Protein AF-A0AAD4MD27-F1 (afdb_monomer)

Sequence (593 aa):
MAASREEKYLHAGWLFLLARIIYQALARDDTEDEDDWTAHGIDVLEQFPLVQRQWDTVAQFRAQITYKATLSLRDSSSSLEDVCSILLTLHLLESRPLIDVLTIFLAQRARSLQAILSRSTKSAPNGSSSLNGGAFPKSKKAITREVREGLEGVLDAIASTVDVARGVFCDRSHEDPSLLSRVLLFIQSDVPVTDTALPPQLQMSTQHLLYTLPSASHFALLPSNIRSYKPYVDLASAMSSLSSTQVTLRLSEWFSKAVTDLRRVAEGWFAELRTLKDVWAVRSWFNDWLRAKKLEDREGQELAEVIGDISHGQALKILRTALSDLQDGFRDELQHALLQLRDGANEAFVESNPAKFLFQPLAPPSLDVGMGSSLISAFRKYESTLQRQVTSRTPLLHKIVCSLENDAEALQEDAEGKLTENLRAAYVPLAEDCCKSVLASISSNIVKLTSGSDADVRSLAFLSRLTEALHASPFRSYLKCQAENFRGDMSELHEQSVNQWRIFVVSAALTNYQKTCQPLRSQGNSNAQPSWSLMQALLSLSSSVHSIEASANPIRLRSRSIAEITLRHFTASLTNAVTPDRGAQKSDVIHKQ

Radius of gyration: 45.07 Å; Cα contacts (8 Å, |Δi|>4): 492; chains: 1; bounding box: 127×57×140 Å

Nearest PDB structures (foldseek):
  6z0c-assembly1_A  TM=2.017E-01  e=1.006E+00  Escherichia coli
  7sqc-assembly1_W1  TM=1.491E-01  e=3.226E-01  Chlamydomonas reinhardtii
  8cmk-assembly1_A  TM=1.007E-01  e=1.826E-01  Homo sapiens
  7lid-assembly1_A  TM=1.592E-01  e=2.461E+00  Machilis hrabei
  8jm9-assembly1_A  TM=1.757E-01  e=4.910E+00  Drosophila melanogaster

Solvent-accessible surface area (backbone atoms only — not comparable to full-atom values): 33808 Å² total; per-residue (Å²): 134,86,72,78,83,73,80,57,45,38,59,55,38,48,52,50,53,51,52,50,49,53,48,45,70,55,68,54,79,58,93,83,52,99,80,35,48,61,83,73,71,44,55,48,62,79,76,37,53,64,56,57,58,51,45,63,62,54,59,56,46,52,62,52,52,51,51,50,41,57,55,55,50,35,53,73,82,61,50,66,65,56,49,41,35,34,48,48,24,46,31,69,67,68,70,44,39,50,67,57,49,52,50,52,42,54,53,29,38,51,54,36,50,52,52,55,60,57,50,63,75,54,73,60,90,82,77,79,88,73,83,84,80,77,88,71,80,75,54,72,70,56,52,54,47,51,46,43,54,49,48,47,59,51,51,52,44,52,50,46,50,54,53,40,50,41,52,34,59,32,57,80,43,97,89,44,61,12,53,46,57,51,44,54,50,54,55,70,49,87,65,86,75,85,68,85,79,68,59,76,92,66,69,70,44,47,51,59,55,45,59,72,40,100,57,30,77,65,57,70,73,50,56,65,70,66,46,65,43,60,84,89,72,62,70,88,38,75,46,63,46,69,58,57,68,58,54,51,52,56,49,50,57,51,47,55,50,51,52,54,55,44,50,65,51,47,50,58,49,48,67,71,50,78,45,52,62,50,44,50,51,50,51,50,51,48,53,53,51,55,70,72,48,90,63,56,72,69,59,48,48,54,51,49,50,52,56,47,50,46,45,51,55,42,43,51,51,43,51,53,48,54,46,47,53,52,50,51,51,52,51,53,49,50,52,50,51,48,48,42,44,54,72,59,42,80,71,34,54,49,62,58,30,33,53,59,49,53,71,51,84,76,81,74,76,77,82,87,67,82,79,72,68,64,56,58,54,44,51,53,52,48,50,54,50,49,54,30,33,77,59,35,44,39,73,68,55,38,51,54,52,45,52,54,35,50,54,27,41,55,52,31,63,55,45,58,96,72,65,48,70,72,54,47,66,61,41,44,60,56,40,41,50,41,54,50,50,54,52,49,54,53,51,54,53,54,70,67,58,70,84,62,42,72,41,41,43,50,41,28,39,46,50,26,46,46,27,51,52,57,56,74,42,61,41,52,67,39,55,62,40,74,61,78,50,57,55,53,53,30,50,50,51,22,51,52,24,48,49,54,32,45,53,37,53,40,50,52,31,48,52,53,27,50,66,65,48,64,83,59,79,81,67,92,77,90,70,98,65,83,53,68,45,57,55,51,28,51,52,53,48,50,58,52,43,41,36,46,56,54,50,56,56,76,78,62,57,73,79,62,49,68,58,57,57,46,49,52,51,38,51,56,52,50,50,54,67,71,54,63,70,84,72,78,81,73,78,88,82,83,88,90,130

Structure (mmCIF, N/CA/C/O backbone):
data_AF-A0AAD4MD27-F1
#
_entry.id   AF-A0AAD4MD27-F1
#
loop_
_atom_site.group_PDB
_atom_site.id
_atom_site.type_symbol
_atom_site.label_atom_id
_atom_site.label_alt_id
_atom_site.label_comp_id
_atom_site.label_asym_id
_atom_site.label_entity_id
_atom_site.label_seq_id
_atom_site.pdbx_PDB_ins_code
_atom_site.Cartn_x
_atom_site.Cartn_y
_atom_site.Cartn_z
_atom_site.occupancy
_atom_site.B_iso_or_equiv
_atom_site.auth_seq_id
_atom_site.auth_comp_id
_atom_site.auth_asym_id
_atom_site.auth_atom_id
_atom_site.pdbx_PDB_model_num
ATOM 1 N N . MET A 1 1 ? 35.626 -21.601 -23.526 1.00 29.38 1 MET A N 1
ATOM 2 C CA . MET A 1 1 ? 35.861 -20.181 -23.859 1.00 29.38 1 MET A CA 1
ATOM 3 C C . MET A 1 1 ? 34.593 -19.616 -24.478 1.00 29.38 1 MET A C 1
ATOM 5 O O . MET A 1 1 ? 34.391 -19.732 -25.677 1.00 29.38 1 MET A O 1
ATOM 9 N N . ALA A 1 2 ? 33.701 -19.098 -23.634 1.00 24.80 2 ALA A N 1
ATOM 10 C CA . ALA A 1 2 ? 32.524 -18.347 -24.048 1.00 24.80 2 ALA A CA 1
ATOM 11 C C . ALA A 1 2 ? 32.972 -16.897 -24.262 1.00 24.80 2 ALA A C 1
ATOM 13 O O . ALA A 1 2 ? 33.000 -16.113 -23.319 1.00 24.80 2 ALA A O 1
ATOM 14 N N . ALA A 1 3 ? 33.439 -16.582 -25.471 1.00 27.98 3 ALA A N 1
ATOM 15 C CA . ALA A 1 3 ? 33.634 -15.195 -25.864 1.00 27.98 3 ALA A CA 1
ATOM 16 C C . ALA A 1 3 ? 32.256 -14.525 -25.874 1.00 27.98 3 ALA A C 1
ATOM 18 O O . ALA A 1 3 ? 31.306 -15.083 -26.433 1.00 27.98 3 ALA A O 1
ATOM 19 N N . SER A 1 4 ? 32.151 -13.377 -25.204 1.00 34.00 4 SER A N 1
ATOM 20 C CA . SER A 1 4 ? 30.985 -12.505 -25.245 1.00 34.00 4 SER A CA 1
ATOM 21 C C . SER A 1 4 ? 30.520 -12.380 -26.691 1.00 34.00 4 SER A C 1
ATOM 23 O O . SER A 1 4 ? 31.268 -11.994 -27.589 1.00 34.00 4 SER A O 1
ATOM 25 N N . ARG A 1 5 ? 29.272 -12.767 -26.943 1.00 41.56 5 ARG A N 1
ATOM 26 C CA . ARG A 1 5 ? 28.608 -12.500 -28.213 1.00 41.56 5 ARG A CA 1
ATOM 27 C C . ARG A 1 5 ? 28.279 -11.006 -28.207 1.00 41.56 5 ARG A C 1
ATOM 29 O O . ARG A 1 5 ? 27.138 -10.636 -27.979 1.00 41.56 5 ARG A O 1
ATOM 36 N N . GLU A 1 6 ? 29.299 -10.158 -28.329 1.00 56.25 6 GLU A N 1
ATOM 37 C CA . GLU A 1 6 ? 29.126 -8.717 -28.498 1.00 56.25 6 GLU A CA 1
ATOM 38 C C . GLU A 1 6 ? 28.283 -8.523 -29.755 1.00 56.25 6 GLU A C 1
ATOM 40 O O . GLU A 1 6 ? 28.714 -8.835 -30.870 1.00 56.25 6 GLU A O 1
ATOM 45 N N . GLU A 1 7 ? 27.038 -8.089 -29.579 1.00 66.19 7 GLU A N 1
ATOM 46 C CA . GLU A 1 7 ? 26.143 -7.807 -30.690 1.00 66.19 7 GLU A CA 1
ATOM 47 C C . GLU A 1 7 ? 26.599 -6.499 -31.354 1.00 66.19 7 GLU A C 1
ATOM 49 O O . GLU A 1 7 ? 26.115 -5.410 -31.062 1.00 66.19 7 GLU A O 1
ATOM 54 N N . LYS A 1 8 ? 27.597 -6.595 -32.240 1.00 85.56 8 LYS A N 1
ATOM 55 C CA . LYS A 1 8 ? 28.209 -5.449 -32.928 1.00 85.56 8 LYS A CA 1
ATOM 56 C C . LYS A 1 8 ? 27.323 -4.933 -34.069 1.00 85.56 8 LYS A C 1
ATOM 58 O O . LYS A 1 8 ? 27.702 -4.994 -35.240 1.00 85.56 8 LYS A O 1
ATOM 63 N N . TYR A 1 9 ? 26.134 -4.428 -33.740 1.00 93.12 9 TYR A N 1
ATOM 64 C CA . TYR A 1 9 ? 25.160 -3.919 -34.715 1.00 93.12 9 TYR A CA 1
ATOM 65 C C . TYR A 1 9 ? 25.728 -2.811 -35.595 1.00 93.12 9 TYR A C 1
ATOM 67 O O . TYR A 1 9 ? 25.582 -2.877 -36.815 1.00 93.12 9 TYR A O 1
ATOM 75 N N . LEU A 1 10 ? 26.453 -1.863 -34.995 1.00 92.94 10 LEU A N 1
ATOM 76 C CA . LEU A 1 10 ? 27.068 -0.762 -35.730 1.00 92.94 10 LEU A CA 1
ATOM 77 C C . LEU A 1 10 ? 28.091 -1.264 -36.747 1.00 92.94 10 LEU A C 1
ATOM 79 O O . LEU A 1 10 ? 28.073 -0.813 -37.888 1.00 92.94 10 LEU A O 1
ATOM 83 N N . HIS A 1 11 ? 28.897 -2.269 -36.389 1.00 93.12 11 HIS A N 1
ATOM 84 C CA . HIS A 1 11 ? 29.854 -2.880 -37.316 1.00 93.12 11 HIS A CA 1
ATOM 85 C C . HIS A 1 11 ? 29.133 -3.531 -38.497 1.00 93.12 11 HIS A C 1
ATOM 87 O O . HIS A 1 11 ? 29.491 -3.297 -39.649 1.00 93.12 11 HIS A O 1
ATOM 93 N N . ALA A 1 12 ? 28.090 -4.320 -38.222 1.00 93.62 12 ALA A N 1
ATOM 94 C CA . ALA A 1 12 ? 27.304 -4.972 -39.263 1.00 93.62 12 ALA A CA 1
ATOM 95 C C . ALA A 1 12 ? 26.622 -3.950 -40.188 1.00 93.62 12 ALA A C 1
ATOM 97 O O . ALA A 1 12 ? 26.665 -4.098 -41.409 1.00 93.62 12 ALA A O 1
ATOM 98 N N . GLY A 1 13 ? 26.034 -2.894 -39.620 1.00 94.62 13 GLY A N 1
ATOM 99 C CA . GLY A 1 13 ? 25.400 -1.828 -40.388 1.00 94.62 13 GLY A CA 1
ATOM 100 C C . GLY A 1 13 ? 26.393 -1.049 -41.245 1.00 94.62 13 GLY A C 1
ATOM 101 O O . GLY A 1 13 ? 26.120 -0.768 -42.408 1.00 94.62 13 GLY A O 1
ATOM 102 N N . TRP A 1 14 ? 27.580 -0.763 -40.721 1.00 94.44 14 TRP A N 1
ATOM 103 C CA . TRP A 1 14 ? 28.612 -0.052 -41.467 1.00 94.44 14 TRP A CA 1
ATOM 104 C C . TRP A 1 14 ? 29.224 -0.900 -42.581 1.00 94.44 14 TRP A C 1
ATOM 106 O O . TRP A 1 14 ? 29.403 -0.395 -43.687 1.00 94.44 14 TRP A O 1
ATOM 116 N N . LEU A 1 15 ? 29.475 -2.193 -42.339 1.00 93.31 15 LEU A N 1
ATOM 117 C CA . LEU A 1 15 ? 29.890 -3.132 -43.390 1.00 93.31 15 LEU A CA 1
ATOM 118 C C . LEU A 1 15 ? 28.850 -3.203 -44.506 1.00 93.31 15 LEU A C 1
ATOM 120 O O . LEU A 1 15 ? 29.214 -3.202 -45.679 1.00 93.31 15 LEU A O 1
ATOM 124 N N . PHE A 1 16 ? 27.564 -3.225 -44.152 1.00 95.50 16 PHE A N 1
ATOM 125 C CA . PHE A 1 16 ? 26.488 -3.186 -45.135 1.00 95.50 16 PHE A CA 1
ATOM 126 C C . PHE A 1 16 ? 26.521 -1.893 -45.965 1.00 95.50 16 PHE A C 1
ATOM 128 O O . PHE A 1 16 ? 26.411 -1.950 -47.188 1.00 95.50 16 PHE A O 1
ATOM 135 N N . LEU A 1 17 ? 26.697 -0.728 -45.331 1.00 94.56 17 LEU A N 1
ATOM 136 C CA . LEU A 1 17 ? 26.781 0.558 -46.036 1.00 94.56 17 LEU A CA 1
ATOM 137 C C . LEU A 1 17 ? 27.999 0.632 -46.961 1.00 94.56 17 LEU A C 1
ATOM 139 O O . LEU A 1 17 ? 27.872 1.111 -48.086 1.00 94.56 17 LEU A O 1
ATOM 143 N N . LEU A 1 18 ? 29.146 0.121 -46.511 1.00 93.00 18 LEU A N 1
ATOM 144 C CA . LEU A 1 18 ? 30.357 0.021 -47.319 1.00 93.00 18 LEU A CA 1
ATOM 145 C C . LEU A 1 18 ? 30.133 -0.896 -48.528 1.00 93.00 18 LEU A C 1
ATOM 147 O O . LEU A 1 18 ? 30.414 -0.502 -49.654 1.00 93.00 18 LEU A O 1
ATOM 151 N N . ALA A 1 19 ? 29.566 -2.087 -48.312 1.00 92.94 19 ALA A N 1
ATOM 152 C CA . ALA A 1 19 ? 29.241 -3.022 -49.387 1.00 92.94 19 ALA A CA 1
ATOM 153 C C . ALA A 1 19 ? 28.255 -2.415 -50.396 1.00 92.94 19 ALA A C 1
ATOM 155 O O . ALA A 1 19 ? 28.429 -2.595 -51.597 1.00 92.94 19 ALA A O 1
ATOM 156 N N . ARG A 1 20 ? 27.259 -1.651 -49.922 1.00 92.94 20 ARG A N 1
ATOM 157 C CA . ARG A 1 20 ? 26.307 -0.935 -50.782 1.00 92.94 20 ARG A CA 1
ATOM 158 C C . ARG A 1 20 ? 27.001 0.063 -51.690 1.00 92.94 20 ARG A C 1
ATOM 160 O O . ARG A 1 20 ? 26.656 0.133 -52.860 1.00 92.94 20 ARG A O 1
ATOM 167 N N . ILE A 1 21 ? 27.950 0.828 -51.165 1.00 90.62 21 ILE A N 1
ATOM 168 C CA . ILE A 1 21 ? 28.648 1.846 -51.953 1.00 90.62 21 ILE A CA 1
ATOM 169 C C . ILE A 1 21 ? 29.647 1.223 -52.910 1.00 90.62 21 ILE A C 1
ATOM 171 O O . ILE A 1 21 ? 29.738 1.683 -54.036 1.00 90.62 21 ILE A O 1
ATOM 175 N N . ILE A 1 22 ? 30.328 0.146 -52.515 1.00 89.31 22 ILE A N 1
ATOM 176 C CA . ILE A 1 22 ? 31.163 -0.625 -53.443 1.00 89.31 22 ILE A CA 1
ATOM 177 C C . ILE A 1 22 ? 30.300 -1.169 -54.582 1.00 89.31 22 ILE A C 1
ATOM 179 O O . ILE A 1 22 ? 30.652 -1.000 -55.741 1.00 89.31 22 ILE A O 1
ATOM 183 N N . TYR A 1 23 ? 29.149 -1.769 -54.269 1.00 90.56 23 TYR A N 1
ATOM 184 C CA . TYR A 1 23 ? 28.217 -2.232 -55.291 1.00 90.56 23 TYR A CA 1
ATOM 185 C C . TYR A 1 23 ? 27.733 -1.081 -56.180 1.00 90.56 23 TYR A C 1
ATOM 187 O O . TYR A 1 23 ? 27.767 -1.214 -57.392 1.00 90.56 23 TYR A O 1
ATOM 195 N N . GLN A 1 24 ? 27.339 0.060 -55.608 1.00 87.06 24 GLN A N 1
ATOM 196 C CA . GLN A 1 24 ? 26.914 1.228 -56.385 1.00 87.06 24 GLN A CA 1
ATOM 197 C C . GLN A 1 24 ? 28.035 1.780 -57.268 1.00 87.06 24 GLN A C 1
ATOM 199 O O . GLN A 1 24 ? 27.763 2.100 -58.411 1.00 87.06 24 GLN A O 1
ATOM 204 N N . ALA A 1 25 ? 29.275 1.843 -56.785 1.00 83.69 25 ALA A N 1
ATOM 205 C CA . ALA A 1 25 ? 30.430 2.283 -57.569 1.00 83.69 25 ALA A CA 1
ATOM 206 C C . ALA A 1 25 ? 30.813 1.293 -58.685 1.00 83.69 25 ALA A C 1
ATOM 208 O O . ALA A 1 25 ? 31.435 1.683 -59.664 1.00 83.69 25 ALA A O 1
ATOM 209 N N . LEU A 1 26 ? 30.465 0.011 -58.529 1.00 83.44 26 LEU A N 1
ATOM 210 C CA . LEU A 1 26 ? 30.645 -1.014 -59.559 1.00 83.44 26 LEU A CA 1
ATOM 211 C C . LEU A 1 26 ? 29.468 -1.079 -60.542 1.00 83.44 26 LEU A C 1
ATOM 213 O O . LEU A 1 26 ? 29.657 -1.510 -61.669 1.00 83.44 26 LEU A O 1
ATOM 217 N N . ALA A 1 27 ? 28.259 -0.719 -60.106 1.00 82.06 27 ALA A N 1
ATOM 218 C CA . ALA A 1 27 ? 27.022 -0.869 -60.871 1.00 82.06 27 ALA A CA 1
ATOM 219 C C . ALA A 1 27 ? 26.535 0.427 -61.541 1.00 82.06 27 ALA A C 1
ATOM 221 O O . ALA A 1 27 ? 25.633 0.358 -62.373 1.00 82.06 27 ALA A O 1
ATOM 222 N N . ARG A 1 28 ? 27.042 1.599 -61.135 1.00 69.25 28 ARG A N 1
ATOM 223 C CA . ARG A 1 28 ? 26.673 2.894 -61.721 1.00 69.25 28 ARG A CA 1
ATOM 224 C C . ARG A 1 28 ? 27.427 3.146 -63.026 1.00 69.25 28 ARG A C 1
ATOM 226 O O . ARG A 1 28 ? 28.641 2.991 -63.070 1.00 69.25 28 ARG A O 1
ATOM 233 N N . ASP A 1 29 ? 26.638 3.569 -64.006 1.00 53.16 29 ASP A N 1
ATOM 234 C CA . ASP A 1 29 ? 26.962 4.171 -65.306 1.00 53.16 29 ASP A CA 1
ATOM 235 C C . ASP A 1 29 ? 26.594 5.667 -65.164 1.00 53.16 29 ASP A C 1
ATOM 237 O O . ASP A 1 29 ? 25.609 6.151 -65.729 1.00 53.16 29 ASP A O 1
ATOM 241 N N . ASP A 1 30 ? 27.199 6.345 -64.174 1.00 48.75 30 ASP A N 1
ATOM 242 C CA . ASP A 1 30 ? 26.851 7.734 -63.845 1.00 48.75 30 ASP A CA 1
ATOM 243 C C . ASP A 1 30 ? 27.477 8.638 -64.923 1.00 48.75 30 ASP A C 1
ATOM 245 O O . ASP A 1 30 ? 28.646 9.006 -64.853 1.00 48.75 30 ASP A O 1
ATOM 249 N N . THR A 1 31 ? 26.652 9.025 -65.900 1.00 48.44 31 THR A N 1
ATOM 250 C CA . THR A 1 31 ? 26.961 9.795 -67.124 1.00 48.44 31 THR A CA 1
ATOM 251 C C . THR A 1 31 ? 27.604 11.185 -66.933 1.00 48.44 31 THR A C 1
ATOM 253 O O . THR A 1 31 ? 27.668 11.959 -67.888 1.00 48.44 31 THR A O 1
ATOM 256 N N . GLU A 1 32 ? 28.022 11.554 -65.721 1.00 51.62 32 GLU A N 1
ATOM 257 C CA . GLU A 1 32 ? 28.591 12.871 -65.391 1.00 51.62 32 GLU A CA 1
ATOM 258 C C . GLU A 1 32 ? 30.050 12.827 -64.894 1.00 51.62 32 GLU A C 1
ATOM 260 O O . GLU A 1 32 ? 30.682 13.883 -64.860 1.00 51.62 32 GLU A O 1
ATOM 265 N N . ASP A 1 33 ? 30.619 11.651 -64.594 1.00 55.41 33 ASP A N 1
ATOM 266 C CA . ASP A 1 33 ? 32.037 11.514 -64.226 1.00 55.41 33 ASP A CA 1
ATOM 267 C C . ASP A 1 33 ? 32.878 11.025 -65.431 1.00 55.41 33 ASP A C 1
ATOM 269 O O . ASP A 1 33 ? 32.523 10.063 -66.107 1.00 55.41 33 ASP A O 1
ATOM 273 N N . GLU A 1 34 ? 34.023 11.672 -65.708 1.00 51.00 34 GLU A N 1
ATOM 274 C CA . GLU A 1 34 ? 34.935 11.361 -66.839 1.00 51.00 34 GLU A CA 1
ATOM 275 C C . GLU A 1 34 ? 35.551 9.937 -66.801 1.00 51.00 34 GLU A C 1
ATOM 277 O O . GLU A 1 34 ? 36.177 9.518 -67.776 1.00 51.00 34 GLU A O 1
ATOM 282 N N . ASP A 1 35 ? 35.338 9.176 -65.720 1.00 56.41 35 ASP A N 1
ATOM 283 C CA . ASP A 1 35 ? 35.891 7.836 -65.463 1.00 56.41 35 ASP A CA 1
ATOM 284 C C . ASP A 1 35 ? 34.812 6.730 -65.473 1.00 56.41 35 ASP A C 1
ATOM 286 O O . ASP A 1 35 ? 34.830 5.808 -64.653 1.00 56.41 35 ASP A O 1
ATOM 290 N N . ASP A 1 36 ? 33.848 6.803 -66.390 1.00 66.69 36 ASP A N 1
ATOM 291 C CA . ASP A 1 36 ? 32.813 5.773 -66.504 1.00 66.69 36 ASP A CA 1
ATOM 292 C C . ASP A 1 36 ? 33.400 4.428 -67.001 1.00 66.69 36 ASP A C 1
ATOM 294 O O . ASP A 1 36 ? 34.237 4.373 -67.915 1.00 66.69 36 ASP A O 1
ATOM 298 N N . TRP A 1 37 ? 32.975 3.301 -66.421 1.00 72.19 37 TRP A N 1
ATOM 299 C CA . TRP A 1 37 ? 33.425 1.964 -66.854 1.00 72.19 37 TRP A CA 1
ATOM 300 C C . TRP A 1 37 ? 33.024 1.690 -68.306 1.00 72.19 37 TRP A C 1
ATOM 302 O O . TRP A 1 37 ? 33.739 1.009 -69.052 1.00 72.19 37 TRP A O 1
ATOM 312 N N . THR A 1 38 ? 31.919 2.294 -68.736 1.00 69.12 38 THR A N 1
ATOM 313 C CA . THR A 1 38 ? 31.423 2.248 -70.109 1.00 69.12 38 THR A CA 1
ATOM 314 C C . THR A 1 38 ? 32.303 3.030 -71.081 1.00 69.12 38 THR A C 1
ATOM 316 O O . THR A 1 38 ? 32.460 2.587 -72.222 1.00 69.12 38 THR A O 1
ATOM 319 N N . ALA A 1 39 ? 33.007 4.080 -70.636 1.00 74.31 39 ALA A N 1
ATOM 320 C CA . ALA A 1 39 ? 34.046 4.750 -71.430 1.00 74.31 39 ALA A CA 1
ATOM 321 C C . ALA A 1 39 ? 35.237 3.820 -71.735 1.00 74.31 39 ALA A C 1
ATOM 323 O O . ALA A 1 39 ? 35.911 3.969 -72.756 1.00 74.31 39 ALA A O 1
ATOM 324 N N . HIS A 1 40 ? 35.447 2.803 -70.895 1.00 76.25 40 HIS A N 1
ATOM 325 C CA . HIS A 1 40 ? 36.424 1.732 -71.097 1.00 76.25 40 HIS A CA 1
ATOM 326 C C . HIS A 1 40 ? 35.824 0.483 -71.778 1.00 76.25 40 HIS A C 1
ATOM 328 O O . HIS A 1 40 ? 36.529 -0.510 -71.967 1.00 76.25 40 HIS A O 1
ATOM 334 N N . GLY A 1 41 ? 34.542 0.517 -72.170 1.00 78.12 41 GLY A N 1
ATOM 335 C CA . GLY A 1 41 ? 33.826 -0.599 -72.799 1.00 78.12 41 GLY A CA 1
ATOM 336 C C . GLY A 1 41 ? 33.517 -1.767 -71.853 1.00 78.12 41 GLY A C 1
ATOM 337 O O . GLY A 1 41 ? 33.326 -2.896 -72.311 1.00 78.12 41 GLY A O 1
ATOM 338 N N . ILE A 1 42 ? 33.511 -1.525 -70.541 1.00 80.25 42 ILE A N 1
ATOM 339 C CA . ILE A 1 42 ? 33.288 -2.543 -69.513 1.00 80.25 42 ILE A CA 1
ATOM 340 C C . ILE A 1 42 ? 31.880 -2.363 -68.945 1.00 80.25 42 ILE A C 1
ATOM 342 O O . ILE A 1 42 ? 31.640 -1.464 -68.147 1.00 80.25 42 ILE A O 1
ATOM 346 N N . ASP A 1 43 ? 30.960 -3.257 -69.311 1.00 80.12 43 ASP A N 1
ATOM 347 C CA . ASP A 1 43 ? 29.714 -3.430 -68.558 1.00 80.12 43 ASP A CA 1
ATOM 348 C C . ASP A 1 43 ? 29.997 -4.379 -67.391 1.00 80.12 43 ASP A C 1
ATOM 350 O O . ASP A 1 43 ? 30.123 -5.595 -67.557 1.00 80.12 43 ASP A O 1
ATOM 354 N N . VAL A 1 44 ? 30.146 -3.818 -66.193 1.00 81.19 44 VAL A N 1
ATOM 355 C CA . VAL A 1 44 ? 30.511 -4.582 -64.997 1.00 81.19 44 VAL A CA 1
ATOM 356 C C . VAL A 1 44 ? 29.428 -5.599 -64.621 1.00 81.19 44 VAL A C 1
ATOM 358 O O . VAL A 1 44 ? 29.754 -6.683 -64.134 1.00 81.19 44 VAL A O 1
ATOM 361 N N . LEU A 1 45 ? 28.148 -5.299 -64.856 1.00 82.38 45 LEU A N 1
ATOM 362 C CA . LEU A 1 45 ? 27.047 -6.193 -64.493 1.00 82.38 45 LEU A CA 1
ATOM 363 C C . LEU A 1 45 ? 26.891 -7.337 -65.502 1.00 82.38 45 LEU A C 1
ATOM 365 O O . LEU A 1 45 ? 26.615 -8.467 -65.089 1.00 82.38 45 LEU A O 1
ATOM 369 N N . GLU A 1 46 ? 27.125 -7.079 -66.792 1.00 81.25 46 GLU A N 1
ATOM 370 C CA . GLU A 1 46 ? 27.149 -8.112 -67.836 1.00 81.25 46 GLU A CA 1
ATOM 371 C C . GLU A 1 46 ? 28.402 -8.997 -67.728 1.00 81.25 46 GLU A C 1
ATOM 373 O O . GLU A 1 46 ? 28.313 -10.227 -67.786 1.00 81.25 46 GLU A O 1
ATOM 378 N N . GLN A 1 47 ? 29.575 -8.391 -67.522 1.00 83.38 47 GLN A N 1
ATOM 379 C CA . GLN A 1 47 ? 30.861 -9.095 -67.521 1.00 83.38 47 GLN A CA 1
ATOM 380 C C . GLN A 1 47 ? 31.173 -9.771 -66.176 1.00 83.38 47 GLN A C 1
ATOM 382 O O . GLN A 1 47 ? 31.878 -10.784 -66.146 1.00 83.38 47 GLN A O 1
ATOM 387 N N . PHE A 1 48 ? 30.619 -9.278 -65.061 1.00 85.12 48 PHE A N 1
ATOM 388 C CA . PHE A 1 48 ? 30.829 -9.831 -63.717 1.00 85.12 48 PHE A CA 1
ATOM 389 C C . PHE A 1 48 ? 29.503 -10.100 -62.975 1.00 85.12 48 PHE A C 1
ATOM 391 O O . PHE A 1 48 ? 29.263 -9.546 -61.897 1.00 85.12 48 PHE A O 1
ATOM 398 N N . PRO A 1 49 ? 28.673 -11.060 -63.439 1.00 86.88 49 PRO A N 1
ATOM 399 C CA . PRO A 1 49 ? 27.375 -11.385 -62.822 1.00 86.88 49 PRO A CA 1
ATOM 400 C C . PRO A 1 49 ? 27.485 -11.863 -61.363 1.00 86.88 49 PRO A C 1
ATOM 402 O O . PRO A 1 49 ? 26.509 -11.873 -60.606 1.00 86.88 49 PRO A O 1
ATOM 405 N N . LEU A 1 50 ? 28.688 -12.262 -60.938 1.00 89.62 50 LEU A N 1
ATOM 406 C CA . LEU A 1 50 ? 28.980 -12.597 -59.550 1.00 89.62 50 LEU A CA 1
ATOM 407 C C . LEU A 1 50 ? 28.747 -11.408 -58.604 1.00 89.62 50 LEU A C 1
ATOM 409 O O . LEU A 1 50 ? 28.288 -11.636 -57.486 1.00 89.62 50 LEU A O 1
ATOM 413 N N . VAL A 1 51 ? 29.016 -10.171 -59.040 1.00 87.94 51 VAL A N 1
ATOM 414 C CA . VAL A 1 51 ? 28.824 -8.950 -58.238 1.00 87.94 51 VAL A CA 1
ATOM 415 C C . VAL A 1 51 ? 27.347 -8.774 -57.895 1.00 87.94 51 VAL A C 1
ATOM 417 O O . VAL A 1 51 ? 27.011 -8.623 -56.720 1.00 87.94 51 VAL A O 1
ATOM 420 N N . GLN A 1 52 ? 26.461 -8.912 -58.887 1.00 89.25 52 GLN A N 1
ATOM 421 C CA . GLN A 1 52 ? 25.011 -8.872 -58.681 1.00 89.25 52 GLN A CA 1
ATOM 422 C C . GLN A 1 52 ? 24.555 -9.962 -57.707 1.00 89.25 52 GLN A C 1
ATOM 424 O O . GLN A 1 52 ? 23.880 -9.684 -56.719 1.00 89.25 52 GLN A O 1
ATOM 429 N N . ARG A 1 53 ? 24.981 -11.212 -57.930 1.00 92.81 53 ARG A N 1
ATOM 430 C CA . ARG A 1 53 ? 24.586 -12.344 -57.079 1.00 92.81 53 ARG A CA 1
ATOM 431 C C . ARG A 1 53 ? 25.061 -12.185 -55.629 1.00 92.81 53 ARG A C 1
ATOM 433 O O . ARG A 1 53 ? 24.356 -12.572 -54.691 1.00 92.81 53 ARG A O 1
ATOM 440 N N . GLN A 1 54 ? 26.265 -11.649 -55.430 1.00 92.56 54 GLN A N 1
ATOM 441 C CA . GLN A 1 54 ? 26.796 -11.345 -54.101 1.00 92.56 54 GLN A CA 1
ATOM 442 C C . GLN A 1 54 ? 26.014 -10.208 -53.447 1.00 92.56 54 GLN A C 1
ATOM 444 O O . GLN A 1 54 ? 25.644 -10.328 -52.278 1.00 92.56 54 GLN A O 1
ATOM 449 N N . TRP A 1 55 ? 25.697 -9.152 -54.196 1.00 94.31 55 TRP A N 1
ATOM 450 C CA . TRP A 1 55 ? 24.871 -8.060 -53.704 1.00 94.31 55 TRP A CA 1
ATOM 451 C C . TRP A 1 55 ? 23.472 -8.525 -53.306 1.00 94.31 55 TRP A C 1
ATOM 453 O O . TRP A 1 55 ? 23.051 -8.214 -52.199 1.00 94.31 55 TRP A O 1
ATOM 463 N N . ASP A 1 56 ? 22.790 -9.347 -54.104 1.00 94.00 56 ASP A N 1
ATOM 464 C CA . ASP A 1 56 ? 21.461 -9.879 -53.763 1.00 94.00 56 ASP A CA 1
ATOM 465 C C . ASP A 1 56 ? 21.476 -10.673 -52.447 1.00 94.00 56 ASP A C 1
ATOM 467 O O . ASP A 1 56 ? 20.522 -10.638 -51.665 1.00 94.00 56 ASP A O 1
ATOM 471 N N . THR A 1 57 ? 22.588 -11.360 -52.169 1.00 94.19 57 THR A N 1
ATOM 472 C CA . THR A 1 57 ? 22.802 -12.067 -50.899 1.00 94.19 57 THR A CA 1
ATOM 473 C C . THR A 1 57 ? 23.016 -11.080 -49.747 1.00 94.19 57 THR A C 1
ATOM 475 O O . THR A 1 57 ? 22.444 -11.245 -48.670 1.00 94.19 57 THR A O 1
ATOM 478 N N . VAL A 1 58 ? 23.817 -10.032 -49.964 1.00 94.00 58 VAL A N 1
ATOM 479 C CA . VAL A 1 58 ? 24.143 -9.021 -48.945 1.00 94.00 58 VAL A CA 1
ATOM 480 C C . VAL A 1 58 ? 22.962 -8.090 -48.652 1.00 94.00 58 VAL A C 1
ATOM 482 O O . VAL A 1 58 ? 22.723 -7.747 -47.494 1.00 94.00 58 VAL A O 1
ATOM 485 N N . ALA A 1 59 ? 22.184 -7.719 -49.668 1.00 93.44 59 ALA A N 1
ATOM 486 C CA . ALA A 1 59 ? 21.043 -6.811 -49.598 1.00 93.44 59 ALA A CA 1
ATOM 487 C C . ALA A 1 59 ? 20.008 -7.265 -48.555 1.00 93.44 59 ALA A C 1
ATOM 489 O O . ALA A 1 59 ? 19.448 -6.446 -47.821 1.00 93.44 59 ALA A O 1
ATOM 490 N N . GLN A 1 60 ? 19.814 -8.581 -48.419 1.00 94.00 60 GLN A N 1
ATOM 491 C CA . GLN A 1 60 ? 18.901 -9.180 -47.441 1.00 94.00 60 GLN A CA 1
ATOM 492 C C . GLN A 1 60 ? 19.314 -8.912 -45.985 1.00 94.00 60 GLN A C 1
ATOM 494 O O . GLN A 1 60 ? 18.454 -8.876 -45.098 1.00 94.00 60 GLN A O 1
ATOM 499 N N . PHE A 1 61 ? 20.606 -8.688 -45.709 1.00 94.88 61 PHE A N 1
ATOM 500 C CA . PHE A 1 61 ? 21.078 -8.431 -44.348 1.00 94.88 61 PHE A CA 1
ATOM 501 C C . PHE A 1 61 ? 20.585 -7.103 -43.790 1.00 94.88 61 PHE A C 1
ATOM 503 O O . PHE A 1 61 ? 20.446 -7.011 -42.574 1.00 94.88 61 PHE A O 1
ATOM 510 N N . ARG A 1 62 ? 20.236 -6.113 -44.624 1.00 95.38 62 ARG A N 1
ATOM 511 C CA . ARG A 1 62 ? 19.669 -4.843 -44.142 1.00 95.38 62 ARG A CA 1
ATOM 512 C C . ARG A 1 62 ? 18.466 -5.079 -43.237 1.00 95.38 62 ARG A C 1
ATOM 514 O O . ARG A 1 62 ? 18.470 -4.664 -42.083 1.00 95.38 62 ARG A O 1
ATOM 521 N N . ALA A 1 63 ? 17.468 -5.805 -43.741 1.00 95.12 63 ALA A N 1
ATOM 522 C CA . ALA A 1 63 ? 16.247 -6.091 -42.998 1.00 95.12 63 ALA A CA 1
ATOM 523 C C . ALA A 1 63 ? 16.537 -6.890 -41.717 1.00 95.12 63 ALA A C 1
ATOM 525 O O . ALA A 1 63 ? 15.939 -6.629 -40.673 1.00 95.12 63 ALA A O 1
ATOM 526 N N . GLN A 1 64 ? 17.489 -7.828 -41.769 1.00 95.31 64 GLN A N 1
ATOM 527 C CA . GLN A 1 64 ? 17.880 -8.628 -40.607 1.00 95.31 64 GLN A CA 1
ATOM 528 C C . GLN A 1 64 ? 18.591 -7.798 -39.533 1.00 95.31 64 GLN A C 1
ATOM 530 O O . GLN A 1 64 ? 18.284 -7.958 -38.350 1.00 95.31 64 GLN A O 1
ATOM 535 N N . ILE A 1 65 ? 19.520 -6.921 -39.926 1.00 95.31 65 ILE A N 1
ATOM 536 C CA . ILE A 1 65 ? 20.244 -6.029 -39.014 1.00 95.31 65 ILE A CA 1
ATOM 537 C C . ILE A 1 65 ? 19.249 -5.065 -38.372 1.00 95.31 65 ILE A C 1
ATOM 539 O O . ILE A 1 65 ? 19.180 -5.021 -37.148 1.00 95.31 65 ILE A O 1
ATOM 543 N N . THR A 1 66 ? 18.416 -4.383 -39.167 1.00 96.19 66 THR A N 1
ATOM 544 C CA . THR A 1 66 ? 17.385 -3.459 -38.670 1.00 96.19 66 THR A CA 1
ATOM 545 C C . THR A 1 66 ? 16.430 -4.155 -37.699 1.00 96.19 66 THR A C 1
ATOM 547 O O . THR A 1 66 ? 16.157 -3.628 -36.617 1.00 96.19 66 THR A O 1
ATOM 550 N N . TYR A 1 67 ? 15.946 -5.358 -38.033 1.00 96.12 67 TYR A N 1
ATOM 551 C CA . TYR A 1 67 ? 15.042 -6.123 -37.171 1.00 96.12 67 TYR A CA 1
ATOM 552 C C . TYR A 1 67 ? 15.693 -6.510 -35.837 1.00 96.12 67 TYR A C 1
ATOM 554 O O . TYR A 1 67 ? 15.110 -6.262 -34.780 1.00 96.12 67 TYR A O 1
ATOM 562 N N . LYS A 1 68 ? 16.901 -7.087 -35.869 1.00 95.88 68 LYS A N 1
ATOM 563 C CA . LYS A 1 68 ? 17.610 -7.513 -34.653 1.00 95.88 68 LYS A CA 1
ATOM 564 C C . LYS A 1 68 ? 18.007 -6.323 -33.782 1.00 95.88 68 LYS A C 1
ATOM 566 O O . LYS A 1 68 ? 17.696 -6.337 -32.599 1.00 95.88 68 LYS A O 1
ATOM 571 N N . ALA A 1 69 ? 18.561 -5.266 -34.378 1.00 95.94 69 ALA A N 1
ATOM 572 C CA . ALA A 1 69 ? 18.885 -4.013 -33.696 1.00 95.94 69 ALA A CA 1
ATOM 573 C C . ALA A 1 69 ? 17.650 -3.434 -32.984 1.00 95.94 69 ALA A C 1
ATOM 575 O O . ALA A 1 69 ? 17.679 -3.146 -31.790 1.00 95.94 69 ALA A O 1
ATOM 576 N N . THR A 1 70 ? 16.516 -3.362 -33.687 1.00 97.12 70 THR A N 1
ATOM 577 C CA . THR A 1 70 ? 15.246 -2.893 -33.116 1.00 97.12 70 THR A CA 1
ATOM 578 C C . THR A 1 70 ? 14.757 -3.781 -31.964 1.00 97.12 70 THR A C 1
ATOM 580 O O . THR A 1 70 ? 14.165 -3.279 -31.008 1.00 97.12 70 THR A O 1
ATOM 583 N N . LEU A 1 71 ? 14.965 -5.098 -32.038 1.00 96.19 71 LEU A N 1
ATOM 584 C CA . LEU A 1 71 ? 14.570 -6.030 -30.983 1.00 96.19 71 LEU A CA 1
ATOM 585 C C . LEU A 1 71 ? 15.465 -5.905 -29.739 1.00 96.19 71 LEU A C 1
ATOM 587 O O . LEU A 1 71 ? 14.932 -5.936 -28.628 1.00 96.19 71 LEU A O 1
ATOM 591 N N . SER A 1 72 ? 16.775 -5.708 -29.913 1.00 96.56 72 SER A N 1
ATOM 592 C CA . SER A 1 72 ? 17.732 -5.550 -28.809 1.00 96.56 72 SER A CA 1
ATOM 593 C C . SER A 1 72 ? 17.473 -4.303 -27.963 1.00 96.56 72 SER A C 1
ATOM 595 O O . SER A 1 72 ? 17.724 -4.329 -26.764 1.00 96.56 72 SER A O 1
ATOM 597 N N . LEU A 1 73 ? 16.823 -3.263 -28.507 1.00 97.19 73 LEU A N 1
ATOM 598 C CA . LEU A 1 73 ? 16.377 -2.095 -27.721 1.00 97.19 73 LEU A CA 1
ATOM 599 C C . LEU A 1 73 ? 15.374 -2.430 -26.597 1.00 97.19 73 LEU A C 1
ATOM 601 O O . LEU A 1 73 ? 15.052 -1.566 -25.781 1.00 97.19 73 LEU A O 1
ATOM 605 N N . ARG A 1 74 ? 14.846 -3.660 -26.537 1.00 96.81 74 ARG A N 1
ATOM 606 C CA . ARG A 1 74 ? 13.995 -4.116 -25.427 1.00 96.81 74 ARG A CA 1
ATOM 607 C C . ARG A 1 74 ? 14.783 -4.459 -24.162 1.00 96.81 74 ARG A C 1
ATOM 609 O O . ARG A 1 74 ? 14.181 -4.459 -23.089 1.00 96.81 74 ARG A O 1
ATOM 616 N N . ASP A 1 75 ? 16.075 -4.756 -24.261 1.00 94.62 75 ASP A N 1
ATOM 617 C CA . ASP A 1 75 ? 16.893 -5.192 -23.128 1.00 94.62 75 ASP A CA 1
ATOM 618 C C . ASP A 1 75 ? 17.292 -4.017 -22.222 1.00 94.62 75 ASP A C 1
ATOM 620 O O . ASP A 1 75 ? 18.019 -3.109 -22.623 1.00 94.62 75 ASP A O 1
ATOM 624 N N . SER A 1 76 ? 16.753 -3.962 -21.000 1.00 93.69 76 SER A N 1
ATOM 625 C CA . SER A 1 76 ? 17.018 -2.899 -20.007 1.00 93.69 76 SER A CA 1
ATOM 626 C C . SER A 1 76 ? 18.391 -2.987 -19.356 1.00 93.69 76 SER A C 1
ATOM 628 O O . SER A 1 76 ? 18.779 -2.054 -18.663 1.00 93.69 76 SER A O 1
ATOM 630 N N . SER A 1 77 ? 19.124 -4.077 -19.581 1.00 93.31 77 SER A N 1
ATOM 631 C CA . SER A 1 77 ? 20.477 -4.256 -19.055 1.00 93.31 77 SER A CA 1
ATOM 632 C C . SER A 1 77 ? 21.581 -3.772 -19.999 1.00 93.31 77 SER A C 1
ATOM 634 O O . SER A 1 77 ? 22.745 -3.760 -19.606 1.00 93.31 77 SER A O 1
ATOM 636 N N . SER A 1 78 ? 21.231 -3.343 -21.217 1.00 93.75 78 SER A N 1
ATOM 637 C CA . SER A 1 78 ? 22.203 -2.851 -22.194 1.00 93.75 78 SER A CA 1
ATOM 638 C C . SER A 1 78 ? 22.894 -1.569 -21.718 1.00 93.75 78 SER A C 1
ATOM 640 O O . SER A 1 78 ? 22.251 -0.675 -21.160 1.00 93.75 78 SER A O 1
ATOM 642 N N . SER A 1 79 ? 24.200 -1.473 -21.977 1.00 94.69 79 SER A N 1
ATOM 643 C CA . SER A 1 79 ? 24.990 -0.282 -21.661 1.00 94.69 79 SER A CA 1
ATOM 644 C C . SER A 1 79 ? 24.554 0.931 -22.493 1.00 94.69 79 SER A C 1
ATOM 646 O O . SER A 1 79 ? 23.893 0.800 -23.530 1.00 94.69 79 SER A O 1
ATOM 648 N N . LEU A 1 80 ? 24.932 2.131 -22.045 1.00 95.44 80 LEU A N 1
ATOM 649 C CA . LEU A 1 80 ? 24.661 3.373 -22.771 1.00 95.44 80 LEU A CA 1
ATOM 650 C C . LEU A 1 80 ? 25.289 3.335 -24.176 1.00 95.44 80 LEU A C 1
ATOM 652 O O . LEU A 1 80 ? 24.669 3.751 -25.157 1.00 95.44 80 LEU A O 1
ATOM 656 N N . GLU A 1 81 ? 26.503 2.800 -24.267 1.00 95.00 81 GLU A N 1
ATOM 657 C CA . GLU A 1 81 ? 27.288 2.665 -25.488 1.00 95.00 81 GLU A CA 1
ATOM 658 C C . GLU A 1 81 ? 26.645 1.685 -26.470 1.00 95.00 81 GLU A C 1
ATOM 660 O O . GLU A 1 81 ? 26.512 2.002 -27.654 1.00 95.00 81 GLU A O 1
ATOM 665 N N . ASP A 1 82 ? 26.187 0.529 -25.985 1.00 95.12 82 ASP A N 1
ATOM 666 C CA . ASP A 1 82 ? 25.518 -0.472 -26.821 1.00 95.12 82 ASP A CA 1
ATOM 667 C C . ASP A 1 82 ? 24.210 0.078 -27.388 1.00 95.12 82 ASP A C 1
ATOM 669 O O . ASP A 1 82 ? 23.929 -0.069 -28.579 1.00 95.12 82 ASP A O 1
ATOM 673 N N . VAL A 1 83 ? 23.421 0.771 -26.561 1.00 96.94 83 VAL A N 1
ATOM 674 C CA . VAL A 1 83 ? 22.177 1.396 -27.018 1.00 96.94 83 VAL A CA 1
ATOM 675 C C . VAL A 1 83 ? 22.470 2.486 -28.049 1.00 96.94 83 VAL A C 1
ATOM 677 O O . VAL A 1 83 ? 21.823 2.505 -29.094 1.00 96.94 83 VAL A O 1
ATOM 680 N N . CYS A 1 84 ? 23.469 3.343 -27.823 1.00 96.81 84 CYS A N 1
ATOM 681 C CA . CYS A 1 84 ? 23.886 4.350 -28.803 1.00 96.81 84 CYS A CA 1
ATOM 682 C C . CYS A 1 84 ? 24.300 3.708 -30.139 1.00 96.81 84 CYS A C 1
ATOM 684 O O . CYS A 1 84 ? 23.817 4.109 -31.197 1.00 96.81 84 CYS A O 1
ATOM 686 N N . SER A 1 85 ? 25.115 2.651 -30.090 1.00 95.62 85 SER A N 1
ATOM 687 C CA . SER A 1 85 ? 25.549 1.861 -31.249 1.00 95.62 85 SER A CA 1
ATOM 688 C C . SER A 1 85 ? 24.362 1.288 -32.035 1.00 95.62 85 SER A C 1
ATOM 690 O O . SER A 1 85 ? 24.291 1.423 -33.262 1.00 95.62 85 SER A O 1
ATOM 692 N N . ILE A 1 86 ? 23.375 0.711 -31.342 1.00 96.50 86 ILE A N 1
ATOM 693 C CA . ILE A 1 86 ? 22.142 0.190 -31.947 1.00 96.50 86 ILE A CA 1
ATOM 694 C C . ILE A 1 86 ? 21.337 1.313 -32.614 1.00 96.50 86 ILE A C 1
ATOM 696 O O . ILE A 1 86 ? 20.909 1.172 -33.760 1.00 96.50 86 ILE A O 1
ATOM 700 N N . LEU A 1 87 ? 21.130 2.435 -31.925 1.00 96.88 87 LEU A N 1
ATOM 701 C CA . LEU A 1 87 ? 20.339 3.560 -32.433 1.00 96.88 87 LEU A CA 1
ATOM 702 C C . LEU A 1 87 ? 21.002 4.214 -33.646 1.00 96.88 87 LEU A C 1
ATOM 704 O O . LEU A 1 87 ? 20.331 4.491 -34.641 1.00 96.88 87 LEU A O 1
ATOM 708 N N . LEU A 1 88 ? 22.323 4.372 -33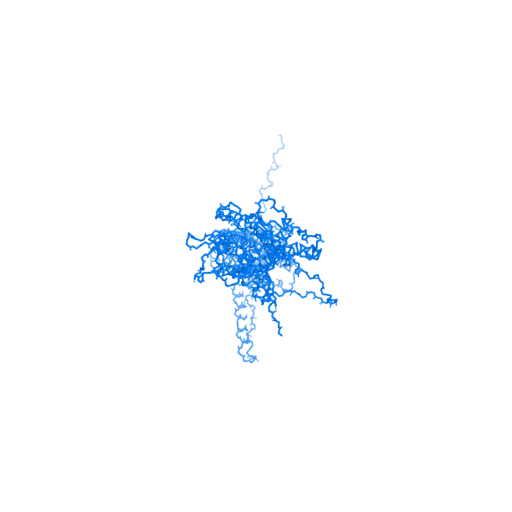.607 1.00 95.56 88 LEU A N 1
ATOM 709 C CA . LEU A 1 88 ? 23.113 4.862 -34.727 1.00 95.56 88 LEU A CA 1
ATOM 710 C C . LEU A 1 88 ? 23.033 3.917 -35.929 1.00 95.56 88 LEU A C 1
ATOM 712 O O . LEU A 1 88 ? 22.881 4.369 -37.060 1.00 95.56 88 LEU A O 1
ATOM 716 N N . THR A 1 89 ? 23.054 2.603 -35.693 1.00 95.62 89 THR A N 1
ATOM 717 C CA . THR A 1 89 ? 22.845 1.602 -36.750 1.00 95.62 89 THR A CA 1
ATOM 718 C C . THR A 1 89 ? 21.511 1.821 -37.460 1.00 95.62 89 THR A C 1
ATOM 720 O O . THR A 1 89 ? 21.463 1.822 -38.688 1.00 95.62 89 THR A O 1
ATOM 723 N N . LEU A 1 90 ? 20.431 2.041 -36.701 1.00 96.06 90 LEU A N 1
ATOM 724 C CA . LEU A 1 90 ? 19.101 2.302 -37.259 1.00 96.06 90 LEU A CA 1
ATOM 725 C C . LEU A 1 90 ? 19.047 3.630 -38.023 1.00 96.06 90 LEU A C 1
ATOM 727 O O . LEU A 1 90 ? 18.449 3.684 -39.097 1.00 96.06 90 LEU A O 1
ATOM 731 N N . HIS A 1 91 ? 19.681 4.678 -37.495 1.00 95.31 91 HIS A N 1
ATOM 732 C CA . HIS A 1 91 ? 19.769 5.982 -38.149 1.00 95.31 91 HIS A CA 1
ATOM 733 C C . HIS A 1 91 ? 20.498 5.890 -39.498 1.00 95.31 91 HIS A C 1
ATOM 735 O O . HIS A 1 91 ? 19.947 6.302 -40.518 1.00 95.31 91 HIS A O 1
ATOM 741 N N . LEU A 1 92 ? 21.689 5.282 -39.522 1.00 94.50 92 LEU A N 1
ATOM 742 C CA . LEU A 1 92 ? 22.538 5.207 -40.713 1.00 94.50 92 LEU A CA 1
ATOM 743 C C . LEU A 1 92 ? 21.998 4.238 -41.774 1.00 94.50 92 LEU A C 1
ATOM 745 O O . LEU A 1 92 ? 22.052 4.542 -42.965 1.00 94.50 92 LEU A O 1
ATOM 749 N N . LEU A 1 93 ? 21.479 3.070 -41.373 1.00 94.19 93 LEU A N 1
ATOM 750 C CA . LEU A 1 93 ? 20.963 2.085 -42.329 1.00 94.19 93 LEU A CA 1
ATOM 751 C C . LEU A 1 93 ? 19.662 2.542 -42.977 1.00 94.19 93 LEU A C 1
ATOM 753 O O . LEU A 1 93 ? 19.522 2.432 -44.194 1.00 94.19 93 LEU A O 1
ATOM 757 N N . GLU A 1 94 ? 18.712 3.030 -42.177 1.00 92.44 94 GLU A N 1
ATOM 758 C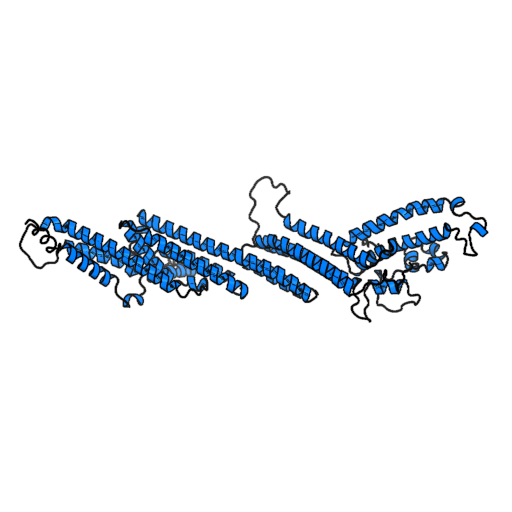 CA . GLU A 1 94 ? 17.378 3.397 -42.656 1.00 92.44 94 GLU A CA 1
ATOM 759 C C . GLU A 1 94 ? 17.259 4.863 -43.086 1.00 92.44 94 GLU A C 1
ATOM 761 O O . GLU A 1 94 ? 16.209 5.247 -43.593 1.00 92.44 94 GLU A O 1
ATOM 766 N N . SER A 1 95 ? 18.310 5.672 -42.906 1.00 89.56 95 SER A N 1
ATOM 767 C CA . SER A 1 95 ? 18.298 7.118 -43.180 1.00 89.56 95 SER A CA 1
ATOM 768 C C . SER A 1 95 ? 17.139 7.835 -42.468 1.00 89.56 95 SER A C 1
ATOM 770 O O . SER A 1 95 ? 16.511 8.741 -43.013 1.00 89.56 95 SER A O 1
ATOM 772 N N . ARG A 1 96 ? 16.816 7.390 -41.245 1.00 90.88 96 ARG A N 1
ATOM 773 C CA . ARG A 1 96 ? 15.689 7.908 -40.453 1.00 90.88 96 ARG A CA 1
ATOM 774 C C . ARG A 1 96 ? 16.091 9.159 -39.676 1.00 90.88 96 ARG A C 1
ATOM 776 O O . ARG A 1 96 ? 17.174 9.153 -39.096 1.00 90.88 96 ARG A O 1
ATOM 783 N N . PRO A 1 97 ? 15.215 10.169 -39.548 1.00 94.25 97 PRO A N 1
ATOM 784 C CA . PRO A 1 97 ? 15.409 11.259 -38.597 1.00 94.25 97 PRO A CA 1
ATOM 785 C C . PRO A 1 97 ? 15.676 10.745 -37.176 1.00 94.25 97 PRO A C 1
ATOM 787 O O . PRO A 1 97 ? 15.069 9.762 -36.737 1.00 94.25 97 PRO A O 1
ATOM 790 N N . LEU A 1 98 ? 16.538 11.427 -36.420 1.00 94.88 98 LEU A N 1
ATOM 791 C CA . LEU A 1 98 ? 16.861 11.023 -35.046 1.00 94.88 98 LEU A CA 1
ATOM 792 C C . LEU A 1 98 ? 15.634 10.976 -34.120 1.00 94.88 98 LEU A C 1
ATOM 794 O O . LEU A 1 98 ? 15.557 10.118 -33.240 1.00 94.88 98 LEU A O 1
ATOM 798 N N . ILE A 1 99 ? 14.640 11.838 -34.347 1.00 95.62 99 ILE A N 1
ATOM 799 C CA . ILE A 1 99 ? 13.372 11.821 -33.603 1.00 95.62 99 ILE A CA 1
ATOM 800 C C . ILE A 1 99 ? 12.588 10.512 -33.790 1.00 95.62 99 ILE A C 1
ATOM 802 O O . ILE A 1 99 ? 11.992 9.996 -32.838 1.00 95.62 99 ILE A O 1
ATOM 806 N N . ASP A 1 100 ? 12.630 9.921 -34.985 1.00 96.44 100 ASP A N 1
ATOM 807 C CA . ASP A 1 100 ? 11.983 8.636 -35.256 1.00 96.44 100 ASP A CA 1
ATOM 808 C C . ASP A 1 100 ? 12.739 7.502 -34.565 1.00 96.44 100 ASP A C 1
ATOM 810 O O . ASP A 1 100 ? 12.128 6.576 -34.032 1.00 96.44 100 ASP A O 1
ATOM 814 N N . VAL A 1 101 ? 14.071 7.593 -34.522 1.00 96.88 101 VAL A N 1
ATOM 815 C CA . VAL A 1 101 ? 14.937 6.634 -33.822 1.00 96.88 101 VAL A CA 1
ATOM 816 C C . VAL A 1 101 ? 14.667 6.667 -32.310 1.00 96.88 101 VAL A C 1
ATOM 818 O O . VAL A 1 101 ? 14.476 5.608 -31.707 1.00 96.88 101 VAL A O 1
ATOM 821 N N . LEU A 1 102 ? 14.535 7.857 -31.709 1.00 97.50 102 LEU A N 1
ATOM 822 C CA . LEU A 1 102 ? 14.092 8.026 -30.317 1.00 97.50 102 LEU A CA 1
ATOM 823 C C . LEU A 1 102 ? 12.695 7.425 -30.092 1.00 97.50 102 LEU A C 1
ATOM 825 O O . LEU A 1 102 ? 12.465 6.709 -29.117 1.00 97.50 102 LEU A O 1
ATOM 829 N N . THR A 1 103 ? 11.759 7.662 -31.010 1.00 97.94 103 THR A N 1
ATOM 830 C CA . THR A 1 103 ? 10.395 7.118 -30.911 1.00 97.94 103 THR A CA 1
ATOM 831 C C . THR A 1 103 ? 10.395 5.586 -30.959 1.00 97.94 103 THR A C 1
ATOM 833 O O . THR A 1 103 ? 9.698 4.939 -30.174 1.00 97.94 103 THR A O 1
ATOM 836 N N . ILE A 1 104 ? 11.209 4.983 -31.834 1.00 97.62 104 ILE A N 1
ATOM 837 C CA . ILE A 1 104 ? 11.393 3.527 -31.908 1.00 97.62 104 ILE A CA 1
ATOM 838 C C . ILE A 1 104 ? 11.965 2.997 -30.592 1.00 97.62 104 ILE A C 1
ATOM 840 O O . ILE A 1 104 ? 11.437 2.015 -30.066 1.00 97.62 104 ILE A O 1
ATOM 844 N N . PHE A 1 105 ? 12.989 3.649 -30.038 1.00 98.31 105 PHE A N 1
ATOM 845 C CA . PHE A 1 105 ? 13.570 3.286 -28.746 1.00 98.31 105 PHE A CA 1
ATOM 846 C C . PHE A 1 105 ? 12.516 3.244 -27.640 1.00 98.31 105 PHE A C 1
ATOM 848 O O . PHE A 1 105 ? 12.283 2.190 -27.043 1.00 98.31 105 PHE A O 1
ATOM 855 N N . LEU A 1 106 ? 11.810 4.356 -27.426 1.00 98.50 106 LEU A N 1
ATOM 856 C CA . LEU A 1 106 ? 10.783 4.474 -26.391 1.00 98.50 106 LEU A CA 1
ATOM 857 C C . LEU A 1 106 ? 9.647 3.459 -26.594 1.00 98.50 106 LEU A C 1
ATOM 859 O O . LEU A 1 106 ? 9.165 2.856 -25.631 1.00 98.50 106 LEU A O 1
ATOM 863 N N . ALA A 1 107 ? 9.254 3.186 -27.841 1.00 98.50 107 ALA A N 1
ATOM 864 C CA . ALA A 1 107 ? 8.246 2.175 -28.149 1.00 98.50 107 ALA A CA 1
ATOM 865 C C . ALA A 1 107 ? 8.704 0.747 -27.796 1.00 98.50 107 ALA A C 1
ATOM 867 O O . ALA A 1 107 ? 7.908 -0.048 -27.288 1.00 98.50 107 ALA A O 1
ATOM 868 N N . GLN A 1 108 ? 9.970 0.391 -28.038 1.00 98.19 108 GLN A N 1
ATOM 869 C CA . GLN A 1 108 ? 10.500 -0.923 -27.649 1.00 98.19 108 GLN A CA 1
ATOM 870 C C . GLN A 1 108 ? 10.655 -1.042 -26.133 1.00 98.19 108 GLN A C 1
ATOM 872 O O . GLN A 1 108 ? 10.280 -2.073 -25.567 1.00 98.19 108 GLN A O 1
ATOM 877 N N . ARG A 1 109 ? 11.100 0.027 -25.466 1.00 98.06 109 ARG A N 1
ATOM 878 C CA . ARG A 1 109 ? 11.155 0.114 -24.002 1.00 98.06 109 ARG A CA 1
ATOM 879 C C . ARG A 1 109 ? 9.778 -0.040 -23.367 1.00 98.06 109 ARG A C 1
ATOM 881 O O . ARG A 1 109 ? 9.625 -0.847 -22.456 1.00 98.06 109 ARG A O 1
ATOM 888 N N . ALA A 1 110 ? 8.753 0.606 -23.923 1.00 98.50 110 ALA A N 1
ATOM 889 C CA . ALA A 1 110 ? 7.369 0.439 -23.479 1.00 98.50 110 ALA A CA 1
ATOM 890 C C . ALA A 1 110 ? 6.888 -1.017 -23.608 1.00 98.50 110 ALA A C 1
ATOM 892 O O . ALA A 1 110 ? 6.259 -1.545 -22.697 1.00 98.50 110 ALA A O 1
ATOM 893 N N . ARG A 1 111 ? 7.202 -1.706 -24.715 1.00 98.12 111 ARG A N 1
ATOM 894 C CA . ARG A 1 111 ? 6.837 -3.126 -24.893 1.00 98.12 111 ARG A CA 1
ATOM 895 C C . ARG A 1 111 ? 7.538 -4.038 -23.887 1.00 98.12 111 ARG A C 1
ATOM 897 O O . ARG A 1 111 ? 6.914 -4.973 -23.391 1.00 98.12 111 ARG A O 1
ATOM 904 N N . SER A 1 112 ? 8.810 -3.773 -23.596 1.00 97.50 112 SER A N 1
ATOM 905 C CA . SER A 1 112 ? 9.568 -4.514 -22.582 1.00 97.50 112 SER A CA 1
ATOM 906 C C . SER A 1 112 ? 8.976 -4.302 -21.187 1.00 97.50 112 SER A C 1
ATOM 908 O O . SER A 1 112 ? 8.655 -5.266 -20.494 1.00 97.50 112 SER A O 1
ATOM 910 N N . LEU A 1 113 ? 8.688 -3.046 -20.835 1.00 97.88 113 LEU A N 1
ATOM 911 C CA . LEU A 1 113 ? 8.027 -2.675 -19.586 1.00 97.88 113 LEU A CA 1
ATOM 912 C C . LEU A 1 113 ? 6.671 -3.379 -19.417 1.00 97.88 113 LEU A C 1
ATOM 914 O O . LEU A 1 113 ? 6.400 -3.964 -18.372 1.00 97.88 113 LEU A O 1
ATOM 918 N N . GLN A 1 114 ? 5.843 -3.402 -20.464 1.00 97.62 114 GLN A N 1
ATOM 919 C CA . GLN A 1 114 ? 4.557 -4.106 -20.453 1.00 97.62 114 GLN A CA 1
ATOM 920 C C . GLN A 1 114 ? 4.710 -5.617 -20.236 1.00 97.62 114 GLN A C 1
ATOM 922 O O . GLN A 1 114 ? 3.884 -6.234 -19.558 1.00 97.62 114 GLN A O 1
ATOM 927 N N . ALA A 1 115 ? 5.778 -6.228 -20.757 1.00 96.38 115 ALA A N 1
ATOM 928 C CA . ALA A 1 115 ? 6.079 -7.632 -20.497 1.00 96.38 115 ALA A CA 1
ATOM 929 C C . ALA A 1 115 ? 6.473 -7.876 -19.029 1.00 96.38 115 ALA A C 1
ATOM 931 O O . ALA A 1 115 ? 6.039 -8.877 -18.457 1.00 96.38 115 ALA A O 1
ATOM 932 N N . ILE A 1 116 ? 7.234 -6.966 -18.407 1.00 96.12 116 ILE A N 1
ATOM 933 C CA . ILE A 1 116 ? 7.591 -7.029 -16.977 1.00 96.12 116 ILE A CA 1
ATOM 934 C C . ILE A 1 116 ? 6.328 -6.890 -16.112 1.00 96.12 116 ILE A C 1
ATOM 936 O O . ILE A 1 116 ? 6.046 -7.762 -15.287 1.00 96.12 116 ILE A O 1
ATOM 940 N N . LEU A 1 117 ? 5.509 -5.867 -16.376 1.00 96.25 117 LEU A N 1
ATOM 941 C CA . LEU A 1 117 ? 4.238 -5.617 -15.685 1.00 96.25 117 LEU A CA 1
ATOM 942 C C . LEU A 1 117 ? 3.279 -6.818 -15.775 1.00 96.25 117 LEU A C 1
ATOM 944 O O . LEU A 1 117 ? 2.655 -7.202 -14.788 1.00 96.25 117 LEU A O 1
ATOM 948 N N . SER A 1 118 ? 3.204 -7.459 -16.945 1.00 94.75 118 SER A N 1
ATOM 949 C CA . SER A 1 118 ? 2.325 -8.614 -17.183 1.00 94.75 118 SER A CA 1
ATOM 950 C C . SER A 1 118 ? 2.813 -9.923 -16.555 1.00 94.75 118 SER A C 1
ATOM 952 O O . SER A 1 118 ? 2.015 -10.840 -16.369 1.00 94.75 118 SER A O 1
ATOM 954 N N . ARG A 1 119 ? 4.116 -10.066 -16.280 1.00 90.44 119 ARG A N 1
ATOM 955 C CA . ARG A 1 119 ? 4.666 -11.266 -15.621 1.00 90.44 119 ARG A CA 1
ATOM 956 C C . ARG A 1 119 ? 4.353 -11.270 -14.137 1.00 90.44 119 ARG A C 1
ATOM 958 O O . ARG A 1 119 ? 3.962 -12.302 -13.603 1.00 90.44 119 ARG A O 1
ATOM 965 N N . SER A 1 120 ? 4.477 -10.110 -13.507 1.00 79.94 120 SER A N 1
ATOM 966 C CA . SER A 1 120 ? 4.265 -9.965 -12.071 1.00 79.94 120 SER A CA 1
ATOM 967 C C . SER A 1 120 ? 2.821 -10.285 -11.653 1.00 79.94 120 SER A C 1
ATOM 969 O O . SER A 1 120 ? 2.590 -10.907 -10.625 1.00 79.94 120 SER A O 1
ATOM 971 N N . THR A 1 121 ? 1.827 -9.980 -12.494 1.00 75.75 121 THR A N 1
ATOM 972 C CA . THR A 1 121 ? 0.413 -10.304 -12.210 1.00 75.75 121 THR A CA 1
ATOM 973 C C . THR A 1 121 ? 0.070 -11.793 -12.329 1.00 75.75 121 THR A C 1
ATOM 975 O O . THR A 1 121 ? -0.962 -12.230 -11.825 1.00 75.75 121 THR A O 1
ATOM 978 N N . LYS A 1 122 ? 0.912 -12.596 -12.994 1.00 68.25 122 LYS A N 1
ATOM 979 C CA . LYS A 1 122 ? 0.641 -14.010 -13.314 1.00 68.25 122 LYS A CA 1
ATOM 980 C C . LYS A 1 122 ? 1.363 -15.011 -12.412 1.00 68.25 122 LYS A C 1
ATOM 982 O O . LYS A 1 122 ? 1.315 -16.201 -12.694 1.00 68.25 122 LYS A O 1
ATOM 987 N N . SER A 1 123 ? 1.968 -14.566 -11.313 1.00 57.22 123 SER A N 1
ATOM 988 C CA . SER A 1 123 ? 2.510 -15.451 -10.266 1.00 57.22 123 SER A CA 1
ATOM 989 C C . SER A 1 123 ? 1.420 -16.244 -9.505 1.00 57.22 123 SER A C 1
ATOM 991 O O . SER A 1 123 ? 1.703 -17.080 -8.642 1.00 57.22 123 SER A O 1
ATOM 993 N N . ALA A 1 124 ? 0.144 -16.055 -9.859 1.00 52.88 124 ALA A N 1
ATOM 994 C CA . ALA A 1 124 ? -0.900 -17.021 -9.542 1.00 52.88 124 ALA A CA 1
ATOM 995 C C . ALA A 1 124 ? -0.567 -18.387 -10.195 1.00 52.88 124 ALA A C 1
ATOM 997 O O . ALA A 1 124 ? -0.201 -18.432 -11.370 1.00 52.88 124 ALA A O 1
ATOM 998 N N . PRO A 1 125 ? -0.667 -19.504 -9.452 1.00 54.31 125 PRO A N 1
ATOM 999 C CA . PRO A 1 125 ? 0.053 -20.756 -9.694 1.00 54.31 125 PRO A CA 1
ATOM 1000 C C . PRO A 1 125 ? -0.531 -21.562 -10.861 1.00 54.31 125 PRO A C 1
ATOM 1002 O O . PRO A 1 125 ? -1.098 -22.635 -10.681 1.00 54.31 125 PRO A O 1
ATOM 1005 N N . ASN A 1 126 ? -0.382 -21.070 -12.083 1.00 52.56 126 ASN A N 1
ATOM 1006 C CA . ASN A 1 126 ? -0.731 -21.824 -13.274 1.00 52.56 126 ASN A CA 1
ATOM 1007 C C . ASN A 1 126 ? 0.515 -22.541 -13.796 1.00 52.56 126 ASN A C 1
ATOM 1009 O O . ASN A 1 126 ? 1.222 -22.024 -14.658 1.00 52.56 126 ASN A O 1
ATOM 1013 N N . GLY A 1 127 ? 0.751 -23.761 -13.299 1.00 52.81 127 GLY A N 1
ATOM 1014 C CA . GLY A 1 127 ? 1.305 -24.792 -14.181 1.00 52.81 127 GLY A CA 1
ATOM 1015 C C . GLY A 1 127 ? 2.504 -25.623 -13.730 1.00 52.81 127 GLY A C 1
ATOM 1016 O O . GLY A 1 127 ? 3.113 -26.232 -14.603 1.00 52.81 127 GLY A O 1
ATOM 1017 N N . SER A 1 128 ? 2.836 -25.742 -12.440 1.00 48.91 128 SER A N 1
ATOM 1018 C CA . SER A 1 128 ? 3.566 -26.940 -11.991 1.00 48.91 128 SER A CA 1
ATOM 1019 C C . SER A 1 128 ? 2.638 -27.825 -11.167 1.00 48.91 128 SER A C 1
ATOM 1021 O O . SER A 1 128 ? 2.215 -27.525 -10.055 1.00 48.91 128 SER A O 1
ATOM 1023 N N . SER A 1 129 ? 2.254 -28.913 -11.814 1.00 47.31 129 SER A N 1
ATOM 1024 C CA . SER A 1 129 ? 1.431 -30.016 -11.352 1.00 47.31 129 SER A CA 1
ATOM 1025 C C . SER A 1 129 ? 1.997 -30.678 -10.092 1.00 47.31 129 SER A C 1
ATOM 1027 O O . SER A 1 129 ? 2.587 -31.752 -10.160 1.00 47.31 129 SER A O 1
ATOM 1029 N N . SER A 1 130 ? 1.776 -30.066 -8.930 1.00 46.75 130 SER A N 1
ATOM 1030 C CA . SER A 1 130 ? 1.656 -30.807 -7.676 1.00 46.75 130 SER A CA 1
ATOM 1031 C C . SER A 1 130 ? 0.194 -31.214 -7.529 1.00 46.75 130 SER A C 1
ATOM 1033 O O . SER A 1 130 ? -0.623 -30.535 -6.906 1.00 46.75 130 SER A O 1
ATOM 1035 N N . LEU A 1 131 ? -0.159 -32.296 -8.221 1.00 58.88 131 LEU A N 1
ATOM 1036 C CA . LEU A 1 131 ? -1.386 -33.024 -7.944 1.00 58.88 131 LEU A CA 1
ATOM 1037 C C . LEU A 1 131 ? -1.259 -33.575 -6.519 1.00 58.88 131 LEU A C 1
ATOM 1039 O O . LEU A 1 131 ? -0.349 -34.347 -6.238 1.00 58.88 131 LEU A O 1
ATOM 1043 N N . ASN A 1 132 ? -2.203 -33.179 -5.669 1.00 58.81 132 ASN A N 1
ATOM 1044 C CA . ASN A 1 132 ? -2.433 -33.628 -4.294 1.00 58.81 132 ASN A CA 1
ATOM 1045 C C . ASN A 1 132 ? -1.644 -32.913 -3.185 1.00 58.81 132 ASN A C 1
ATOM 1047 O O . ASN A 1 132 ? -0.574 -33.343 -2.768 1.00 58.81 132 ASN A O 1
ATOM 1051 N N . GLY A 1 133 ? -2.309 -31.920 -2.585 1.00 59.53 133 GLY A N 1
ATOM 1052 C CA . GLY A 1 133 ? -2.256 -31.726 -1.134 1.00 59.53 133 GLY A CA 1
ATOM 1053 C C . GLY A 1 133 ? -1.880 -30.321 -0.678 1.00 59.53 133 GLY A C 1
ATOM 1054 O O . GLY A 1 133 ? -0.717 -30.058 -0.414 1.00 59.53 133 GLY A O 1
ATOM 1055 N N . GLY A 1 134 ? -2.890 -29.458 -0.514 1.00 57.50 134 GLY A N 1
ATOM 1056 C CA . GLY A 1 134 ? -2.825 -28.242 0.304 1.00 57.50 134 GLY A CA 1
ATOM 1057 C C . GLY A 1 134 ? -1.959 -27.112 -0.255 1.00 57.50 134 GLY A C 1
ATOM 1058 O O . GLY A 1 134 ? -0.742 -27.107 -0.100 1.00 57.50 134 GLY A O 1
ATOM 1059 N N . ALA A 1 135 ? -2.592 -26.082 -0.823 1.00 67.00 135 ALA A N 1
ATOM 1060 C CA . ALA A 1 135 ? -1.922 -24.803 -1.026 1.00 67.00 135 ALA A CA 1
ATOM 1061 C C . ALA A 1 135 ? -1.574 -24.219 0.353 1.00 67.00 135 ALA A C 1
ATOM 1063 O O . ALA A 1 135 ? -2.423 -23.624 1.016 1.00 67.00 135 ALA A O 1
ATOM 1064 N N . PHE A 1 136 ? -0.342 -24.440 0.819 1.00 76.19 136 PHE A N 1
ATOM 1065 C CA . PHE A 1 136 ? 0.128 -23.803 2.040 1.00 76.19 136 PHE A CA 1
ATOM 1066 C C . PHE A 1 136 ? 0.077 -22.282 1.847 1.00 76.19 136 PHE A C 1
ATOM 1068 O O . PHE A 1 136 ? 0.511 -21.788 0.800 1.00 76.19 136 PHE A O 1
ATOM 1075 N N . PRO A 1 137 ? -0.452 -21.524 2.823 1.00 82.25 137 PRO A N 1
ATOM 1076 C CA . PRO A 1 137 ? -0.479 -20.074 2.733 1.00 82.25 137 PRO A CA 1
ATOM 1077 C C . PRO A 1 137 ? 0.954 -19.563 2.542 1.00 82.25 137 PRO A C 1
ATOM 1079 O O . PRO A 1 137 ? 1.833 -19.860 3.357 1.00 82.25 137 PRO A O 1
ATOM 1082 N N . LYS A 1 138 ? 1.199 -18.817 1.450 1.00 83.94 138 LYS A N 1
ATOM 1083 C CA . LYS A 1 138 ? 2.486 -18.144 1.213 1.00 83.94 138 LYS A CA 1
ATOM 1084 C C . LYS A 1 138 ? 2.861 -17.383 2.490 1.00 83.94 138 LYS A C 1
ATOM 1086 O O . LYS A 1 138 ? 2.028 -16.690 3.077 1.00 83.94 138 LYS A O 1
ATOM 1091 N N . SER A 1 139 ? 4.108 -17.518 2.940 1.00 91.12 139 SER A N 1
ATOM 1092 C CA . SER A 1 139 ? 4.552 -16.793 4.133 1.00 91.12 139 SER A CA 1
ATOM 1093 C C . SER A 1 139 ? 4.458 -15.283 3.885 1.00 91.12 139 SER A C 1
ATOM 1095 O O . SER A 1 139 ? 4.788 -14.815 2.797 1.00 91.12 139 SER A O 1
ATOM 1097 N N . LYS A 1 140 ? 4.037 -14.503 4.894 1.00 90.12 140 LYS A N 1
ATOM 1098 C CA . LYS A 1 140 ? 3.889 -13.035 4.778 1.00 90.12 140 LYS A CA 1
ATOM 1099 C C . LYS A 1 140 ? 5.146 -12.371 4.191 1.00 90.12 140 LYS A C 1
ATOM 1101 O O . LYS A 1 140 ? 5.061 -11.550 3.290 1.00 90.12 140 LYS A O 1
ATOM 1106 N N . LYS A 1 141 ? 6.328 -12.830 4.626 1.00 94.19 141 LYS A N 1
ATOM 1107 C CA . LYS A 1 141 ? 7.634 -12.358 4.135 1.00 94.19 141 LYS A CA 1
ATOM 1108 C C . LYS A 1 141 ? 7.855 -12.612 2.640 1.00 94.19 141 LYS A C 1
ATOM 1110 O O . LYS A 1 141 ? 8.527 -11.813 1.996 1.00 94.19 141 LYS A O 1
ATOM 1115 N N . ALA A 1 142 ? 7.333 -13.715 2.098 1.00 93.81 142 ALA A N 1
ATOM 1116 C CA . ALA A 1 142 ? 7.458 -14.023 0.678 1.00 93.81 142 ALA A CA 1
ATOM 1117 C C . ALA A 1 142 ? 6.636 -13.052 -0.178 1.00 93.81 142 ALA A C 1
ATOM 1119 O O . ALA A 1 142 ? 7.152 -12.588 -1.186 1.00 93.81 142 ALA A O 1
ATOM 1120 N N . ILE A 1 143 ? 5.425 -12.693 0.267 1.00 94.38 143 ILE A N 1
ATOM 1121 C CA . ILE A 1 143 ? 4.555 -11.729 -0.428 1.00 94.38 143 ILE A CA 1
ATOM 1122 C C . ILE A 1 143 ? 5.221 -10.350 -0.463 1.00 94.38 143 ILE A C 1
ATOM 1124 O O . ILE A 1 143 ? 5.393 -9.775 -1.531 1.00 94.38 143 ILE A O 1
ATOM 1128 N N . THR A 1 144 ? 5.694 -9.843 0.680 1.00 96.06 144 THR A N 1
ATOM 1129 C CA . THR A 1 144 ? 6.368 -8.532 0.742 1.00 96.06 144 THR A CA 1
ATOM 1130 C C . THR A 1 144 ? 7.613 -8.482 -0.152 1.00 96.06 144 THR A C 1
ATOM 1132 O O . THR A 1 144 ? 7.885 -7.462 -0.785 1.00 96.06 144 THR A O 1
ATOM 1135 N N . ARG A 1 145 ? 8.366 -9.588 -0.239 1.00 95.94 145 ARG A N 1
ATOM 1136 C CA . ARG A 1 145 ? 9.517 -9.702 -1.145 1.00 95.94 145 ARG A CA 1
ATOM 1137 C C . ARG A 1 145 ? 9.092 -9.728 -2.615 1.00 95.94 145 ARG A C 1
ATOM 1139 O O . ARG A 1 145 ? 9.704 -9.033 -3.409 1.00 95.94 145 ARG A O 1
ATOM 1146 N N . GLU A 1 146 ? 8.052 -10.481 -2.956 1.00 95.25 146 GLU A N 1
ATOM 1147 C CA . GLU A 1 146 ? 7.510 -10.577 -4.316 1.00 95.25 146 GLU A CA 1
ATOM 1148 C C . GLU A 1 146 ? 7.027 -9.208 -4.827 1.00 95.25 146 GLU A C 1
ATOM 1150 O O . GLU A 1 146 ? 7.404 -8.789 -5.921 1.00 95.25 146 GLU A O 1
ATOM 1155 N N . VAL A 1 147 ? 6.293 -8.457 -3.996 1.00 96.75 147 VAL A N 1
ATOM 1156 C CA . VAL A 1 147 ? 5.869 -7.080 -4.308 1.00 96.75 147 VAL A CA 1
ATOM 1157 C C . VAL A 1 147 ? 7.075 -6.166 -4.528 1.00 96.75 147 VAL A C 1
ATOM 1159 O O . VAL A 1 147 ? 7.088 -5.379 -5.475 1.00 96.75 147 VAL A O 1
ATOM 1162 N N . ARG A 1 148 ? 8.108 -6.281 -3.685 1.00 97.19 148 ARG A N 1
ATOM 1163 C CA . ARG A 1 148 ? 9.345 -5.503 -3.824 1.00 97.19 148 ARG A CA 1
ATOM 1164 C C . ARG A 1 148 ? 10.087 -5.831 -5.119 1.00 97.19 148 ARG A C 1
ATOM 1166 O O . ARG A 1 148 ? 10.433 -4.908 -5.840 1.00 97.19 148 ARG A O 1
ATOM 1173 N N . GLU A 1 149 ? 10.318 -7.106 -5.416 1.00 96.38 149 GLU A N 1
ATOM 1174 C CA . GLU A 1 149 ? 11.025 -7.550 -6.628 1.00 96.38 149 GLU A CA 1
ATOM 1175 C C . GLU A 1 149 ? 10.272 -7.125 -7.900 1.00 96.38 149 GLU A C 1
ATOM 1177 O O . GLU A 1 149 ? 10.882 -6.649 -8.859 1.00 96.38 149 GLU A O 1
ATOM 1182 N N . GLY A 1 150 ? 8.938 -7.231 -7.895 1.00 96.38 150 GLY A N 1
ATOM 1183 C CA . GLY A 1 150 ? 8.095 -6.756 -8.994 1.00 96.38 150 GLY A CA 1
ATOM 1184 C C . GLY A 1 150 ? 8.195 -5.244 -9.201 1.00 96.38 150 GLY A C 1
ATOM 1185 O O . GLY A 1 150 ? 8.318 -4.780 -10.338 1.00 96.38 150 GLY A O 1
ATOM 1186 N N . LEU A 1 151 ? 8.189 -4.479 -8.107 1.00 97.75 151 LEU A N 1
ATOM 1187 C CA . LEU A 1 151 ? 8.325 -3.028 -8.139 1.00 97.75 151 LEU A CA 1
ATOM 1188 C C . LEU A 1 151 ? 9.736 -2.600 -8.576 1.00 97.75 151 LEU A C 1
ATOM 1190 O O . LEU A 1 151 ? 9.859 -1.726 -9.427 1.00 97.75 151 LEU A O 1
ATOM 1194 N N . GLU A 1 152 ? 10.783 -3.255 -8.076 1.00 97.38 152 GLU A N 1
ATOM 1195 C CA . GLU A 1 152 ? 12.187 -3.017 -8.436 1.00 97.38 152 GLU A CA 1
ATOM 1196 C C . GLU A 1 152 ? 12.428 -3.209 -9.932 1.00 97.38 152 GLU A C 1
ATOM 1198 O O . GLU A 1 152 ? 12.925 -2.298 -10.588 1.00 97.38 152 GLU A O 1
ATOM 1203 N N . GLY A 1 153 ? 11.983 -4.333 -10.504 1.00 96.56 153 GLY A N 1
ATOM 1204 C CA . GLY A 1 153 ? 12.168 -4.607 -11.930 1.00 96.56 153 GLY A CA 1
ATOM 1205 C C . GLY A 1 153 ? 11.489 -3.582 -12.845 1.00 96.56 153 GLY A C 1
ATOM 1206 O O . GLY A 1 153 ? 12.035 -3.226 -13.889 1.00 96.56 153 GLY A O 1
ATOM 1207 N N . VAL A 1 154 ? 10.312 -3.077 -12.461 1.00 97.94 154 VAL A N 1
ATOM 1208 C CA . VAL A 1 154 ? 9.617 -2.025 -13.218 1.00 97.94 154 VAL A CA 1
ATOM 1209 C C . VAL A 1 154 ? 10.305 -0.676 -13.058 1.00 97.94 154 VAL A C 1
ATOM 1211 O O . VAL A 1 154 ? 10.557 0.006 -14.052 1.00 97.94 154 VAL A O 1
ATOM 1214 N N . LEU A 1 155 ? 10.607 -0.289 -11.824 1.00 97.88 155 LEU A N 1
ATOM 1215 C CA . LEU A 1 155 ? 11.219 0.997 -11.523 1.00 97.88 155 LEU A CA 1
ATOM 1216 C C . LEU A 1 155 ? 12.616 1.118 -12.144 1.00 97.88 155 LEU A C 1
ATOM 1218 O O . LEU A 1 155 ? 12.931 2.154 -12.726 1.00 97.88 155 LEU A O 1
ATOM 1222 N N . ASP A 1 156 ? 13.419 0.053 -12.111 1.00 97.56 156 ASP A N 1
ATOM 1223 C CA . ASP A 1 156 ? 14.722 0.011 -12.777 1.00 97.56 156 ASP A CA 1
ATOM 1224 C C . ASP A 1 156 ? 14.590 0.115 -14.300 1.00 97.56 156 ASP A C 1
ATOM 1226 O O . ASP A 1 156 ? 15.375 0.823 -14.927 1.00 97.56 156 ASP A O 1
ATOM 1230 N N . ALA A 1 157 ? 13.582 -0.523 -14.907 1.00 97.62 157 ALA A N 1
ATOM 1231 C CA . ALA A 1 157 ? 13.328 -0.394 -16.341 1.00 97.62 157 ALA A CA 1
ATOM 1232 C C . ALA A 1 157 ? 12.920 1.038 -16.733 1.00 97.62 157 ALA A C 1
ATOM 1234 O O . ALA A 1 157 ? 13.355 1.532 -17.778 1.00 97.62 157 ALA A O 1
ATOM 1235 N N . ILE A 1 158 ? 12.116 1.715 -15.903 1.00 98.06 158 ILE A N 1
ATOM 1236 C CA . ILE A 1 158 ? 11.731 3.121 -16.102 1.00 98.06 158 ILE A CA 1
ATOM 1237 C C . ILE A 1 158 ? 12.959 4.026 -15.973 1.00 98.06 158 ILE A C 1
ATOM 1239 O O . ILE A 1 158 ? 13.275 4.745 -16.921 1.00 98.06 158 ILE A O 1
ATOM 1243 N N . ALA A 1 159 ? 13.679 3.946 -14.851 1.00 97.94 159 ALA A N 1
ATOM 1244 C CA . ALA A 1 159 ? 14.846 4.786 -14.584 1.00 97.94 159 ALA A CA 1
ATOM 1245 C C . ALA A 1 159 ? 15.951 4.585 -15.631 1.00 97.94 159 ALA A C 1
ATOM 1247 O O . ALA A 1 159 ? 16.429 5.554 -16.209 1.00 97.94 159 ALA A O 1
ATOM 1248 N N . SER A 1 160 ? 16.283 3.333 -15.962 1.00 97.56 160 SER A N 1
ATOM 1249 C CA . SER A 1 160 ? 17.268 3.011 -17.003 1.00 97.56 160 SER A CA 1
ATOM 1250 C C . SER A 1 160 ? 16.875 3.585 -18.367 1.00 97.56 160 SER A C 1
ATOM 1252 O O . SER A 1 160 ? 17.713 4.149 -19.065 1.00 97.56 160 SER A O 1
ATOM 1254 N N . THR A 1 161 ? 15.597 3.494 -18.752 1.00 98.19 161 THR A N 1
ATOM 1255 C CA . THR A 1 161 ? 15.134 4.041 -20.038 1.00 98.19 161 THR A CA 1
ATOM 1256 C C . THR A 1 161 ? 15.323 5.551 -20.104 1.00 98.19 161 THR A C 1
ATOM 1258 O O . THR A 1 161 ? 15.792 6.064 -21.121 1.00 98.19 161 THR A O 1
ATOM 1261 N N . VAL A 1 162 ? 14.967 6.248 -19.027 1.00 97.75 162 VAL A N 1
ATOM 1262 C CA . VAL A 1 162 ? 15.089 7.701 -18.911 1.00 97.75 162 VAL A CA 1
ATOM 1263 C C . VAL A 1 162 ? 16.557 8.131 -18.920 1.00 97.75 162 VAL A C 1
ATOM 1265 O O . VAL A 1 162 ? 16.937 8.989 -19.719 1.00 97.75 162 VAL A O 1
ATOM 1268 N N . ASP A 1 163 ? 17.396 7.481 -18.115 1.00 96.75 163 ASP A N 1
ATOM 1269 C CA . ASP A 1 163 ? 18.831 7.762 -18.030 1.00 96.75 163 ASP A CA 1
ATOM 1270 C C . ASP A 1 163 ? 19.532 7.543 -19.376 1.00 96.75 163 ASP A C 1
ATOM 1272 O O . ASP A 1 163 ? 20.313 8.387 -19.824 1.00 96.75 163 ASP A O 1
ATOM 1276 N N . VAL A 1 164 ? 19.221 6.439 -20.063 1.00 97.44 164 VAL A N 1
ATOM 1277 C CA . VAL A 1 164 ? 19.782 6.122 -21.382 1.00 97.44 164 VAL A CA 1
ATOM 1278 C C . VAL A 1 164 ? 19.279 7.095 -22.446 1.00 97.44 164 VAL A C 1
ATOM 1280 O O . VAL A 1 164 ? 20.079 7.570 -23.248 1.00 97.44 164 VAL A O 1
ATOM 1283 N N . ALA A 1 165 ? 17.988 7.445 -22.452 1.00 97.50 165 ALA A N 1
ATOM 1284 C CA . ALA A 1 165 ? 17.455 8.430 -23.394 1.00 97.50 165 ALA A CA 1
ATOM 1285 C C . ALA A 1 165 ? 18.168 9.781 -23.247 1.00 97.50 165 ALA A C 1
ATOM 1287 O O . ALA A 1 165 ? 18.617 10.347 -24.244 1.00 97.50 165 ALA A O 1
ATOM 1288 N N . ARG A 1 166 ? 18.339 10.264 -22.010 1.00 96.25 166 ARG A N 1
ATOM 1289 C CA . ARG A 1 166 ? 19.076 11.504 -21.733 1.00 96.25 166 ARG A CA 1
ATOM 1290 C C . ARG A 1 166 ? 20.542 11.394 -22.131 1.00 96.25 166 ARG A C 1
ATOM 1292 O O . ARG A 1 166 ? 21.050 12.287 -22.794 1.00 96.25 166 ARG A O 1
ATOM 1299 N N . GLY A 1 167 ? 21.221 10.309 -21.764 1.00 95.88 167 GLY A N 1
ATOM 1300 C CA . GLY A 1 167 ? 22.639 10.130 -22.082 1.00 95.88 167 GLY A CA 1
ATOM 1301 C C . GLY A 1 167 ? 22.924 10.042 -23.585 1.00 95.88 167 GLY A C 1
ATOM 1302 O O . GLY A 1 167 ? 23.953 10.537 -24.044 1.00 95.88 167 GLY A O 1
ATOM 1303 N N . VAL A 1 168 ? 22.017 9.437 -24.359 1.00 96.88 168 VAL A N 1
ATOM 1304 C CA . VAL A 1 168 ? 22.188 9.285 -25.811 1.00 96.88 168 VAL A CA 1
ATOM 1305 C C . VAL A 1 168 ? 21.764 10.533 -26.582 1.00 96.88 168 VAL A C 1
ATOM 1307 O O . VAL A 1 168 ? 22.461 10.889 -27.527 1.00 96.88 168 VAL A O 1
ATOM 1310 N N . PHE A 1 169 ? 20.653 11.180 -26.209 1.00 96.81 169 PHE A N 1
ATOM 1311 C CA . PHE A 1 169 ? 20.008 12.210 -27.036 1.00 96.81 169 PHE A CA 1
ATOM 1312 C C . PHE A 1 169 ? 20.025 13.631 -26.457 1.00 96.81 169 PHE A C 1
ATOM 1314 O O . PHE A 1 169 ? 19.807 14.570 -27.218 1.00 96.81 169 PHE A O 1
ATOM 1321 N N . CYS A 1 170 ? 20.235 13.821 -25.151 1.00 94.94 170 CYS A N 1
ATOM 1322 C CA . CYS A 1 170 ? 20.229 15.158 -24.553 1.00 94.94 170 CYS A CA 1
ATOM 1323 C C . CYS A 1 170 ? 21.644 15.723 -24.443 1.00 94.94 170 CYS A C 1
ATOM 1325 O O . CYS A 1 170 ? 22.526 15.111 -23.842 1.00 94.94 170 CYS A O 1
ATOM 1327 N N . ASP A 1 171 ? 21.825 16.939 -24.951 1.00 91.69 171 ASP A N 1
ATOM 1328 C CA . ASP A 1 171 ? 23.011 17.741 -24.671 1.00 91.69 171 ASP A CA 1
ATOM 1329 C C . ASP A 1 171 ? 22.925 18.268 -23.231 1.00 91.69 171 ASP A C 1
ATOM 1331 O O . ASP A 1 171 ? 21.907 18.843 -22.831 1.00 91.69 171 ASP A O 1
ATOM 1335 N N . ARG A 1 172 ? 23.976 18.058 -22.431 1.00 86.62 172 ARG A N 1
ATOM 1336 C CA . ARG A 1 172 ? 24.018 18.526 -21.032 1.00 86.62 172 ARG A CA 1
ATOM 1337 C C . ARG A 1 172 ? 24.476 19.973 -20.935 1.00 86.62 172 ARG A C 1
ATOM 1339 O O . ARG A 1 172 ? 24.021 20.716 -20.069 1.00 86.62 172 ARG A O 1
ATOM 1346 N N . SER A 1 173 ? 25.374 20.368 -21.827 1.00 85.56 173 SER A N 1
ATOM 1347 C CA . SER A 1 173 ? 25.857 21.733 -21.993 1.00 85.56 173 SER A CA 1
ATOM 1348 C C . SER A 1 173 ? 26.389 21.904 -23.417 1.00 85.56 173 SER A C 1
ATOM 1350 O O . SER A 1 173 ? 26.541 20.929 -24.150 1.00 85.56 173 SER A O 1
ATOM 1352 N N . HIS A 1 174 ? 26.723 23.136 -23.808 1.00 79.94 174 HIS A N 1
ATOM 1353 C CA . HIS A 1 174 ? 27.441 23.373 -25.066 1.00 79.94 174 HIS A CA 1
ATOM 1354 C C . HIS A 1 174 ? 28.802 22.656 -25.128 1.00 79.94 174 HIS A C 1
ATOM 1356 O O . HIS A 1 174 ? 29.309 22.413 -26.219 1.00 79.94 174 HIS A O 1
ATOM 1362 N N . GLU A 1 175 ? 29.381 22.319 -23.974 1.00 83.31 175 GLU A N 1
ATOM 1363 C CA . GLU A 1 175 ? 30.683 21.656 -23.852 1.00 83.31 175 GLU A CA 1
ATOM 1364 C C . GLU A 1 175 ? 30.565 20.127 -23.714 1.00 83.31 175 GLU A C 1
ATOM 1366 O O . GLU A 1 175 ? 31.538 19.418 -23.956 1.00 83.31 175 GLU A O 1
ATOM 1371 N N . ASP A 1 176 ? 29.380 19.607 -23.373 1.00 86.06 176 ASP A N 1
ATOM 1372 C CA . ASP A 1 176 ? 29.093 18.171 -23.251 1.00 86.06 176 ASP A CA 1
ATOM 1373 C C . ASP A 1 176 ? 27.878 17.793 -24.122 1.00 86.06 176 ASP A C 1
ATOM 1375 O O . ASP A 1 176 ? 26.748 17.669 -23.620 1.00 86.06 176 ASP A O 1
ATOM 1379 N N . PRO A 1 177 ? 28.089 17.669 -25.449 1.00 90.19 177 PRO A N 1
ATOM 1380 C CA . PRO A 1 177 ? 27.046 17.235 -26.363 1.00 90.19 177 PRO A CA 1
ATOM 1381 C C . PRO A 1 177 ? 26.648 15.782 -26.094 1.00 90.19 177 PRO A C 1
ATOM 1383 O O . PRO A 1 177 ? 27.414 14.988 -25.544 1.00 90.19 177 PRO A O 1
ATOM 1386 N N . SER A 1 178 ? 25.444 15.417 -26.525 1.00 93.88 178 SER A N 1
ATOM 1387 C CA . SER A 1 178 ? 24.907 14.069 -26.373 1.00 93.88 178 SER A CA 1
ATOM 1388 C C . SER A 1 178 ? 25.849 13.020 -26.970 1.00 93.88 178 SER A C 1
ATOM 1390 O O . SER A 1 178 ? 26.599 13.289 -27.919 1.00 93.88 178 SER A O 1
ATOM 1392 N N . LEU A 1 179 ? 25.813 11.794 -26.435 1.00 94.81 179 LEU A N 1
ATOM 1393 C CA . LEU A 1 179 ? 26.689 10.727 -26.921 1.00 94.81 179 LEU A CA 1
ATOM 1394 C C . LEU A 1 179 ? 26.490 10.483 -28.423 1.00 94.81 179 LEU A C 1
ATOM 1396 O O . LEU A 1 179 ? 27.467 10.280 -29.141 1.00 94.81 179 LEU A O 1
ATOM 1400 N N . LEU A 1 180 ? 25.250 10.556 -28.914 1.00 94.88 180 LEU A N 1
ATOM 1401 C CA . LEU A 1 180 ? 24.956 10.380 -30.331 1.00 94.88 180 LEU A CA 1
ATOM 1402 C C . LEU A 1 180 ? 25.518 11.526 -31.180 1.00 94.88 180 LEU A C 1
ATOM 1404 O O . LEU A 1 180 ? 26.189 11.257 -32.175 1.00 94.88 180 LEU A O 1
ATOM 1408 N N . SER A 1 181 ? 25.324 12.784 -30.761 1.00 92.94 181 SER A N 1
ATOM 1409 C CA . SER A 1 181 ? 25.895 13.960 -31.437 1.00 92.94 181 SER A CA 1
ATOM 1410 C C . SER A 1 181 ? 27.418 13.856 -31.543 1.00 92.94 181 SER A C 1
ATOM 1412 O O . SER A 1 181 ? 27.991 14.107 -32.601 1.00 92.94 181 SER A O 1
ATOM 1414 N N . ARG A 1 182 ? 28.084 13.416 -30.470 1.00 92.56 182 ARG A N 1
ATOM 1415 C CA . ARG A 1 182 ? 29.543 13.233 -30.426 1.00 92.56 182 ARG A CA 1
ATOM 1416 C C . ARG A 1 182 ? 30.029 12.170 -31.400 1.00 92.56 182 ARG A C 1
ATOM 1418 O O . ARG A 1 182 ? 31.030 12.385 -32.077 1.00 92.56 182 ARG A O 1
ATOM 1425 N N . VAL A 1 183 ? 29.325 11.042 -31.494 1.00 93.19 183 VAL A N 1
ATOM 1426 C CA . VAL A 1 183 ? 29.676 9.980 -32.447 1.00 93.19 183 VAL A CA 1
ATOM 1427 C C . VAL A 1 183 ? 29.433 10.436 -33.885 1.00 93.19 183 VAL A C 1
ATOM 1429 O O . VAL A 1 183 ? 30.283 10.202 -34.737 1.00 93.19 183 VAL A O 1
ATOM 1432 N N . LEU A 1 184 ? 28.329 11.132 -34.170 1.00 93.00 184 LEU A N 1
ATOM 1433 C CA . LEU A 1 184 ? 28.056 11.669 -35.509 1.00 93.00 184 LEU A CA 1
ATOM 1434 C C . LEU A 1 184 ? 29.109 12.701 -35.941 1.00 93.00 184 LEU A C 1
ATOM 1436 O O . LEU A 1 184 ? 29.601 12.629 -37.067 1.00 93.00 184 LEU A O 1
ATOM 1440 N N . LEU A 1 185 ? 29.511 13.599 -35.035 1.00 91.62 185 LEU A N 1
ATOM 1441 C CA . LEU A 1 185 ? 30.612 14.541 -35.260 1.00 91.62 185 LEU A CA 1
ATOM 1442 C C . LEU A 1 185 ? 31.928 13.812 -35.538 1.00 91.62 185 LEU A C 1
ATOM 1444 O O . LEU A 1 185 ? 32.619 14.148 -36.495 1.00 91.62 185 LEU A O 1
ATOM 1448 N N . PHE A 1 186 ? 32.251 12.785 -34.749 1.00 91.44 186 PHE A N 1
ATOM 1449 C CA . PHE A 1 186 ? 33.446 11.969 -34.960 1.00 91.44 186 PHE A CA 1
ATOM 1450 C C . PHE A 1 186 ? 33.445 11.287 -36.332 1.00 91.44 186 PHE A C 1
ATOM 1452 O O . PHE A 1 186 ? 34.447 11.350 -37.043 1.00 91.44 186 PHE A O 1
ATOM 1459 N N . ILE A 1 187 ? 32.315 10.700 -36.742 1.00 91.12 187 ILE A N 1
ATOM 1460 C CA . ILE A 1 187 ? 32.172 10.039 -38.047 1.00 91.12 187 ILE A CA 1
ATOM 1461 C C . ILE A 1 187 ? 32.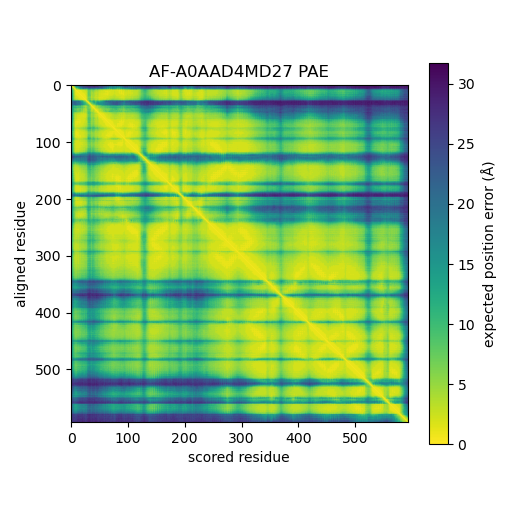444 11.014 -39.197 1.00 91.12 187 ILE A C 1
ATOM 1463 O O . ILE A 1 187 ? 33.093 10.617 -40.163 1.00 91.12 187 ILE A O 1
ATOM 1467 N N . GLN A 1 188 ? 31.991 12.269 -39.097 1.00 90.50 188 GLN A N 1
ATOM 1468 C CA . GLN A 1 188 ? 32.211 13.286 -40.136 1.00 90.50 188 GLN A CA 1
ATOM 1469 C C . GLN A 1 188 ? 33.555 14.020 -40.017 1.00 90.50 188 GLN A C 1
ATOM 1471 O O . GLN A 1 188 ? 34.003 14.623 -40.986 1.00 90.50 188 GLN A O 1
ATOM 1476 N N . SER A 1 189 ? 34.226 13.987 -38.864 1.00 87.81 189 SER A N 1
ATOM 1477 C CA . SER A 1 189 ? 35.472 14.731 -38.659 1.00 87.81 189 SER A CA 1
ATOM 1478 C C . SER A 1 189 ? 36.640 14.145 -39.463 1.00 87.81 189 SER A C 1
ATOM 1480 O O . SER A 1 189 ? 36.907 12.944 -39.412 1.00 87.81 189 SER A O 1
ATOM 1482 N N . ASP A 1 190 ? 37.351 14.986 -40.217 1.00 75.38 190 ASP A N 1
ATOM 1483 C CA . ASP A 1 190 ? 38.579 14.605 -40.941 1.00 75.38 190 ASP A CA 1
ATOM 1484 C C . ASP A 1 190 ? 39.852 14.807 -40.115 1.00 75.38 190 ASP A C 1
ATOM 1486 O O . ASP A 1 190 ? 40.923 14.310 -40.465 1.00 75.38 190 ASP A O 1
ATOM 1490 N N . VAL A 1 191 ? 39.731 15.509 -38.990 1.00 73.56 191 VAL A N 1
ATOM 1491 C CA . VAL A 1 191 ? 40.831 15.716 -38.055 1.00 73.56 191 VAL A CA 1
ATOM 1492 C C . VAL A 1 191 ? 40.991 14.446 -37.217 1.00 73.56 191 VAL A C 1
ATOM 1494 O O . VAL A 1 191 ? 39.999 13.976 -36.659 1.00 73.56 191 VAL A O 1
ATOM 1497 N N . PRO A 1 192 ? 42.206 13.879 -37.085 1.00 63.47 192 PRO A N 1
ATOM 1498 C CA . PRO A 1 192 ? 42.459 12.812 -36.128 1.00 63.47 192 PRO A CA 1
ATOM 1499 C C . PRO A 1 192 ? 42.236 13.378 -34.723 1.00 63.47 192 PRO A C 1
ATOM 1501 O O . PRO A 1 192 ? 43.103 14.049 -34.167 1.00 63.47 192 PRO A O 1
ATOM 1504 N N . VAL A 1 193 ? 41.036 13.171 -34.183 1.00 58.75 193 VAL A N 1
ATOM 1505 C CA . VAL A 1 193 ? 40.661 13.642 -32.852 1.00 58.75 193 VAL A CA 1
ATOM 1506 C C . VAL A 1 193 ? 41.547 12.908 -31.847 1.00 58.75 193 VAL A C 1
ATOM 1508 O O . VAL A 1 193 ? 41.377 11.717 -31.605 1.00 58.75 193 VAL A O 1
ATOM 1511 N N . THR A 1 194 ? 42.531 13.613 -31.290 1.00 56.75 194 THR A N 1
ATOM 1512 C CA . THR A 1 194 ? 43.415 13.115 -30.223 1.00 56.75 194 THR A CA 1
ATOM 1513 C C . THR A 1 194 ? 42.701 12.993 -28.875 1.00 56.75 194 THR A C 1
ATOM 1515 O O . THR A 1 194 ? 43.284 12.479 -27.923 1.00 56.75 194 THR A O 1
ATOM 1518 N N . ASP A 1 195 ? 41.450 13.452 -28.783 1.00 53.69 195 ASP A N 1
ATOM 1519 C CA . ASP A 1 195 ? 40.701 13.484 -27.536 1.00 53.69 195 ASP A CA 1
ATOM 1520 C C . ASP A 1 195 ? 40.056 12.141 -27.194 1.00 53.69 195 ASP A C 1
ATOM 1522 O O . ASP A 1 195 ? 39.205 11.597 -27.899 1.00 53.69 195 ASP A O 1
ATOM 1526 N N . THR A 1 196 ? 40.419 11.671 -26.005 1.00 58.84 196 THR A N 1
ATOM 1527 C CA . THR A 1 196 ? 39.957 10.493 -25.257 1.00 58.84 196 THR A CA 1
ATOM 1528 C C . THR A 1 196 ? 38.465 10.500 -24.905 1.00 58.84 196 THR A C 1
ATOM 1530 O O . THR A 1 196 ? 38.022 9.739 -24.046 1.00 58.84 196 THR A O 1
ATOM 1533 N N . ALA A 1 197 ? 37.667 11.362 -25.530 1.00 75.44 197 ALA A N 1
ATOM 1534 C CA . ALA A 1 197 ? 36.326 11.660 -25.070 1.00 75.44 197 ALA A CA 1
ATOM 1535 C C . ALA A 1 197 ? 35.345 10.506 -25.368 1.00 75.44 197 ALA A C 1
ATOM 1537 O O . ALA A 1 197 ? 34.485 10.207 -24.538 1.00 75.44 197 ALA A O 1
ATOM 1538 N N . LEU A 1 198 ? 35.420 9.872 -26.546 1.00 87.12 198 LEU A N 1
ATOM 1539 C CA . LEU A 1 198 ? 34.453 8.844 -26.959 1.00 87.12 198 LEU A CA 1
ATOM 1540 C C . LEU A 1 198 ? 34.811 7.443 -26.432 1.00 87.12 198 LEU A C 1
ATOM 1542 O O . LEU A 1 198 ? 35.981 7.067 -26.485 1.00 87.12 198 LEU A O 1
ATOM 1546 N N . PRO A 1 199 ? 33.829 6.624 -26.011 1.00 90.19 199 PRO A N 1
ATOM 1547 C CA . PRO A 1 199 ? 34.061 5.219 -25.676 1.00 90.19 199 PRO A CA 1
ATOM 1548 C C . PRO A 1 199 ? 34.627 4.425 -26.868 1.00 90.19 199 PRO A C 1
ATOM 1550 O O . PRO A 1 199 ? 34.158 4.613 -27.996 1.00 90.19 199 PRO A O 1
ATOM 1553 N N . PRO A 1 200 ? 35.588 3.505 -26.659 1.00 87.31 200 PRO A N 1
ATOM 1554 C CA . PRO A 1 200 ? 36.282 2.805 -27.746 1.00 87.31 200 PRO A CA 1
ATOM 1555 C C . PRO A 1 200 ? 35.344 1.964 -28.621 1.00 87.31 200 PRO A C 1
ATOM 1557 O O . PRO A 1 200 ? 35.590 1.805 -29.812 1.00 87.31 200 PRO A O 1
ATOM 1560 N N . GLN A 1 201 ? 34.232 1.474 -28.067 1.00 85.62 201 GLN A N 1
ATOM 1561 C CA . GLN A 1 201 ? 33.216 0.713 -28.799 1.00 85.62 201 GLN A CA 1
ATOM 1562 C C . GLN A 1 201 ? 32.505 1.548 -29.876 1.00 85.62 201 GLN A C 1
ATOM 1564 O O . GLN A 1 201 ? 31.974 0.990 -30.836 1.00 85.62 201 GLN A O 1
ATOM 1569 N N . LEU A 1 202 ? 32.491 2.875 -29.715 1.00 90.06 202 LEU A N 1
ATOM 1570 C CA . LEU A 1 202 ? 31.848 3.827 -30.621 1.00 90.06 202 LEU A CA 1
ATOM 1571 C C . LEU A 1 202 ? 32.847 4.539 -31.546 1.00 90.06 202 LEU A C 1
ATOM 1573 O O . LEU A 1 202 ? 32.429 5.184 -32.505 1.00 90.06 202 LEU A O 1
ATOM 1577 N N . GLN A 1 203 ? 34.155 4.395 -31.304 1.00 89.62 203 GLN A N 1
ATOM 1578 C CA . GLN A 1 203 ? 35.230 4.928 -32.151 1.00 89.62 203 GLN A CA 1
ATOM 1579 C C . GLN A 1 203 ? 35.434 4.062 -33.402 1.00 89.62 203 GLN A C 1
ATOM 1581 O O . GLN A 1 203 ? 36.499 3.490 -33.637 1.00 89.62 203 GLN A O 1
ATOM 1586 N N . MET A 1 204 ? 34.389 3.920 -34.212 1.00 86.19 204 MET A N 1
ATOM 1587 C CA . MET A 1 204 ? 34.442 3.061 -35.385 1.00 86.19 204 MET A CA 1
ATOM 1588 C C . MET A 1 204 ? 34.829 3.850 -36.636 1.00 86.19 204 MET A C 1
ATOM 1590 O O . MET A 1 204 ? 34.208 4.855 -36.971 1.00 86.19 204 MET A O 1
ATOM 1594 N N . SER A 1 205 ? 35.841 3.361 -37.350 1.00 89.75 205 SER A N 1
ATOM 1595 C CA . SER A 1 205 ? 36.238 3.857 -38.669 1.00 89.75 205 SER A CA 1
ATOM 1596 C C . SER A 1 205 ? 36.242 2.716 -39.681 1.00 89.75 205 SER A C 1
ATOM 1598 O O . SER A 1 205 ? 36.419 1.553 -39.312 1.00 89.75 205 SER A O 1
ATOM 1600 N N . THR A 1 206 ? 36.091 3.030 -40.970 1.00 90.94 206 THR A N 1
ATOM 1601 C CA . THR A 1 206 ? 36.173 2.013 -42.033 1.00 90.94 206 THR A CA 1
ATOM 1602 C C . THR A 1 206 ? 37.514 1.289 -42.016 1.00 90.94 206 THR A C 1
ATOM 1604 O O . THR A 1 206 ? 37.552 0.073 -42.166 1.00 90.94 206 THR A O 1
ATOM 1607 N N . GLN A 1 207 ? 38.610 2.001 -41.745 1.00 88.44 207 GLN A N 1
ATOM 1608 C CA . GLN A 1 207 ? 39.926 1.381 -41.600 1.00 88.44 207 GLN A CA 1
ATOM 1609 C C . GLN A 1 207 ? 39.934 0.368 -40.455 1.00 88.44 207 GLN A C 1
ATOM 1611 O O . GLN A 1 207 ? 40.299 -0.785 -40.670 1.00 88.44 207 GLN A O 1
ATOM 1616 N N . HIS A 1 208 ? 39.480 0.768 -39.262 1.00 87.81 208 HIS A N 1
ATOM 1617 C CA . HIS A 1 208 ? 39.399 -0.131 -38.112 1.00 87.81 208 HIS A CA 1
ATOM 1618 C C . HIS A 1 208 ? 38.540 -1.360 -38.430 1.00 87.81 208 HIS A C 1
ATOM 1620 O O . HIS A 1 208 ? 38.970 -2.492 -38.224 1.00 87.81 208 HIS A O 1
ATOM 1626 N N . LEU A 1 209 ? 37.370 -1.145 -39.031 1.00 89.88 209 LEU A N 1
ATOM 1627 C CA . LEU A 1 209 ? 36.446 -2.198 -39.430 1.00 89.88 209 LEU A CA 1
ATOM 1628 C C . LEU A 1 209 ? 37.100 -3.203 -40.392 1.00 89.88 209 LEU A C 1
ATOM 1630 O O . LEU A 1 209 ? 37.042 -4.405 -40.144 1.00 89.88 209 LEU A O 1
ATOM 1634 N N . LEU A 1 210 ? 37.785 -2.730 -41.436 1.00 89.00 210 LEU A N 1
ATOM 1635 C CA . LEU A 1 210 ? 38.493 -3.581 -42.399 1.00 89.00 210 LEU A CA 1
ATOM 1636 C C . LEU A 1 210 ? 39.654 -4.357 -41.758 1.00 89.00 210 LEU A C 1
ATOM 1638 O O . LEU A 1 210 ? 39.867 -5.521 -42.102 1.00 89.00 210 LEU A O 1
ATOM 1642 N N . TYR A 1 211 ? 40.366 -3.760 -40.795 1.00 88.38 211 TYR A N 1
ATOM 1643 C CA . TYR A 1 211 ? 41.434 -4.437 -40.050 1.00 88.38 211 TYR A CA 1
ATOM 1644 C C . TYR A 1 211 ? 40.921 -5.532 -39.109 1.00 88.38 211 TYR A C 1
ATOM 1646 O O . TYR A 1 211 ? 41.652 -6.478 -38.827 1.00 88.38 211 TYR A O 1
ATOM 1654 N N . THR A 1 212 ? 39.675 -5.437 -38.638 1.00 86.19 212 THR A N 1
ATOM 1655 C CA . THR A 1 212 ? 39.071 -6.472 -37.779 1.00 86.19 212 THR A CA 1
ATOM 1656 C C . THR A 1 212 ? 38.566 -7.698 -38.547 1.00 86.19 212 THR A C 1
ATOM 1658 O O . THR A 1 212 ? 38.210 -8.702 -37.928 1.00 86.19 212 THR A O 1
ATOM 1661 N N . LEU A 1 213 ? 38.528 -7.649 -39.883 1.00 86.56 213 LEU A N 1
ATOM 1662 C CA . LEU A 1 213 ? 38.065 -8.762 -40.708 1.00 86.56 213 LEU A CA 1
ATOM 1663 C C . LEU A 1 213 ? 39.167 -9.820 -40.919 1.00 86.56 213 LEU A C 1
ATOM 1665 O O . LEU A 1 213 ? 40.348 -9.480 -40.987 1.00 86.56 213 LEU A O 1
ATOM 1669 N N . PRO A 1 214 ? 38.807 -11.102 -41.137 1.00 85.25 214 PRO A N 1
ATOM 1670 C CA . PRO A 1 214 ? 39.773 -12.193 -41.334 1.00 85.25 214 PRO A CA 1
ATOM 1671 C C . PRO A 1 214 ? 40.748 -12.001 -42.510 1.00 85.25 214 PRO A C 1
ATOM 1673 O O . PRO A 1 214 ? 41.786 -12.653 -42.559 1.00 85.25 214 PRO A O 1
ATOM 1676 N N . SER A 1 215 ? 40.421 -11.120 -43.461 1.00 82.69 215 SER A N 1
ATOM 1677 C CA . SER A 1 215 ? 41.205 -10.847 -44.675 1.00 82.69 215 SER A CA 1
ATOM 1678 C C . SER A 1 215 ? 41.784 -9.426 -44.708 1.00 82.69 215 SER A C 1
ATOM 1680 O O . SER A 1 215 ? 41.907 -8.834 -45.779 1.00 82.69 215 SER A O 1
ATOM 1682 N N . ALA A 1 216 ? 42.148 -8.874 -43.546 1.00 81.38 216 ALA A N 1
ATOM 1683 C CA . ALA A 1 216 ? 42.685 -7.516 -43.390 1.00 81.38 216 ALA A CA 1
ATOM 1684 C C . ALA A 1 216 ? 43.799 -7.147 -44.394 1.00 81.38 216 ALA A C 1
ATOM 1686 O O . ALA A 1 216 ? 43.819 -6.030 -44.908 1.00 81.38 216 ALA A O 1
ATOM 1687 N N . SER A 1 217 ? 44.691 -8.087 -44.730 1.00 82.81 217 SER A N 1
ATOM 1688 C CA . SER A 1 217 ? 45.778 -7.869 -45.698 1.00 82.81 217 SER A CA 1
ATOM 1689 C C . SER A 1 217 ? 45.280 -7.577 -47.117 1.00 82.81 217 SER A C 1
ATOM 1691 O O . SER A 1 217 ? 45.878 -6.764 -47.815 1.00 82.81 217 SER A O 1
ATOM 1693 N N . HIS A 1 218 ? 44.174 -8.190 -47.545 1.00 81.12 218 HIS A N 1
ATOM 1694 C CA . HIS A 1 218 ? 43.593 -7.953 -48.869 1.00 81.12 218 HIS A CA 1
ATOM 1695 C C . HIS A 1 218 ? 42.869 -6.606 -48.926 1.00 81.12 218 HIS A C 1
ATOM 1697 O O . HIS A 1 218 ? 42.894 -5.929 -49.950 1.00 81.12 218 HIS A O 1
ATOM 1703 N N . PHE A 1 219 ? 42.285 -6.169 -47.809 1.00 82.19 219 PHE A N 1
ATOM 1704 C CA . PHE A 1 219 ? 41.617 -4.871 -47.727 1.00 82.19 219 PHE A CA 1
ATOM 1705 C C . PHE A 1 219 ? 42.592 -3.687 -47.733 1.00 82.19 219 PHE A C 1
ATOM 1707 O O . PHE A 1 219 ? 42.195 -2.571 -48.066 1.00 82.19 219 PHE A O 1
ATOM 1714 N N . ALA A 1 220 ? 43.879 -3.917 -47.451 1.00 79.44 220 ALA A N 1
ATOM 1715 C CA . ALA A 1 220 ? 44.919 -2.902 -47.608 1.00 79.44 220 ALA A CA 1
ATOM 1716 C C . ALA A 1 220 ? 45.132 -2.482 -49.076 1.00 79.44 220 ALA A C 1
ATOM 1718 O O . ALA A 1 220 ? 45.582 -1.361 -49.315 1.00 79.44 220 ALA A O 1
ATOM 1719 N N . LEU A 1 221 ? 44.780 -3.351 -50.035 1.00 84.19 221 LEU A N 1
ATOM 1720 C CA . LEU A 1 221 ? 44.872 -3.094 -51.476 1.00 84.19 221 LEU A CA 1
ATOM 1721 C C . LEU A 1 221 ? 43.684 -2.287 -52.020 1.00 84.19 221 LEU A C 1
ATOM 1723 O O . LEU A 1 221 ? 43.706 -1.889 -53.182 1.00 84.19 221 LEU A O 1
ATOM 1727 N N . LEU A 1 222 ? 42.649 -2.046 -51.207 1.00 83.62 222 LEU A N 1
ATOM 1728 C CA . LEU A 1 222 ? 41.505 -1.255 -51.641 1.00 83.62 222 LEU A CA 1
ATOM 1729 C C . LEU A 1 222 ? 41.921 0.202 -51.926 1.00 83.62 222 LEU A C 1
ATOM 1731 O O . LEU A 1 222 ? 42.756 0.766 -51.208 1.00 83.62 222 LEU A O 1
ATOM 1735 N N . PRO A 1 223 ? 41.302 0.848 -52.927 1.00 85.00 223 PRO A N 1
ATOM 1736 C CA . PRO A 1 223 ? 41.416 2.282 -53.165 1.00 85.00 223 PRO A CA 1
ATOM 1737 C C . PRO A 1 223 ? 41.261 3.134 -51.892 1.00 85.00 223 PRO A C 1
ATOM 1739 O O . PRO A 1 223 ? 40.548 2.771 -50.950 1.00 85.00 223 PRO A O 1
ATOM 1742 N N . SER A 1 224 ? 41.972 4.266 -51.830 1.00 84.19 224 SER A N 1
ATOM 1743 C CA . SER A 1 224 ? 41.982 5.147 -50.650 1.00 84.19 224 SER A CA 1
ATOM 1744 C C . SER A 1 224 ? 40.586 5.653 -50.295 1.00 84.19 224 SER A C 1
ATOM 1746 O O . SER A 1 224 ? 40.235 5.607 -49.122 1.00 84.19 224 SER A O 1
ATOM 1748 N N . ASN A 1 225 ? 39.777 6.024 -51.289 1.00 84.00 225 ASN A N 1
ATOM 1749 C CA . ASN A 1 225 ? 38.379 6.443 -51.134 1.00 84.00 225 ASN A CA 1
ATOM 1750 C C . ASN A 1 225 ? 37.501 5.384 -50.439 1.00 84.00 225 ASN A C 1
ATOM 1752 O O . ASN A 1 225 ? 36.671 5.734 -49.603 1.00 84.00 225 ASN A O 1
ATOM 1756 N N . ILE A 1 226 ? 37.707 4.091 -50.716 1.00 86.12 226 ILE A N 1
ATOM 1757 C CA . ILE A 1 226 ? 36.987 2.998 -50.042 1.00 86.12 226 ILE A CA 1
ATOM 1758 C C . ILE A 1 226 ? 37.514 2.814 -48.614 1.00 86.12 226 ILE A C 1
ATOM 1760 O O . ILE A 1 226 ? 36.732 2.661 -47.677 1.00 86.12 226 ILE A O 1
ATOM 1764 N N . ARG A 1 227 ? 38.837 2.870 -48.410 1.00 87.50 227 ARG A N 1
ATOM 1765 C CA . ARG A 1 227 ? 39.450 2.733 -47.073 1.00 87.50 227 ARG A CA 1
ATOM 1766 C C . ARG A 1 227 ? 39.107 3.895 -46.139 1.00 87.50 227 ARG A C 1
ATOM 1768 O O . ARG A 1 227 ? 39.021 3.688 -44.931 1.00 87.50 227 ARG A O 1
ATOM 1775 N N . SER A 1 228 ? 38.912 5.096 -46.678 1.00 88.31 228 SER A N 1
ATOM 1776 C CA . SER A 1 228 ? 38.510 6.298 -45.944 1.00 88.31 228 SER A CA 1
ATOM 1777 C C . SER A 1 228 ? 37.008 6.570 -46.002 1.00 88.31 228 SER A C 1
ATOM 1779 O O . SER A 1 228 ? 36.588 7.649 -45.589 1.00 88.31 228 SER A O 1
ATOM 1781 N N . TYR A 1 229 ? 36.199 5.630 -46.507 1.00 91.19 229 TYR A N 1
ATOM 1782 C CA . TYR A 1 229 ? 34.755 5.811 -46.597 1.00 91.19 229 TYR A CA 1
ATOM 1783 C C . TYR A 1 229 ? 34.160 6.154 -45.227 1.00 91.19 229 TYR A C 1
ATOM 1785 O O . TYR A 1 229 ? 34.499 5.539 -44.212 1.00 91.19 229 TYR A O 1
ATOM 1793 N N . LYS A 1 230 ? 33.236 7.109 -45.208 1.00 91.44 230 LYS A N 1
ATOM 1794 C CA . LYS A 1 230 ? 32.447 7.496 -44.042 1.00 91.44 230 LYS A CA 1
ATOM 1795 C C . LYS A 1 230 ? 30.991 7.608 -44.492 1.00 91.44 230 LYS A C 1
ATOM 1797 O O . LYS A 1 230 ? 30.739 8.263 -45.504 1.00 91.44 230 LYS A O 1
ATOM 1802 N N . PRO A 1 231 ? 30.028 6.982 -43.792 1.00 91.19 231 PRO A N 1
ATOM 1803 C CA . PRO A 1 231 ? 28.616 7.228 -44.041 1.00 91.19 231 PRO A CA 1
ATOM 1804 C C . PRO A 1 231 ? 28.334 8.722 -43.972 1.00 91.19 231 PRO A C 1
ATOM 1806 O O . PRO A 1 231 ? 28.622 9.348 -42.957 1.00 91.19 231 PRO A O 1
ATOM 1809 N N . TYR A 1 232 ? 27.803 9.290 -45.051 1.00 88.31 232 TYR A N 1
ATOM 1810 C CA . TYR A 1 232 ? 27.471 10.707 -45.085 1.00 88.31 232 TYR A CA 1
ATOM 1811 C C . TYR A 1 232 ? 26.302 10.993 -44.140 1.00 88.31 232 TYR A C 1
ATOM 1813 O O . TYR A 1 232 ? 25.261 10.336 -44.208 1.00 88.31 232 TYR A O 1
ATOM 1821 N N . VAL A 1 233 ? 26.488 11.979 -43.267 1.00 88.00 233 VAL A N 1
ATOM 1822 C CA . VAL A 1 233 ? 25.462 12.496 -42.364 1.00 88.00 233 VAL A CA 1
ATOM 1823 C C . VAL A 1 233 ? 25.525 14.010 -42.445 1.00 88.00 233 VAL A C 1
ATOM 1825 O O . VAL A 1 233 ? 26.526 14.611 -42.063 1.00 88.00 233 VAL A O 1
ATOM 1828 N N . ASP A 1 234 ? 24.451 14.627 -42.929 1.00 87.00 234 ASP A N 1
ATOM 1829 C CA . ASP A 1 234 ? 24.333 16.079 -42.907 1.00 87.00 234 ASP A CA 1
ATOM 1830 C C . ASP A 1 234 ? 24.068 16.540 -41.469 1.00 87.00 234 ASP A C 1
ATOM 1832 O O . ASP A 1 234 ? 22.946 16.439 -40.967 1.00 87.00 234 ASP A O 1
ATOM 1836 N N . LEU A 1 235 ? 25.117 17.015 -40.796 1.00 86.75 235 LEU A N 1
ATOM 1837 C CA . LEU A 1 235 ? 25.056 17.506 -39.418 1.00 86.75 235 LEU A CA 1
ATOM 1838 C C . LEU A 1 235 ? 24.270 18.818 -39.285 1.00 86.75 235 LEU A C 1
ATOM 1840 O O . LEU A 1 235 ? 23.793 19.123 -38.194 1.00 86.75 235 LEU A O 1
ATOM 1844 N N . ALA A 1 236 ? 24.127 19.587 -40.368 1.00 84.62 236 ALA A N 1
ATOM 1845 C CA . ALA A 1 236 ? 23.345 20.821 -40.376 1.00 84.62 236 ALA A CA 1
ATOM 1846 C C . ALA A 1 236 ? 21.844 20.552 -40.581 1.00 84.62 236 ALA A C 1
ATOM 1848 O O . ALA A 1 236 ? 21.011 21.418 -40.304 1.00 84.62 236 ALA A O 1
ATOM 1849 N N . SER A 1 237 ? 21.484 19.350 -41.039 1.00 86.75 237 SER A N 1
ATOM 1850 C CA . SER A 1 237 ? 20.096 18.960 -41.257 1.00 86.75 237 SER A CA 1
ATOM 1851 C C . SER A 1 237 ? 19.332 18.755 -39.948 1.00 86.75 237 SER A C 1
ATOM 1853 O O . SER A 1 237 ? 19.821 18.171 -38.974 1.00 86.75 237 SER A O 1
ATOM 1855 N N . ALA A 1 238 ? 18.049 19.122 -39.972 1.00 77.94 238 ALA A N 1
ATOM 1856 C CA . ALA A 1 238 ? 17.079 18.775 -38.933 1.00 77.94 238 ALA A CA 1
ATOM 1857 C C . ALA A 1 238 ? 16.882 17.251 -38.772 1.00 77.94 238 ALA A C 1
ATOM 1859 O O . ALA A 1 238 ? 16.287 16.803 -37.798 1.00 77.94 238 ALA A O 1
ATOM 1860 N N . MET A 1 239 ? 17.365 16.435 -39.718 1.00 80.69 239 MET A N 1
ATOM 1861 C CA . MET A 1 239 ? 17.321 14.972 -39.612 1.00 80.69 239 MET A CA 1
ATOM 1862 C C . MET A 1 239 ? 18.366 14.408 -38.642 1.00 80.69 239 MET A C 1
ATOM 1864 O O . MET A 1 239 ? 18.137 13.340 -38.069 1.00 80.69 239 MET A O 1
ATOM 1868 N N . SER A 1 240 ? 19.478 15.123 -38.455 1.00 82.94 240 SER A N 1
ATOM 1869 C CA . SER A 1 240 ? 20.646 14.692 -37.670 1.00 82.94 240 SER A CA 1
ATOM 1870 C C . SER A 1 240 ? 20.807 15.478 -36.369 1.00 82.94 240 SER A C 1
ATOM 1872 O O . SER A 1 240 ? 21.737 15.229 -35.608 1.00 82.94 240 SER A O 1
ATOM 1874 N N . SER A 1 241 ? 19.903 16.421 -36.108 1.00 86.50 241 SER A N 1
ATOM 1875 C CA . SER A 1 241 ? 19.851 17.208 -34.881 1.00 86.50 241 SER A CA 1
ATOM 1876 C C . SER A 1 241 ? 18.516 16.987 -34.175 1.00 86.50 241 SER A C 1
ATOM 1878 O O . SER A 1 241 ? 17.465 16.849 -34.798 1.00 86.50 241 SER A O 1
ATOM 1880 N N . LEU A 1 242 ? 18.561 16.913 -32.849 1.00 90.00 242 LEU A N 1
ATOM 1881 C CA . LEU A 1 242 ? 17.389 16.811 -31.987 1.00 90.00 242 LEU A CA 1
ATOM 1882 C C . LEU A 1 242 ? 17.418 17.988 -31.029 1.00 90.00 242 LEU A C 1
ATOM 1884 O O . LEU A 1 242 ? 18.419 18.204 -30.349 1.00 90.00 242 LEU A O 1
ATOM 1888 N N . SER A 1 243 ? 16.324 18.744 -30.942 1.00 91.75 243 SER A N 1
ATOM 1889 C CA . SER A 1 243 ? 16.251 19.775 -29.914 1.00 91.75 243 SER A CA 1
ATOM 1890 C C . SER A 1 243 ? 16.042 19.118 -28.548 1.00 91.75 243 SER A C 1
ATOM 1892 O O . SER A 1 243 ? 15.192 18.238 -28.387 1.00 91.75 243 SER A O 1
ATOM 1894 N N . SER A 1 244 ? 16.766 19.588 -27.530 1.00 91.81 244 SER A N 1
ATOM 1895 C CA . SER A 1 244 ? 16.599 19.121 -26.142 1.00 91.81 244 SER A CA 1
ATOM 1896 C C . SER A 1 244 ? 15.133 19.206 -25.671 1.00 91.81 244 SER A C 1
ATOM 1898 O O . SER A 1 244 ? 14.628 18.326 -24.974 1.00 91.81 244 SER A O 1
ATOM 1900 N N . THR A 1 245 ? 14.385 20.206 -26.152 1.00 94.50 245 THR A N 1
ATOM 1901 C CA . THR A 1 245 ? 12.944 20.354 -25.893 1.00 94.50 245 THR A CA 1
ATOM 1902 C C . THR A 1 245 ? 12.099 19.207 -26.451 1.00 94.50 245 THR A C 1
ATOM 1904 O O . THR A 1 245 ? 11.176 18.754 -25.774 1.00 94.50 245 THR A O 1
ATOM 1907 N N . GLN A 1 246 ? 12.403 18.706 -27.652 1.00 95.06 246 GLN A N 1
ATOM 1908 C CA . GLN A 1 246 ? 11.685 17.580 -28.256 1.00 95.06 246 GLN A CA 1
ATOM 1909 C C . GLN A 1 246 ? 11.970 16.277 -27.511 1.00 95.06 246 GLN A C 1
ATOM 1911 O O . GLN A 1 246 ? 11.042 15.501 -27.275 1.00 95.06 246 GLN A O 1
ATOM 1916 N N . VAL A 1 247 ? 13.227 16.053 -27.113 1.00 95.69 247 VAL A N 1
ATOM 1917 C CA . VAL A 1 247 ? 13.611 14.866 -26.337 1.00 95.69 247 VAL A CA 1
ATOM 1918 C C . VAL A 1 247 ? 12.890 14.866 -24.992 1.00 95.69 247 VAL A C 1
ATOM 1920 O O . VAL A 1 247 ? 12.211 13.894 -24.673 1.00 95.69 247 VAL A O 1
ATOM 1923 N N . THR A 1 248 ? 12.944 15.976 -24.252 1.00 96.12 248 THR A N 1
ATOM 1924 C CA . THR A 1 248 ? 12.259 16.127 -22.959 1.00 96.12 248 THR A CA 1
ATOM 1925 C C . THR A 1 248 ? 10.745 15.949 -23.085 1.00 96.12 248 THR A C 1
ATOM 1927 O O . THR A 1 248 ? 10.133 15.262 -22.265 1.00 96.12 248 THR A O 1
ATOM 1930 N N . LEU A 1 249 ? 10.118 16.499 -24.132 1.00 97.25 249 LEU A N 1
ATOM 1931 C CA . LEU A 1 249 ? 8.685 16.315 -24.374 1.00 97.25 249 LEU A CA 1
ATOM 1932 C C . LEU A 1 249 ? 8.340 14.835 -24.590 1.00 97.25 249 LEU A C 1
ATOM 1934 O O . LEU A 1 249 ? 7.508 14.290 -23.872 1.00 97.25 249 LEU A O 1
ATOM 1938 N N . ARG A 1 250 ? 9.017 14.151 -25.521 1.00 97.88 250 ARG A N 1
ATOM 1939 C CA . ARG A 1 250 ? 8.763 12.726 -25.797 1.00 97.88 250 ARG A CA 1
ATOM 1940 C C . ARG A 1 250 ? 9.068 11.827 -24.608 1.00 97.88 250 ARG A C 1
ATOM 1942 O O . ARG A 1 250 ? 8.346 10.857 -24.374 1.00 97.88 250 ARG A O 1
ATOM 1949 N N . LEU A 1 251 ? 10.121 12.142 -23.861 1.00 97.88 251 LEU A N 1
ATOM 1950 C CA . LEU A 1 251 ? 10.515 11.370 -22.694 1.00 97.88 251 LEU A CA 1
ATOM 1951 C C . LEU A 1 251 ? 9.515 11.535 -21.550 1.00 97.88 251 LEU A C 1
ATOM 1953 O O . LEU A 1 251 ? 9.125 10.538 -20.954 1.00 97.88 251 LEU A O 1
ATOM 1957 N N . SER A 1 252 ? 9.035 12.756 -21.303 1.00 97.94 252 SER A N 1
ATOM 1958 C CA . SER A 1 252 ? 8.005 13.016 -20.289 1.00 97.94 252 SER A CA 1
ATOM 1959 C C . SER A 1 252 ? 6.652 12.388 -20.644 1.00 97.94 252 SER A C 1
ATOM 1961 O O . SER A 1 252 ? 6.017 11.793 -19.774 1.00 97.94 252 SER A O 1
ATOM 1963 N N . GLU A 1 253 ? 6.238 12.421 -21.918 1.00 98.31 253 GLU A N 1
ATOM 1964 C CA . GLU A 1 253 ? 5.054 11.696 -22.410 1.00 98.31 253 GLU A CA 1
ATOM 1965 C C . GLU A 1 253 ? 5.175 10.187 -22.147 1.00 98.31 253 GLU A C 1
ATOM 1967 O O . GLU A 1 253 ? 4.240 9.546 -21.656 1.00 98.31 253 GLU A O 1
ATOM 1972 N N . TRP A 1 254 ? 6.338 9.607 -22.459 1.00 98.50 254 TRP A N 1
ATOM 1973 C CA . TRP A 1 254 ? 6.605 8.190 -22.226 1.00 98.50 254 TRP A CA 1
ATOM 1974 C C . TRP A 1 254 ? 6.635 7.844 -20.734 1.00 98.50 254 TRP A C 1
ATOM 1976 O O . TRP A 1 254 ? 6.008 6.865 -20.325 1.00 98.50 254 TRP A O 1
ATOM 1986 N N . PHE A 1 255 ? 7.326 8.650 -19.927 1.00 98.56 255 PHE A N 1
ATOM 1987 C CA . PHE A 1 255 ? 7.467 8.461 -18.487 1.00 98.56 255 PHE A CA 1
ATOM 1988 C C . PHE A 1 255 ? 6.109 8.514 -17.790 1.00 98.56 255 PHE A C 1
ATOM 1990 O O . PHE A 1 255 ? 5.750 7.566 -17.098 1.00 98.56 255 PHE A O 1
ATOM 1997 N N . SER A 1 256 ? 5.300 9.543 -18.053 1.00 98.56 256 SER A N 1
ATOM 1998 C CA . SER A 1 256 ? 3.970 9.677 -17.448 1.00 98.56 256 SER A CA 1
ATOM 1999 C C . SER A 1 256 ? 3.060 8.488 -17.789 1.00 98.56 256 SER A C 1
ATOM 2001 O O . SER A 1 256 ? 2.353 7.947 -16.930 1.00 98.56 256 SER A O 1
ATOM 2003 N N . LYS A 1 257 ? 3.139 7.982 -19.029 1.00 98.50 257 LYS A N 1
ATOM 2004 C CA . LYS A 1 257 ? 2.442 6.751 -19.421 1.00 98.50 257 LYS A CA 1
ATOM 2005 C C . LYS A 1 257 ? 2.956 5.528 -18.652 1.00 98.50 257 LYS A C 1
ATOM 2007 O O . LYS A 1 257 ? 2.147 4.750 -18.151 1.00 98.50 257 LYS A O 1
ATOM 2012 N N . ALA A 1 258 ? 4.273 5.367 -18.531 1.00 98.50 258 ALA A N 1
ATOM 2013 C CA . ALA A 1 258 ? 4.891 4.270 -17.787 1.00 98.50 258 ALA A CA 1
ATOM 2014 C C . ALA A 1 258 ? 4.517 4.292 -16.295 1.00 98.50 258 ALA A C 1
ATOM 2016 O O . ALA A 1 258 ? 4.210 3.246 -15.723 1.00 98.50 258 ALA A O 1
ATOM 2017 N N . VAL A 1 259 ? 4.471 5.476 -15.681 1.00 98.50 259 VAL A N 1
ATOM 2018 C CA . VAL A 1 259 ? 4.032 5.682 -14.295 1.00 98.50 259 VAL A CA 1
ATOM 2019 C C . VAL A 1 259 ? 2.547 5.360 -14.126 1.00 98.50 259 VAL A C 1
ATOM 2021 O O . VAL A 1 259 ? 2.165 4.707 -13.157 1.00 98.50 259 VAL A O 1
ATOM 2024 N N . THR A 1 260 ? 1.703 5.742 -15.086 1.00 98.38 260 THR A N 1
ATOM 2025 C CA . THR A 1 260 ? 0.273 5.385 -15.089 1.00 98.38 260 THR A CA 1
ATOM 2026 C C . THR A 1 260 ? 0.074 3.868 -15.182 1.00 98.38 260 THR A C 1
ATOM 2028 O O . THR A 1 260 ? -0.728 3.287 -14.447 1.00 98.38 260 THR A O 1
ATOM 2031 N N . ASP A 1 261 ? 0.833 3.206 -16.056 1.00 98.00 261 ASP A N 1
ATOM 2032 C CA . ASP A 1 261 ? 0.826 1.750 -16.191 1.00 98.00 261 ASP A CA 1
ATOM 2033 C C . ASP A 1 261 ? 1.310 1.053 -14.908 1.00 98.00 261 ASP A C 1
ATOM 2035 O O . ASP A 1 261 ? 0.695 0.071 -14.481 1.00 98.00 261 ASP A O 1
ATOM 2039 N N . LEU A 1 262 ? 2.356 1.587 -14.266 1.00 98.06 262 LEU A N 1
ATOM 2040 C CA . LEU A 1 262 ? 2.834 1.140 -12.958 1.00 98.06 262 LEU A CA 1
ATOM 2041 C C . LEU A 1 262 ? 1.755 1.305 -11.884 1.00 98.06 262 LEU A C 1
ATOM 2043 O O . LEU A 1 262 ? 1.489 0.336 -11.178 1.00 98.06 262 LEU A O 1
ATOM 2047 N N . ARG A 1 263 ? 1.102 2.475 -11.779 1.00 98.25 263 ARG A N 1
ATOM 2048 C CA . ARG A 1 263 ? 0.057 2.755 -10.774 1.00 98.25 263 ARG A CA 1
ATOM 2049 C C . ARG A 1 263 ? -0.994 1.646 -10.761 1.00 98.25 263 ARG A C 1
ATOM 2051 O O . ARG A 1 263 ? -1.224 1.022 -9.729 1.00 98.25 263 ARG A O 1
ATOM 2058 N N . ARG A 1 264 ? -1.552 1.337 -11.935 1.00 97.31 264 ARG A N 1
ATOM 2059 C CA . ARG A 1 264 ? -2.592 0.310 -12.108 1.00 97.31 264 ARG A CA 1
ATOM 2060 C C . ARG A 1 264 ? -2.162 -1.071 -11.609 1.00 97.31 264 ARG A C 1
ATOM 2062 O O . ARG A 1 264 ? -2.965 -1.792 -11.027 1.00 97.31 264 ARG A O 1
ATOM 2069 N N . VAL A 1 265 ? -0.925 -1.478 -11.884 1.00 97.00 265 VAL A N 1
ATOM 2070 C CA . VAL A 1 265 ? -0.445 -2.819 -11.520 1.00 97.00 265 VAL A CA 1
ATOM 2071 C C . VAL A 1 265 ? 0.002 -2.866 -10.055 1.00 97.00 265 VAL A C 1
ATOM 2073 O O . VAL A 1 265 ? -0.307 -3.827 -9.349 1.00 97.00 265 VAL A O 1
ATOM 2076 N N . ALA A 1 266 ? 0.654 -1.808 -9.575 1.00 97.44 266 ALA A N 1
ATOM 2077 C CA . ALA A 1 266 ? 1.092 -1.679 -8.192 1.00 97.44 266 ALA A CA 1
ATOM 2078 C C . ALA A 1 266 ? -0.087 -1.650 -7.209 1.00 97.44 266 ALA A C 1
ATOM 2080 O O . ALA A 1 266 ? 0.026 -2.232 -6.136 1.00 97.44 266 ALA A O 1
ATOM 2081 N N . GLU A 1 267 ? -1.238 -1.072 -7.568 1.00 97.62 267 GLU A N 1
ATOM 2082 C CA . GLU A 1 267 ? -2.464 -1.181 -6.761 1.00 97.62 267 GLU A CA 1
ATOM 2083 C C . GLU A 1 267 ? -2.858 -2.642 -6.488 1.00 97.62 267 GLU A C 1
ATOM 2085 O O . GLU A 1 267 ? -3.235 -2.979 -5.365 1.00 97.62 267 GLU A O 1
ATOM 2090 N N . GLY A 1 268 ? -2.719 -3.520 -7.488 1.00 96.44 268 GLY A N 1
ATOM 2091 C CA . GLY A 1 268 ? -2.955 -4.957 -7.342 1.00 96.44 268 GLY A CA 1
ATOM 2092 C C . GLY A 1 268 ? -1.934 -5.628 -6.424 1.00 96.44 268 GLY A C 1
ATOM 2093 O O . GLY A 1 268 ? -2.318 -6.382 -5.535 1.00 96.44 268 GLY A O 1
ATOM 2094 N N . TRP A 1 269 ? -0.647 -5.307 -6.576 1.00 96.69 269 TRP A N 1
ATOM 2095 C CA . TRP A 1 269 ? 0.412 -5.847 -5.714 1.00 96.69 269 TRP A CA 1
ATOM 2096 C C . TRP A 1 269 ? 0.262 -5.408 -4.255 1.00 96.69 269 TRP A C 1
ATOM 2098 O O . TRP A 1 269 ? 0.377 -6.220 -3.340 1.00 96.69 269 TRP A O 1
ATOM 2108 N N . PHE A 1 270 ? -0.030 -4.127 -4.017 1.00 97.69 270 PHE A N 1
ATOM 2109 C CA . PHE A 1 270 ? -0.229 -3.604 -2.667 1.00 97.69 270 PHE A CA 1
ATOM 2110 C C . PHE A 1 270 ? -1.484 -4.180 -2.011 1.00 97.69 270 PHE A C 1
ATOM 2112 O O . PHE A 1 270 ? -1.480 -4.365 -0.797 1.00 97.69 270 PHE A O 1
ATOM 2119 N N . ALA A 1 271 ? -2.523 -4.529 -2.779 1.00 97.06 271 ALA A N 1
ATOM 2120 C CA . ALA A 1 271 ? -3.714 -5.185 -2.241 1.00 97.06 271 ALA A CA 1
ATOM 2121 C C . ALA A 1 271 ? -3.407 -6.532 -1.555 1.00 97.06 271 ALA A C 1
ATOM 2123 O O . ALA A 1 271 ? -4.151 -6.943 -0.663 1.00 97.06 271 ALA A O 1
ATOM 2124 N N . GLU A 1 272 ? -2.307 -7.201 -1.918 1.00 95.94 272 GLU A N 1
ATOM 2125 C CA . GLU A 1 272 ? -1.863 -8.445 -1.276 1.00 95.94 272 GLU A CA 1
ATOM 2126 C C . GLU A 1 272 ? -1.201 -8.219 0.095 1.00 95.94 272 GLU A C 1
ATOM 2128 O O . GLU A 1 272 ? -1.112 -9.147 0.907 1.00 95.94 272 GLU A O 1
ATOM 2133 N N . LEU A 1 273 ? -0.766 -6.989 0.388 1.00 96.69 273 LEU A N 1
ATOM 2134 C CA . LEU A 1 273 ? -0.172 -6.620 1.669 1.00 96.69 273 LEU A CA 1
ATOM 2135 C C . LEU A 1 273 ? -1.283 -6.458 2.711 1.00 96.69 273 LEU A C 1
ATOM 2137 O O . LEU A 1 273 ? -2.113 -5.556 2.622 1.00 96.69 273 LEU A O 1
ATOM 2141 N N . ARG A 1 274 ? -1.299 -7.342 3.714 1.00 95.69 274 ARG A N 1
ATOM 2142 C CA . ARG A 1 274 ? -2.372 -7.403 4.726 1.00 95.69 274 ARG A CA 1
ATOM 2143 C C . ARG A 1 274 ? -2.067 -6.658 6.019 1.00 95.69 274 ARG A C 1
ATOM 2145 O O . ARG A 1 274 ? -2.965 -6.491 6.833 1.00 95.69 274 ARG A O 1
ATOM 2152 N N . THR A 1 275 ? -0.815 -6.264 6.240 1.00 94.44 275 THR A N 1
ATOM 2153 C CA . THR A 1 275 ? -0.398 -5.579 7.470 1.00 94.44 275 THR A CA 1
ATOM 2154 C C . THR A 1 275 ? 0.172 -4.206 7.149 1.00 94.44 275 THR A C 1
ATOM 2156 O O . THR A 1 275 ? 0.811 -4.018 6.109 1.00 94.44 275 THR A O 1
ATOM 2159 N N . LEU A 1 276 ? -0.027 -3.240 8.050 1.00 95.00 276 LEU A N 1
ATOM 2160 C CA . LEU A 1 276 ? 0.552 -1.903 7.900 1.00 95.00 276 LEU A CA 1
ATOM 2161 C C . LEU A 1 276 ? 2.078 -1.971 7.845 1.00 95.00 276 LEU A C 1
ATOM 2163 O O . LEU A 1 276 ? 2.707 -1.302 7.026 1.00 95.00 276 LEU A O 1
ATOM 2167 N N . LYS A 1 277 ? 2.676 -2.841 8.661 1.00 94.06 277 LYS A N 1
ATOM 2168 C CA . LYS A 1 277 ? 4.119 -3.077 8.680 1.00 94.06 277 LYS A CA 1
ATOM 2169 C C . LYS A 1 277 ? 4.676 -3.447 7.304 1.00 94.06 277 LYS A C 1
ATOM 2171 O O . LYS A 1 277 ? 5.719 -2.912 6.927 1.00 94.06 277 LYS A O 1
ATOM 2176 N N . ASP A 1 278 ? 3.994 -4.320 6.563 1.00 95.44 278 ASP A N 1
ATOM 2177 C CA . ASP A 1 278 ? 4.415 -4.727 5.218 1.00 95.44 278 ASP A CA 1
ATOM 2178 C C . ASP A 1 278 ? 4.323 -3.560 4.224 1.00 95.44 278 ASP A C 1
ATOM 2180 O O . ASP A 1 278 ? 5.290 -3.287 3.510 1.00 95.44 278 ASP A O 1
ATOM 2184 N N . VAL A 1 279 ? 3.214 -2.810 4.235 1.00 97.00 279 VAL A N 1
ATOM 2185 C CA . VAL A 1 279 ? 3.025 -1.614 3.389 1.00 97.00 279 VAL A CA 1
ATOM 2186 C C . VAL A 1 279 ? 4.140 -0.594 3.630 1.00 97.00 279 VAL A C 1
ATOM 2188 O O . VAL A 1 279 ? 4.769 -0.103 2.690 1.00 97.00 279 VAL A O 1
ATOM 2191 N N . TRP A 1 280 ? 4.450 -0.310 4.895 1.00 95.38 280 TRP A N 1
ATOM 2192 C CA . TRP A 1 280 ? 5.503 0.638 5.252 1.00 95.38 280 TRP A CA 1
ATOM 2193 C C . TRP A 1 280 ? 6.910 0.131 4.952 1.00 95.38 280 TRP A C 1
ATOM 2195 O O . TRP A 1 280 ? 7.794 0.943 4.681 1.00 95.38 280 TRP A O 1
ATOM 2205 N N . ALA A 1 281 ? 7.144 -1.181 5.009 1.00 95.62 281 ALA A N 1
ATOM 2206 C CA . ALA A 1 281 ? 8.422 -1.767 4.622 1.00 95.62 281 ALA A CA 1
ATOM 2207 C C . ALA A 1 281 ? 8.683 -1.567 3.123 1.00 95.62 281 ALA A C 1
ATOM 2209 O O . ALA A 1 281 ? 9.767 -1.110 2.757 1.00 95.62 281 ALA A O 1
ATOM 2210 N N . VAL A 1 282 ? 7.681 -1.824 2.273 1.00 97.56 282 VAL A N 1
ATOM 2211 C CA . VAL A 1 282 ? 7.778 -1.584 0.823 1.00 97.56 282 VAL A CA 1
ATOM 2212 C C . VAL A 1 282 ? 7.957 -0.095 0.533 1.00 97.56 282 VAL A C 1
ATOM 2214 O O . VAL A 1 282 ? 8.861 0.269 -0.214 1.00 97.56 282 VAL A O 1
ATOM 2217 N N . ARG A 1 283 ? 7.174 0.786 1.172 1.00 97.06 283 ARG A N 1
ATOM 2218 C CA . ARG A 1 283 ? 7.309 2.242 0.990 1.00 97.06 283 ARG A CA 1
ATOM 2219 C C . ARG A 1 283 ? 8.676 2.772 1.431 1.00 97.06 283 ARG A C 1
ATOM 2221 O O . ARG A 1 283 ? 9.251 3.610 0.745 1.00 97.06 283 ARG A O 1
ATOM 2228 N N . SER A 1 284 ? 9.202 2.303 2.564 1.00 96.38 284 SER A N 1
ATOM 2229 C CA . SER A 1 284 ? 10.534 2.701 3.040 1.00 96.38 284 SER A CA 1
ATOM 2230 C C . SER A 1 284 ? 11.614 2.279 2.053 1.00 96.38 284 SER A C 1
ATOM 2232 O O . SER A 1 284 ? 12.440 3.102 1.679 1.00 96.38 284 SER A O 1
ATOM 2234 N N . TRP A 1 285 ? 11.563 1.028 1.587 1.00 97.94 285 TRP A N 1
ATOM 2235 C CA . TRP A 1 285 ? 12.485 0.544 0.565 1.00 97.94 285 TRP A CA 1
ATOM 2236 C C . TRP A 1 285 ? 12.381 1.362 -0.726 1.00 97.94 285 TRP A C 1
ATOM 2238 O O . TRP A 1 285 ? 13.405 1.732 -1.288 1.00 97.94 285 TRP A O 1
ATOM 2248 N N . PHE A 1 286 ? 11.166 1.688 -1.172 1.00 98.12 286 PHE A N 1
ATOM 2249 C CA . PHE A 1 286 ? 10.963 2.522 -2.353 1.00 98.12 286 PHE A CA 1
ATOM 2250 C C . PHE A 1 286 ? 11.613 3.901 -2.185 1.00 98.12 286 PHE A C 1
ATOM 2252 O O . PHE A 1 286 ? 12.300 4.363 -3.088 1.00 98.12 286 PHE A O 1
ATOM 2259 N N . ASN A 1 287 ? 11.468 4.538 -1.020 1.00 97.19 287 ASN A N 1
ATOM 2260 C CA . ASN A 1 287 ? 12.126 5.817 -0.742 1.00 97.19 287 ASN A CA 1
ATOM 2261 C C . ASN A 1 287 ? 13.660 5.690 -0.727 1.00 97.19 287 ASN A C 1
ATOM 2263 O O . ASN A 1 287 ? 14.360 6.618 -1.127 1.00 97.19 287 ASN A O 1
ATOM 2267 N N . ASP A 1 288 ? 14.199 4.565 -0.255 1.00 97.75 288 ASP A N 1
ATOM 2268 C CA . ASP A 1 288 ? 15.638 4.284 -0.301 1.00 97.75 288 ASP A CA 1
ATOM 2269 C C . ASP A 1 288 ? 16.116 4.100 -1.746 1.00 97.75 288 ASP A C 1
ATOM 2271 O O . ASP A 1 288 ? 17.120 4.692 -2.143 1.00 97.75 288 ASP A O 1
ATOM 2275 N N . TRP A 1 289 ? 15.363 3.339 -2.547 1.00 98.06 289 TRP A N 1
ATOM 2276 C CA . TRP A 1 289 ? 15.607 3.155 -3.978 1.00 98.06 289 TRP A CA 1
ATOM 2277 C C . TRP A 1 289 ? 15.564 4.496 -4.716 1.00 98.06 289 TRP A C 1
ATOM 2279 O O . TRP A 1 289 ? 16.488 4.815 -5.459 1.00 98.06 289 TRP A O 1
ATOM 2289 N N . LEU A 1 290 ? 14.553 5.324 -4.443 1.00 97.88 290 LEU A N 1
ATOM 2290 C CA . LEU A 1 290 ? 14.372 6.620 -5.088 1.00 97.88 290 LEU A CA 1
ATOM 2291 C C . LEU A 1 290 ? 15.538 7.570 -4.796 1.00 97.88 290 LEU A C 1
ATOM 2293 O O . LEU A 1 290 ? 16.006 8.252 -5.698 1.00 97.88 290 LEU A O 1
ATOM 2297 N N . ARG A 1 291 ? 16.058 7.565 -3.561 1.00 97.38 291 ARG A N 1
ATOM 2298 C CA . ARG A 1 291 ? 17.251 8.341 -3.176 1.00 97.38 291 ARG A CA 1
ATOM 2299 C C . ARG A 1 291 ? 18.540 7.834 -3.821 1.00 97.38 291 ARG A C 1
ATOM 2301 O O . ARG A 1 291 ? 19.477 8.608 -3.987 1.00 97.38 291 ARG A O 1
ATOM 2308 N N . ALA A 1 292 ? 18.616 6.541 -4.134 1.00 97.31 292 ALA A N 1
ATOM 2309 C CA . ALA A 1 292 ? 19.786 5.940 -4.767 1.00 97.31 292 ALA A CA 1
ATOM 2310 C C . ALA A 1 292 ? 19.838 6.183 -6.286 1.00 97.31 292 ALA A C 1
ATOM 2312 O O . ALA A 1 292 ? 20.918 6.127 -6.878 1.00 97.31 292 ALA A O 1
ATOM 2313 N N . LYS A 1 293 ? 18.692 6.432 -6.928 1.00 95.75 293 LYS A N 1
ATOM 2314 C CA . LYS A 1 293 ? 18.595 6.676 -8.372 1.00 95.75 293 LYS A CA 1
ATOM 2315 C C . LYS A 1 293 ? 18.699 8.164 -8.702 1.00 95.75 293 LYS A C 1
ATOM 2317 O O . LYS A 1 293 ? 18.307 9.020 -7.920 1.00 95.75 293 LYS A O 1
ATOM 2322 N N . LYS A 1 294 ? 19.229 8.467 -9.889 1.00 92.75 294 LYS A N 1
ATOM 2323 C CA . LYS A 1 294 ? 19.470 9.835 -10.374 1.00 92.75 294 LYS A CA 1
ATOM 2324 C C . LYS A 1 294 ? 18.341 10.320 -11.290 1.00 92.75 294 LYS A C 1
ATOM 2326 O O . LYS A 1 294 ? 18.594 10.722 -12.419 1.00 92.75 294 LYS A O 1
ATOM 2331 N N . LEU A 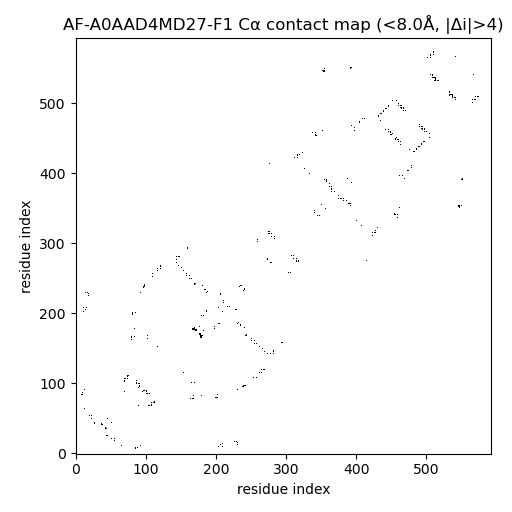1 295 ? 17.104 10.248 -10.809 1.00 96.31 295 LEU A N 1
ATOM 2332 C CA . LEU A 1 295 ? 15.959 10.813 -11.529 1.00 96.31 295 LEU A CA 1
ATOM 2333 C C . LEU A 1 295 ? 15.927 12.337 -11.375 1.00 96.31 295 LEU A C 1
ATOM 2335 O O . LEU A 1 295 ? 16.457 12.872 -10.401 1.00 96.31 295 LEU A O 1
ATOM 2339 N N . GLU A 1 296 ? 15.298 13.036 -12.320 1.00 96.19 296 GLU A N 1
ATOM 2340 C CA . GLU A 1 296 ? 15.014 14.462 -12.136 1.00 96.19 296 GLU A CA 1
ATOM 2341 C C . GLU A 1 296 ? 13.996 14.657 -11.003 1.00 96.19 296 GLU A C 1
ATOM 2343 O O . GLU A 1 296 ? 13.118 13.817 -10.794 1.00 96.19 296 GLU A O 1
ATOM 2348 N N . ASP A 1 297 ? 14.067 15.790 -10.297 1.00 96.94 297 ASP A N 1
ATOM 2349 C CA . ASP A 1 297 ? 13.221 16.061 -9.124 1.00 96.94 297 ASP A CA 1
ATOM 2350 C C . ASP A 1 297 ? 11.724 15.891 -9.421 1.00 96.94 297 ASP A C 1
ATOM 2352 O O . ASP A 1 297 ? 10.987 15.314 -8.623 1.00 96.94 297 ASP A O 1
ATOM 2356 N N . ARG A 1 298 ? 11.276 16.331 -10.606 1.00 97.38 298 ARG A N 1
ATOM 2357 C CA . ARG A 1 298 ? 9.882 16.192 -11.050 1.00 97.38 298 ARG A CA 1
ATOM 2358 C C . ARG A 1 298 ? 9.465 14.728 -11.206 1.00 97.38 298 ARG A C 1
ATOM 2360 O O . ARG A 1 298 ? 8.376 14.356 -10.782 1.00 97.38 298 ARG A O 1
ATOM 2367 N N . GLU A 1 299 ? 10.317 13.908 -11.811 1.00 97.75 299 GLU A N 1
ATOM 2368 C CA . GLU A 1 299 ? 10.058 12.480 -12.032 1.00 97.75 299 GLU A CA 1
ATOM 2369 C C . GLU A 1 299 ? 10.055 11.717 -10.710 1.00 97.75 299 GLU A C 1
ATOM 2371 O O . GLU A 1 299 ? 9.190 10.873 -10.464 1.00 97.75 299 GLU A O 1
ATOM 2376 N N . GLY A 1 300 ? 11.009 12.048 -9.836 1.00 98.00 300 GLY A N 1
ATOM 2377 C CA . GLY A 1 300 ? 11.076 11.479 -8.502 1.00 98.00 300 GLY A CA 1
ATOM 2378 C C . GLY A 1 300 ? 9.856 11.847 -7.662 1.00 98.00 300 GLY A C 1
ATOM 2379 O O . GLY A 1 300 ? 9.303 10.980 -6.985 1.00 98.00 300 GLY A O 1
ATOM 2380 N N . GLN A 1 301 ? 9.385 13.093 -7.758 1.00 98.00 301 GLN A N 1
ATOM 2381 C CA . GLN A 1 301 ? 8.160 13.544 -7.103 1.00 98.00 301 GLN A CA 1
ATOM 2382 C C . GLN A 1 301 ? 6.920 12.812 -7.635 1.00 98.00 301 GLN A C 1
ATOM 2384 O O . GLN A 1 301 ? 6.127 12.337 -6.826 1.00 98.00 301 GLN A O 1
ATOM 2389 N N . GLU A 1 302 ? 6.772 12.660 -8.955 1.00 98.06 302 GLU A N 1
ATOM 2390 C CA . GLU A 1 302 ? 5.630 11.959 -9.567 1.00 98.06 302 GLU A CA 1
ATOM 2391 C C . GLU A 1 302 ? 5.572 10.482 -9.131 1.00 98.06 302 GLU A C 1
ATOM 2393 O O . GLU A 1 302 ? 4.519 9.985 -8.726 1.00 98.06 302 GLU A O 1
ATOM 2398 N N . LEU A 1 303 ? 6.712 9.780 -9.123 1.00 98.38 303 LEU A N 1
ATOM 2399 C CA . LEU A 1 303 ? 6.791 8.406 -8.611 1.00 98.38 303 LEU A CA 1
ATOM 2400 C C . LEU A 1 303 ? 6.498 8.329 -7.107 1.00 98.38 303 LEU A C 1
ATOM 2402 O O . LEU A 1 303 ? 5.796 7.417 -6.662 1.00 98.38 303 LEU A O 1
ATOM 2406 N N . ALA A 1 304 ? 7.026 9.269 -6.318 1.00 97.88 304 ALA A N 1
ATOM 2407 C CA . ALA A 1 304 ? 6.797 9.314 -4.878 1.00 97.88 304 ALA A CA 1
ATOM 2408 C C . ALA A 1 304 ? 5.333 9.586 -4.523 1.00 97.88 304 ALA A C 1
ATOM 2410 O O . ALA A 1 304 ? 4.818 8.977 -3.583 1.00 97.88 304 ALA A O 1
ATOM 2411 N N . GLU A 1 305 ? 4.662 10.452 -5.279 1.00 97.56 305 GLU A N 1
ATOM 2412 C CA . GLU A 1 305 ? 3.231 10.719 -5.154 1.00 97.56 305 GLU A CA 1
ATOM 2413 C C . GLU A 1 305 ? 2.423 9.456 -5.464 1.00 97.56 305 GLU A C 1
ATOM 2415 O O . GLU A 1 305 ? 1.645 9.009 -4.627 1.00 97.56 305 GLU A O 1
ATOM 2420 N N . VAL A 1 306 ? 2.691 8.793 -6.593 1.00 98.19 306 VAL A N 1
ATOM 2421 C CA . VAL A 1 306 ? 1.980 7.568 -7.000 1.00 98.19 306 VAL A CA 1
ATOM 2422 C C . VAL A 1 306 ? 2.133 6.445 -5.972 1.00 98.19 306 VAL A C 1
ATOM 2424 O O . VAL A 1 306 ? 1.139 5.864 -5.536 1.00 98.19 306 VAL A O 1
ATOM 2427 N N . ILE A 1 307 ? 3.359 6.126 -5.550 1.00 98.06 307 ILE A N 1
ATOM 2428 C CA . ILE A 1 307 ? 3.583 5.069 -4.551 1.00 98.06 307 ILE A CA 1
ATOM 2429 C C . ILE A 1 307 ? 3.070 5.500 -3.171 1.00 98.06 307 ILE A C 1
ATOM 2431 O O . ILE A 1 307 ? 2.574 4.666 -2.406 1.00 98.06 307 ILE A O 1
ATOM 2435 N N . GLY A 1 308 ? 3.144 6.794 -2.854 1.00 96.88 308 GLY A N 1
ATOM 2436 C CA . GLY A 1 308 ? 2.571 7.390 -1.653 1.00 96.88 308 GLY A CA 1
ATOM 2437 C C . GLY A 1 308 ? 1.058 7.195 -1.572 1.00 96.88 308 GLY A C 1
ATOM 2438 O O . GLY A 1 308 ? 0.581 6.691 -0.551 1.00 96.88 308 GLY A O 1
ATOM 2439 N N . ASP A 1 309 ? 0.337 7.516 -2.647 1.00 97.19 309 ASP A N 1
ATOM 2440 C CA . ASP A 1 309 ? -1.111 7.342 -2.795 1.00 97.19 309 ASP A CA 1
ATOM 2441 C C 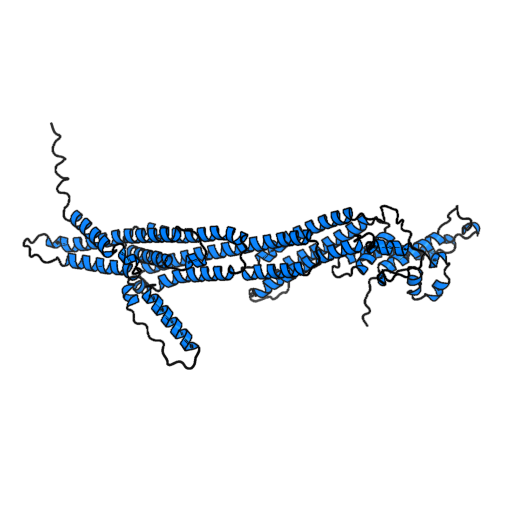. ASP A 1 309 ? -1.516 5.879 -2.631 1.00 97.19 309 ASP A C 1
ATOM 2443 O O . ASP A 1 309 ? -2.411 5.564 -1.847 1.00 97.19 309 ASP A O 1
ATOM 2447 N N . ILE A 1 310 ? -0.834 4.967 -3.333 1.00 97.94 310 ILE A N 1
ATOM 2448 C CA . ILE A 1 310 ? -1.133 3.528 -3.292 1.00 97.94 310 ILE A CA 1
ATOM 2449 C C . ILE A 1 310 ? -0.905 2.978 -1.883 1.00 97.94 310 ILE A C 1
ATOM 2451 O O . ILE A 1 310 ? -1.767 2.290 -1.331 1.00 97.94 310 ILE A O 1
ATOM 2455 N N . SER A 1 311 ? 0.232 3.322 -1.269 1.00 97.12 311 SER A N 1
ATOM 2456 C CA . SER A 1 311 ? 0.554 2.911 0.101 1.00 97.12 311 SER A CA 1
ATOM 2457 C C . SER A 1 311 ? -0.480 3.440 1.095 1.00 97.12 311 SER A C 1
ATOM 2459 O O . SER A 1 311 ? -0.923 2.712 1.980 1.00 97.12 311 SER A O 1
ATOM 2461 N N . HIS A 1 312 ? -0.883 4.704 0.949 1.00 96.25 312 HIS A N 1
ATOM 2462 C CA . HIS A 1 312 ? -1.885 5.339 1.800 1.00 96.25 312 HIS A CA 1
ATOM 2463 C C . HIS A 1 312 ? -3.268 4.697 1.628 1.00 96.25 312 HIS A C 1
ATOM 2465 O O . HIS A 1 312 ? -3.904 4.332 2.618 1.00 96.25 312 HIS A O 1
ATOM 2471 N N . GLY A 1 313 ? -3.708 4.491 0.386 1.00 97.38 313 GLY A N 1
ATOM 2472 C CA . GLY A 1 313 ? -4.976 3.843 0.069 1.00 97.38 313 GLY A CA 1
ATOM 2473 C C . GLY A 1 313 ? -5.048 2.415 0.608 1.00 97.38 313 GLY A C 1
ATOM 2474 O O . GLY A 1 313 ? -6.066 2.027 1.182 1.00 97.38 313 GLY A O 1
ATOM 2475 N N . GLN A 1 314 ? -3.965 1.643 0.496 1.00 97.69 314 GLN A N 1
ATOM 2476 C CA . GLN A 1 314 ? -3.910 0.296 1.063 1.00 97.69 314 GLN A CA 1
ATOM 2477 C C . GLN A 1 314 ? -3.883 0.309 2.594 1.00 97.69 314 GLN A C 1
ATOM 2479 O O . GLN A 1 314 ? -4.609 -0.462 3.219 1.00 97.69 314 GLN A O 1
ATOM 2484 N N . ALA A 1 315 ? -3.108 1.204 3.212 1.00 96.75 315 ALA A N 1
ATOM 2485 C CA . ALA A 1 315 ? -3.086 1.352 4.665 1.00 96.75 315 ALA A CA 1
ATOM 2486 C C . ALA A 1 315 ? -4.486 1.658 5.226 1.00 96.75 315 ALA A C 1
ATOM 2488 O O . ALA A 1 315 ? -4.907 1.038 6.201 1.00 96.75 315 ALA A O 1
ATOM 2489 N N . LEU A 1 316 ? -5.246 2.541 4.569 1.00 96.81 316 LEU A N 1
ATOM 2490 C CA . LEU A 1 316 ? -6.635 2.827 4.937 1.00 96.81 316 LEU A CA 1
ATOM 2491 C C . LEU A 1 316 ? -7.558 1.616 4.797 1.00 96.81 316 LEU A C 1
ATOM 2493 O O . LEU A 1 316 ? -8.419 1.411 5.652 1.00 96.81 316 LEU A O 1
ATOM 2497 N N . LYS A 1 317 ? -7.395 0.802 3.749 1.00 97.69 317 LYS A N 1
ATOM 2498 C CA . LYS A 1 317 ? -8.173 -0.437 3.585 1.00 97.69 317 LYS A CA 1
ATOM 2499 C C . LYS A 1 317 ? -7.891 -1.430 4.715 1.00 97.69 317 LYS A C 1
ATOM 2501 O O . LYS A 1 317 ? -8.840 -1.985 5.267 1.00 97.69 317 LYS A O 1
ATOM 2506 N N . ILE A 1 318 ? -6.621 -1.616 5.083 1.00 97.00 318 ILE A N 1
ATOM 2507 C CA . ILE A 1 318 ? -6.213 -2.490 6.195 1.00 97.00 318 ILE A CA 1
ATOM 2508 C C . ILE A 1 318 ? -6.818 -1.989 7.509 1.00 97.00 318 ILE A C 1
ATOM 2510 O O . ILE A 1 318 ? -7.474 -2.758 8.202 1.00 97.00 318 ILE A O 1
ATOM 2514 N N . LEU A 1 319 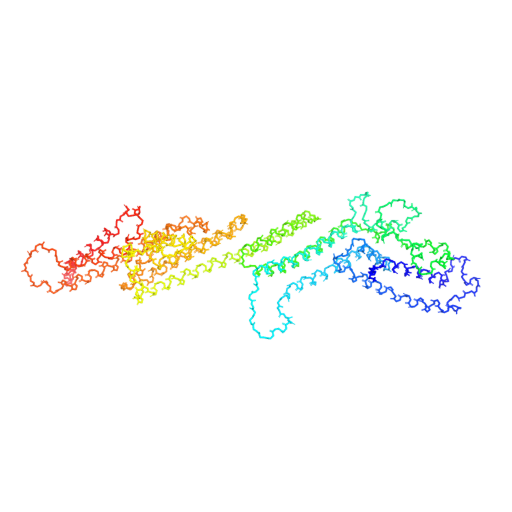? -6.673 -0.694 7.808 1.00 96.31 319 LEU A N 1
ATOM 2515 C CA . LEU A 1 319 ? -7.235 -0.071 9.010 1.00 96.31 319 LEU A CA 1
ATOM 2516 C C . LEU A 1 319 ? -8.759 -0.218 9.081 1.00 96.31 319 LEU A C 1
ATOM 2518 O O . LEU A 1 319 ? -9.288 -0.597 10.120 1.00 96.31 319 LEU A O 1
ATOM 2522 N N . ARG A 1 320 ? -9.474 0.043 7.979 1.00 97.81 320 ARG A N 1
ATOM 2523 C CA . ARG A 1 320 ? -10.935 -0.124 7.919 1.00 97.81 320 ARG A CA 1
ATOM 2524 C C . ARG A 1 320 ? -11.348 -1.573 8.168 1.00 97.81 320 ARG A C 1
ATOM 2526 O O . ARG A 1 320 ? -12.321 -1.796 8.876 1.00 97.81 320 ARG A O 1
ATOM 2533 N N . THR A 1 321 ? -10.619 -2.526 7.593 1.00 97.75 321 THR A N 1
ATOM 2534 C CA . THR A 1 321 ? -10.895 -3.957 7.778 1.00 97.75 321 THR A CA 1
ATOM 2535 C C . THR A 1 321 ? -10.668 -4.352 9.234 1.00 97.75 321 THR A C 1
ATOM 2537 O O . THR A 1 321 ? -11.586 -4.859 9.857 1.00 97.75 321 THR A O 1
ATOM 2540 N N . ALA A 1 322 ? -9.520 -3.996 9.818 1.00 97.06 322 ALA A N 1
ATOM 2541 C CA . ALA A 1 322 ? -9.213 -4.293 11.217 1.00 97.06 322 ALA A CA 1
ATOM 2542 C C . ALA A 1 322 ? -10.219 -3.664 12.198 1.00 97.06 322 ALA A C 1
ATOM 2544 O O . ALA A 1 322 ? -10.635 -4.305 13.156 1.00 97.06 322 ALA A O 1
ATOM 2545 N N . LEU A 1 323 ? -10.658 -2.425 11.947 1.00 97.62 323 LEU A N 1
ATOM 2546 C CA . LEU A 1 323 ? -11.693 -1.777 12.757 1.00 97.62 323 LEU A CA 1
ATOM 2547 C C . LEU A 1 323 ? -13.072 -2.429 12.584 1.00 97.62 323 LEU A C 1
ATOM 2549 O O . LEU A 1 323 ? -13.843 -2.439 13.539 1.00 97.62 323 LEU A O 1
ATOM 2553 N N . SER A 1 324 ? -13.399 -2.943 11.395 1.00 98.06 324 SER A N 1
ATOM 2554 C CA . SER A 1 324 ? -14.631 -3.712 11.169 1.00 98.06 324 SER A CA 1
ATOM 2555 C C . SER A 1 324 ? -14.574 -5.051 11.898 1.00 98.06 324 SER A C 1
ATOM 2557 O O . SER A 1 324 ? -15.497 -5.370 12.637 1.00 98.06 324 SER A O 1
ATOM 2559 N N . ASP A 1 325 ? -13.463 -5.779 11.766 1.00 97.00 325 ASP A N 1
ATOM 2560 C CA . ASP A 1 325 ? -13.240 -7.063 12.434 1.00 97.00 325 ASP A CA 1
ATOM 2561 C C . ASP A 1 325 ? -13.319 -6.909 13.962 1.00 97.00 325 ASP A C 1
ATOM 2563 O O . ASP A 1 325 ? -13.932 -7.733 14.635 1.00 97.00 325 ASP A O 1
ATOM 2567 N N . LEU A 1 326 ? -12.780 -5.812 14.512 1.00 97.56 326 LEU A N 1
ATOM 2568 C CA . LEU A 1 326 ? -12.898 -5.468 15.933 1.00 97.56 326 LEU A CA 1
ATOM 2569 C C . LEU A 1 326 ? -14.363 -5.237 16.343 1.00 97.56 326 LEU A C 1
ATOM 2571 O O . LEU A 1 326 ? -14.798 -5.726 17.386 1.00 97.56 326 LEU A O 1
ATOM 2575 N N . GLN A 1 327 ? -15.143 -4.509 15.535 1.00 97.88 327 GLN A N 1
ATOM 2576 C CA . GLN A 1 327 ? -16.569 -4.275 15.808 1.00 97.88 327 GLN A CA 1
ATOM 2577 C C . GLN A 1 327 ? -17.385 -5.567 15.772 1.00 97.88 327 GLN A C 1
ATOM 2579 O O . GLN A 1 327 ? -18.249 -5.771 16.628 1.00 97.88 327 GLN A O 1
ATOM 2584 N N . ASP A 1 328 ? -17.131 -6.415 14.779 1.00 97.81 328 ASP A N 1
ATOM 2585 C CA . ASP A 1 328 ? -17.833 -7.682 14.599 1.00 97.81 328 ASP A CA 1
ATOM 2586 C C . ASP A 1 328 ? -17.453 -8.665 15.710 1.00 97.81 328 ASP A C 1
ATOM 2588 O O . ASP A 1 328 ? -18.340 -9.210 16.368 1.00 97.81 328 ASP A O 1
ATOM 2592 N N . GLY A 1 329 ? -16.161 -8.769 16.036 1.00 97.44 329 GLY A N 1
ATOM 2593 C CA . GLY A 1 329 ? -15.667 -9.543 17.175 1.00 97.44 329 GLY A CA 1
ATOM 2594 C C . GLY A 1 329 ? -16.307 -9.108 18.494 1.00 97.44 329 GLY A C 1
ATOM 2595 O O . GLY A 1 329 ? -16.844 -9.938 19.225 1.00 97.44 329 GLY A O 1
ATOM 2596 N N . PHE A 1 330 ? -16.356 -7.801 18.773 1.00 98.06 330 PHE A N 1
ATOM 2597 C CA . PHE A 1 330 ? -17.026 -7.278 19.967 1.00 98.06 330 PHE A CA 1
ATOM 2598 C C . PHE A 1 330 ? -18.517 -7.637 20.009 1.00 98.06 330 PHE A C 1
ATOM 2600 O O . PHE A 1 330 ? -19.034 -8.042 21.053 1.00 98.06 330 PHE A O 1
ATOM 2607 N N . ARG A 1 331 ? -19.225 -7.483 18.885 1.00 98.25 331 ARG A N 1
ATOM 2608 C CA . ARG A 1 331 ? -20.661 -7.774 18.786 1.00 98.25 331 ARG A CA 1
ATOM 2609 C C . ARG A 1 331 ? -20.950 -9.249 19.036 1.00 98.25 331 ARG A C 1
ATOM 2611 O O . ARG A 1 331 ? -21.864 -9.556 19.805 1.00 98.25 331 ARG A O 1
ATOM 2618 N N . ASP A 1 332 ? -20.168 -10.131 18.426 1.00 97.88 332 ASP A N 1
ATOM 2619 C CA . ASP A 1 332 ? -20.306 -11.577 18.557 1.00 97.88 332 ASP A CA 1
ATOM 2620 C C . ASP A 1 332 ? -20.007 -12.031 19.987 1.00 97.88 332 ASP A C 1
ATOM 2622 O O . ASP A 1 332 ? -20.792 -12.779 20.579 1.00 97.88 332 ASP A O 1
ATOM 2626 N N . GLU A 1 333 ? -18.926 -11.529 20.595 1.00 97.50 333 GLU A N 1
ATOM 2627 C CA . GLU A 1 333 ? -18.589 -11.849 21.982 1.00 97.50 333 GLU A CA 1
ATOM 2628 C C . GLU A 1 333 ? -19.632 -11.321 22.972 1.00 97.50 333 GLU A C 1
ATOM 2630 O O . GLU A 1 333 ? -20.011 -12.037 23.906 1.00 97.50 333 GLU A O 1
ATOM 2635 N N . LEU A 1 334 ? -20.148 -10.107 22.754 1.00 97.88 334 LEU A N 1
ATOM 2636 C CA . LEU A 1 334 ? -21.219 -9.531 23.563 1.00 97.88 334 LEU A CA 1
ATOM 2637 C C . LEU A 1 334 ? -22.500 -10.363 23.458 1.00 97.88 334 LEU A C 1
ATOM 2639 O O . LEU A 1 334 ? -23.091 -10.721 24.477 1.00 97.88 334 LEU A O 1
ATOM 2643 N N . GLN A 1 335 ? -22.928 -10.698 22.241 1.00 97.75 335 GLN A N 1
ATOM 2644 C CA . GLN A 1 335 ? -24.126 -11.502 22.018 1.00 97.75 335 GLN A CA 1
ATOM 2645 C C . GLN A 1 335 ? -23.980 -12.892 22.642 1.00 97.75 335 GLN A C 1
ATOM 2647 O O . GLN A 1 335 ? -24.900 -13.366 23.310 1.00 97.75 335 GLN A O 1
ATOM 2652 N N . HIS A 1 336 ? -22.821 -13.524 22.481 1.00 96.38 336 HIS A N 1
ATOM 2653 C CA . HIS A 1 336 ? -22.523 -14.809 23.096 1.00 96.38 336 HIS A CA 1
ATOM 2654 C C . HIS A 1 336 ? -22.570 -14.736 24.631 1.00 96.38 336 HIS A C 1
ATOM 2656 O O . HIS A 1 336 ? -23.200 -15.587 25.258 1.00 96.38 336 HIS A O 1
ATOM 2662 N N . ALA A 1 337 ? -21.988 -13.703 25.250 1.00 96.00 337 ALA A N 1
ATOM 2663 C CA . ALA A 1 337 ? -22.053 -13.516 26.701 1.00 96.00 337 ALA A CA 1
ATOM 2664 C C . ALA A 1 337 ? -23.496 -13.322 27.201 1.00 96.00 337 ALA A C 1
ATOM 2666 O O . ALA A 1 337 ? -23.890 -13.926 28.199 1.00 96.00 337 ALA A O 1
ATOM 2667 N N . LEU A 1 338 ? -24.314 -12.541 26.488 1.00 96.12 338 LEU A N 1
ATOM 2668 C CA . LEU A 1 338 ? -25.727 -12.346 26.833 1.00 96.12 338 LEU A CA 1
ATOM 2669 C C . LEU A 1 338 ? -26.540 -13.646 26.713 1.00 96.12 338 LEU A C 1
ATOM 2671 O O . LEU A 1 338 ? -27.385 -13.923 27.566 1.00 96.12 338 LEU A O 1
ATOM 2675 N N . LEU A 1 339 ? -26.261 -14.477 25.704 1.00 95.75 339 LEU A N 1
ATOM 2676 C CA . LEU A 1 339 ? -26.875 -15.802 25.568 1.00 95.75 339 LEU A CA 1
ATOM 2677 C C . LEU A 1 339 ? -26.481 -16.728 26.726 1.00 95.75 339 LEU A C 1
ATOM 2679 O O . LEU A 1 339 ? -27.356 -17.330 27.342 1.00 95.75 339 LEU A O 1
ATOM 2683 N N . GLN A 1 340 ? -25.196 -16.776 27.091 1.00 94.94 340 GLN A N 1
ATOM 2684 C CA . GLN A 1 340 ? -24.721 -17.580 28.224 1.00 94.94 340 GLN A CA 1
ATOM 2685 C C . GLN A 1 340 ? -25.376 -17.179 29.553 1.00 94.94 340 GLN A C 1
ATOM 2687 O O . GLN A 1 340 ? -25.715 -18.044 30.366 1.00 94.94 340 GLN A O 1
ATOM 2692 N N . LEU A 1 341 ? -25.583 -15.877 29.775 1.00 93.88 341 LEU A N 1
ATOM 2693 C CA . LEU A 1 341 ? -26.295 -15.375 30.951 1.00 93.88 341 LEU A CA 1
ATOM 2694 C C . LEU A 1 341 ? -27.764 -15.808 30.945 1.00 93.88 341 LEU A C 1
ATOM 2696 O O . LEU A 1 341 ? -28.283 -16.219 31.989 1.00 93.88 341 LEU A O 1
ATOM 2700 N N . ARG A 1 342 ? -28.420 -15.763 29.782 1.00 94.31 342 ARG A N 1
ATOM 2701 C CA . ARG A 1 342 ? -29.822 -16.164 29.630 1.00 94.31 342 ARG A CA 1
ATOM 2702 C C . ARG A 1 342 ? -30.035 -17.657 29.849 1.00 94.31 342 ARG A C 1
ATOM 2704 O O . ARG A 1 342 ? -30.964 -18.027 30.561 1.00 94.31 342 ARG A O 1
ATOM 2711 N N . ASP A 1 343 ? -29.153 -18.486 29.305 1.00 93.81 343 ASP A N 1
ATOM 2712 C CA . ASP A 1 343 ? -29.264 -19.945 29.380 1.00 93.81 343 ASP A CA 1
ATOM 2713 C C . ASP A 1 343 ? -28.922 -20.490 30.779 1.00 93.81 343 ASP A C 1
ATOM 2715 O O . ASP A 1 343 ? -29.165 -21.658 31.075 1.00 93.81 343 ASP A O 1
ATOM 2719 N N . GLY A 1 344 ? -28.389 -19.644 31.671 1.00 87.50 344 GLY A N 1
ATOM 2720 C CA . GLY A 1 344 ? -28.116 -20.014 33.060 1.00 87.50 344 GLY A CA 1
ATOM 2721 C C . GLY A 1 344 ? -27.002 -21.051 33.200 1.00 87.50 344 GLY A C 1
ATOM 2722 O O . GLY A 1 344 ? -27.009 -21.828 34.153 1.00 87.50 344 GLY A O 1
ATOM 2723 N N . ALA A 1 345 ? -26.048 -21.076 32.264 1.00 80.56 345 ALA A N 1
ATOM 2724 C CA . ALA A 1 345 ? -24.896 -21.970 32.326 1.00 80.56 345 ALA A CA 1
ATOM 2725 C C . ALA A 1 345 ? -24.143 -21.814 33.664 1.00 80.56 345 ALA A C 1
ATOM 2727 O O . ALA A 1 345 ? -24.086 -20.724 34.225 1.00 80.56 345 ALA A O 1
ATOM 2728 N N . ASN A 1 346 ? -23.513 -22.878 34.175 1.00 74.00 346 ASN A N 1
ATOM 2729 C CA . ASN A 1 346 ? -22.821 -22.840 35.477 1.00 74.00 346 ASN A CA 1
ATOM 2730 C C . ASN A 1 346 ? -21.767 -21.715 35.589 1.00 74.00 346 ASN A C 1
ATOM 2732 O O . ASN A 1 346 ? -21.569 -21.163 36.670 1.00 74.00 346 ASN A O 1
ATOM 2736 N N . GLU A 1 347 ? -21.128 -21.326 34.481 1.00 72.81 347 GLU A N 1
ATOM 2737 C CA . GLU A 1 347 ? -20.194 -20.189 34.438 1.00 72.81 347 GLU A CA 1
ATOM 2738 C C . GLU A 1 347 ? -20.895 -18.831 34.623 1.00 72.81 347 GLU A C 1
ATOM 2740 O O . GLU A 1 347 ? -20.341 -17.927 35.254 1.00 72.81 347 GLU A O 1
ATOM 2745 N N . ALA A 1 348 ? -22.156 -18.709 34.197 1.00 75.94 348 ALA A N 1
ATOM 2746 C CA . ALA A 1 348 ? -22.980 -17.520 34.404 1.00 75.94 348 ALA A CA 1
ATOM 2747 C C . ALA A 1 348 ? -23.230 -17.233 35.893 1.00 75.94 348 ALA A C 1
ATOM 2749 O O . ALA A 1 348 ? -23.553 -16.102 36.259 1.00 75.94 348 ALA A O 1
ATOM 2750 N N . PHE A 1 349 ? -23.055 -18.221 36.778 1.00 78.00 349 PHE A N 1
ATOM 2751 C CA . PHE A 1 349 ? -23.210 -18.015 38.216 1.00 78.00 349 PHE A CA 1
ATOM 2752 C C . PHE A 1 349 ? -22.143 -17.069 38.787 1.00 78.00 349 PHE A C 1
ATOM 2754 O O . PHE A 1 349 ? -22.464 -16.190 39.587 1.00 78.00 349 PHE A O 1
ATOM 2761 N N . VAL A 1 350 ? -20.880 -17.223 38.372 1.00 82.00 350 VAL A N 1
ATOM 2762 C CA . VAL A 1 350 ? -19.776 -16.348 38.818 1.00 82.00 350 VAL A CA 1
ATOM 2763 C C . VAL A 1 350 ? -19.972 -14.936 38.275 1.00 82.00 350 VAL A C 1
ATOM 2765 O O . VAL A 1 350 ? -19.741 -13.952 38.974 1.00 82.00 350 VAL A O 1
ATOM 2768 N N . GLU A 1 351 ? -20.481 -14.841 37.052 1.00 85.12 351 GLU A N 1
ATOM 2769 C CA . GLU A 1 351 ? -20.799 -13.574 36.403 1.00 85.12 351 GLU A CA 1
ATOM 2770 C C . GLU A 1 351 ? -21.933 -12.830 37.092 1.00 85.12 351 GLU A C 1
ATOM 2772 O O . GLU A 1 351 ? -21.874 -11.612 37.221 1.00 85.12 351 GLU A O 1
ATOM 2777 N N . SER A 1 352 ? -22.945 -13.549 37.567 1.00 82.19 352 SER A N 1
ATOM 2778 C CA . SER A 1 352 ? -24.115 -12.959 38.226 1.00 82.19 352 SER A CA 1
ATOM 2779 C C . SER A 1 352 ? -23.809 -12.456 39.640 1.00 82.19 352 SER A C 1
ATOM 2781 O O . SER A 1 352 ? -24.578 -11.672 40.193 1.00 82.19 352 SER A O 1
ATOM 2783 N N . ASN A 1 353 ? -22.698 -12.896 40.241 1.00 86.75 353 ASN A N 1
ATOM 2784 C CA . ASN A 1 353 ? -22.299 -12.512 41.591 1.00 86.75 353 ASN A CA 1
ATOM 2785 C C . ASN A 1 353 ? -20.820 -12.080 41.643 1.00 86.75 353 ASN A C 1
ATOM 2787 O O . ASN A 1 353 ? -19.965 -12.831 42.126 1.00 86.75 353 ASN A O 1
ATOM 2791 N N . PRO A 1 354 ? -20.502 -10.855 41.185 1.00 87.62 354 PRO A N 1
ATOM 2792 C CA . PRO A 1 354 ? -19.141 -10.319 41.221 1.00 87.62 354 PRO A CA 1
ATOM 2793 C C . PRO A 1 354 ? -18.541 -10.253 42.631 1.00 87.62 354 PRO A C 1
ATOM 2795 O O . PRO A 1 354 ? -17.334 -10.424 42.777 1.00 87.62 354 PRO A O 1
ATOM 2798 N N . ALA A 1 355 ? -19.355 -10.093 43.681 1.00 87.50 355 ALA A N 1
ATOM 2799 C CA . ALA A 1 355 ? -18.865 -10.167 45.058 1.00 87.50 355 ALA A CA 1
ATOM 2800 C C . ALA A 1 355 ? -18.296 -11.560 45.376 1.00 87.50 355 ALA A C 1
ATOM 2802 O O . ALA A 1 355 ? -17.222 -11.678 45.959 1.00 87.50 355 ALA A O 1
ATOM 2803 N N . LYS A 1 356 ? -18.958 -12.634 44.926 1.00 89.56 356 LYS A N 1
ATOM 2804 C CA . LYS A 1 356 ? -18.421 -13.994 45.069 1.00 89.56 356 LYS A CA 1
ATOM 2805 C C . LYS A 1 356 ? -17.110 -14.169 44.303 1.00 89.56 356 LYS A C 1
ATOM 2807 O O . LYS A 1 356 ? -16.223 -14.848 44.806 1.00 89.56 356 LYS A O 1
ATOM 2812 N N . PHE A 1 357 ? -16.982 -13.561 43.122 1.00 89.75 357 PHE A N 1
ATOM 2813 C CA . PHE A 1 357 ? -15.734 -13.588 42.355 1.00 89.75 357 PHE A CA 1
ATOM 2814 C C . PHE A 1 357 ? -14.593 -12.857 43.078 1.00 89.75 357 PHE A C 1
ATOM 2816 O O . PHE A 1 357 ? -13.482 -13.378 43.116 1.00 89.75 357 PHE A O 1
ATOM 2823 N N . LEU A 1 358 ? -14.872 -11.703 43.694 1.00 89.00 358 LEU A N 1
ATOM 2824 C CA . LEU A 1 358 ? -13.902 -10.930 44.478 1.00 89.00 358 LEU A CA 1
ATOM 2825 C C . LEU A 1 358 ? -13.352 -11.725 45.673 1.00 89.00 358 LEU A C 1
ATOM 2827 O O . LEU A 1 358 ? -12.163 -11.658 45.962 1.00 89.00 358 LEU A O 1
ATOM 2831 N N . PHE A 1 359 ? -14.207 -12.493 46.353 1.00 89.50 359 PHE A N 1
ATOM 2832 C CA . PHE A 1 359 ? -13.820 -13.303 47.516 1.00 89.50 359 PHE A CA 1
ATOM 2833 C C . PHE A 1 359 ? -13.458 -14.751 47.171 1.00 89.50 359 PHE A C 1
ATOM 2835 O O . PHE A 1 359 ? -13.253 -15.567 48.071 1.00 89.50 359 PHE A O 1
ATOM 2842 N N . GLN A 1 360 ? -13.392 -15.104 45.885 1.00 91.00 360 GLN A N 1
ATOM 2843 C CA . GLN A 1 360 ? -12.994 -16.443 45.480 1.00 91.00 360 GLN A CA 1
ATOM 2844 C C . GLN A 1 360 ? -11.488 -16.617 45.741 1.00 91.00 360 GLN A C 1
ATOM 2846 O O . GLN A 1 360 ? -10.693 -15.874 45.160 1.00 91.00 360 GLN A O 1
ATOM 2851 N N . PRO A 1 361 ? -11.071 -17.585 46.578 1.00 88.75 361 PRO A N 1
ATOM 2852 C CA . PRO A 1 361 ? -9.661 -17.782 46.882 1.00 88.75 361 PRO A CA 1
ATOM 2853 C C . PRO A 1 361 ? -8.910 -18.218 45.620 1.00 88.75 361 PRO A C 1
ATOM 2855 O O . PRO A 1 361 ? -9.276 -19.215 44.992 1.00 88.75 361 PRO A O 1
ATOM 2858 N N . LEU A 1 362 ? -7.855 -17.487 45.248 1.00 88.56 362 LEU A N 1
ATOM 2859 C CA . LEU A 1 362 ? -6.912 -17.968 44.242 1.00 88.56 362 LEU A CA 1
ATOM 2860 C C . LEU A 1 362 ? -5.955 -18.965 44.881 1.00 88.56 362 LEU A C 1
ATOM 2862 O O . LEU A 1 362 ? -5.418 -18.724 45.962 1.00 88.56 362 LEU A O 1
ATOM 2866 N N . ALA A 1 363 ? -5.677 -20.050 44.162 1.00 89.19 363 ALA A N 1
ATOM 2867 C CA . ALA A 1 363 ? -4.545 -20.893 44.500 1.00 89.19 363 ALA A CA 1
ATOM 2868 C C . ALA A 1 363 ? -3.245 -20.092 44.284 1.00 89.19 363 ALA A C 1
ATOM 2870 O O . ALA A 1 363 ? -3.063 -19.525 43.198 1.00 89.19 363 ALA A O 1
ATOM 2871 N N . PRO A 1 364 ? -2.344 -20.024 45.281 1.00 86.81 364 PRO A N 1
ATOM 2872 C CA . PRO A 1 364 ? -1.037 -19.417 45.084 1.00 86.81 364 PRO A CA 1
ATOM 2873 C C . PRO A 1 364 ? -0.257 -20.203 44.017 1.00 86.81 364 PRO A C 1
ATOM 2875 O O . PRO A 1 364 ? -0.471 -21.412 43.868 1.00 86.81 364 PRO A O 1
ATOM 2878 N N . PRO A 1 365 ? 0.644 -19.551 43.261 1.00 86.56 365 PRO A N 1
ATOM 2879 C CA . PRO A 1 365 ? 1.480 -20.248 42.291 1.00 86.56 365 PRO A CA 1
ATOM 2880 C C . PRO A 1 365 ? 2.281 -21.351 43.002 1.00 86.56 365 PRO A C 1
ATOM 2882 O O . PRO A 1 365 ? 2.990 -21.078 43.970 1.00 86.56 365 PRO A O 1
ATOM 2885 N N . SER A 1 366 ? 2.147 -22.604 42.550 1.00 82.56 366 SER A N 1
ATOM 2886 C CA . SER A 1 366 ? 2.868 -23.730 43.153 1.00 82.56 366 SER A CA 1
ATOM 2887 C C . SER A 1 366 ? 4.369 -23.579 42.909 1.00 82.56 366 SER A C 1
ATOM 2889 O O . SER A 1 366 ? 4.798 -23.451 41.761 1.00 82.56 366 SER A O 1
ATOM 2891 N N . LEU A 1 367 ? 5.166 -23.643 43.973 1.00 80.25 367 LEU A N 1
ATOM 2892 C CA . LEU A 1 367 ? 6.626 -23.508 43.912 1.00 80.25 367 LEU A CA 1
ATOM 2893 C C . LEU A 1 367 ? 7.343 -24.783 43.418 1.00 80.25 367 LEU A C 1
ATOM 2895 O O . LEU A 1 367 ? 8.558 -24.765 43.249 1.00 80.25 367 LEU A O 1
ATOM 2899 N N . ASP A 1 368 ? 6.605 -25.863 43.142 1.00 70.94 368 ASP A N 1
ATOM 2900 C CA . ASP A 1 368 ? 7.160 -27.204 42.898 1.00 70.94 368 ASP A CA 1
ATOM 2901 C C . ASP A 1 368 ? 7.739 -27.440 41.487 1.00 70.94 368 ASP A C 1
ATOM 2903 O O . ASP A 1 368 ? 8.172 -28.549 41.175 1.00 70.94 368 ASP A O 1
ATOM 2907 N N . VAL A 1 369 ? 7.797 -26.427 40.612 1.00 59.72 369 VAL A N 1
ATOM 2908 C CA . VAL A 1 369 ? 8.330 -26.584 39.244 1.00 59.72 369 VAL A CA 1
ATOM 2909 C C . VAL A 1 369 ? 9.693 -25.900 39.109 1.00 59.72 369 VAL A C 1
ATOM 2911 O O . VAL A 1 369 ? 9.813 -24.680 39.211 1.00 59.72 369 VAL A O 1
ATOM 2914 N N . GLY A 1 370 ? 10.725 -26.713 38.872 1.00 64.56 370 GLY A N 1
ATOM 2915 C CA . GLY A 1 370 ? 12.130 -26.313 38.799 1.00 64.56 370 GLY A CA 1
ATOM 2916 C C . GLY A 1 370 ? 12.461 -25.173 37.820 1.00 64.56 370 GLY A C 1
ATOM 2917 O O . GLY A 1 370 ? 11.917 -25.078 36.725 1.00 64.56 370 GLY A O 1
ATOM 2918 N N . MET A 1 371 ? 13.407 -24.338 38.269 1.00 59.84 371 MET A N 1
ATOM 2919 C CA . MET A 1 371 ? 14.208 -23.309 37.581 1.00 59.84 371 MET A CA 1
ATOM 2920 C C . MET A 1 371 ? 13.516 -22.339 36.591 1.00 59.84 371 MET A C 1
ATOM 2922 O O . MET A 1 371 ? 13.392 -22.576 35.393 1.00 59.84 371 MET A O 1
ATOM 2926 N N . GLY A 1 372 ? 13.270 -21.118 37.089 1.00 68.25 372 GLY A N 1
ATOM 2927 C CA . GLY A 1 372 ? 13.560 -19.866 36.376 1.00 68.25 372 GLY A CA 1
ATOM 2928 C C . GLY A 1 372 ? 12.411 -19.218 35.601 1.00 68.25 372 GLY A C 1
ATOM 2929 O O . GLY A 1 372 ? 11.754 -18.311 36.111 1.00 68.25 372 GLY A O 1
ATOM 2930 N N . SER A 1 373 ? 12.199 -19.618 34.344 1.00 72.38 373 SER A N 1
ATOM 2931 C CA . SER A 1 373 ? 11.309 -18.879 33.426 1.00 72.38 373 SER A CA 1
ATOM 2932 C C . SER A 1 373 ? 9.821 -19.145 33.676 1.00 72.38 373 SER A C 1
ATOM 2934 O O . SER A 1 373 ? 8.997 -18.238 33.543 1.00 72.38 373 SER A O 1
ATOM 2936 N N . SER A 1 374 ? 9.480 -20.363 34.108 1.00 76.88 374 SER A N 1
ATOM 2937 C CA . SER A 1 374 ? 8.100 -20.766 34.396 1.00 76.88 374 SER A CA 1
ATOM 2938 C C . SER A 1 374 ? 7.503 -19.971 35.565 1.00 76.88 374 SER A C 1
ATOM 2940 O O . SER A 1 374 ? 6.375 -19.483 35.470 1.00 76.88 374 SER A O 1
ATOM 2942 N N . LEU A 1 375 ? 8.281 -19.737 36.630 1.00 84.44 375 LEU A N 1
ATOM 2943 C CA . LEU A 1 375 ? 7.808 -19.030 37.826 1.00 84.44 375 LEU A CA 1
ATOM 2944 C C . LEU A 1 375 ? 7.400 -17.586 37.527 1.00 84.44 375 LEU A C 1
ATOM 2946 O O . LEU A 1 375 ? 6.333 -17.162 37.958 1.00 84.44 375 LEU A O 1
ATOM 2950 N N . ILE A 1 376 ? 8.187 -16.844 36.741 1.00 87.25 376 ILE A N 1
ATOM 2951 C CA . ILE A 1 376 ? 7.858 -15.452 36.388 1.00 87.25 376 ILE A CA 1
ATOM 2952 C C . ILE A 1 376 ? 6.523 -15.392 35.633 1.00 87.25 376 ILE A C 1
ATOM 2954 O O . ILE A 1 376 ? 5.690 -14.532 35.916 1.00 87.25 376 ILE A O 1
ATOM 2958 N N . SER A 1 377 ? 6.288 -16.326 34.706 1.00 87.38 377 SER A N 1
ATOM 2959 C CA . SER A 1 377 ? 5.020 -16.398 33.973 1.00 87.38 377 SER A CA 1
ATOM 2960 C C . SER A 1 377 ? 3.835 -16.746 34.884 1.00 87.38 377 SER A C 1
ATOM 2962 O O . SER A 1 377 ? 2.768 -16.142 34.761 1.00 87.38 377 SER A O 1
ATOM 2964 N N . ALA A 1 378 ? 4.033 -17.652 35.848 1.00 88.00 378 ALA A N 1
ATOM 2965 C CA . ALA A 1 378 ? 3.016 -18.038 36.820 1.00 88.00 378 ALA A CA 1
ATOM 2966 C C . ALA A 1 378 ? 2.672 -16.888 37.778 1.00 88.00 378 ALA A C 1
ATOM 2968 O O . ALA A 1 378 ? 1.493 -16.626 38.010 1.00 88.00 378 ALA A O 1
ATOM 2969 N N . PHE A 1 379 ? 3.677 -16.158 38.275 1.00 90.88 379 PHE A N 1
ATOM 2970 C CA . PHE A 1 379 ? 3.473 -14.976 39.113 1.00 90.88 379 PHE A CA 1
ATOM 2971 C C . PHE A 1 379 ? 2.756 -13.858 38.360 1.00 90.88 379 PHE A C 1
ATOM 2973 O O . PHE A 1 379 ? 1.790 -13.324 38.891 1.00 90.88 379 PHE A O 1
ATOM 2980 N N . ARG A 1 380 ? 3.138 -13.561 37.110 1.00 91.50 380 ARG A N 1
ATOM 2981 C CA . ARG A 1 380 ? 2.420 -12.572 36.285 1.00 91.50 380 ARG A CA 1
ATOM 2982 C C . ARG A 1 380 ? 0.970 -12.971 36.035 1.00 91.50 380 ARG A C 1
ATOM 2984 O O . ARG A 1 380 ? 0.091 -12.125 36.106 1.00 91.50 380 ARG A O 1
ATOM 2991 N N . LYS A 1 381 ? 0.705 -14.258 35.787 1.00 90.94 381 LYS A N 1
ATOM 2992 C CA . LYS A 1 381 ? -0.663 -14.775 35.631 1.00 90.94 381 LYS A CA 1
ATOM 2993 C C . LYS A 1 381 ? -1.466 -14.669 36.931 1.00 90.94 381 LYS A C 1
ATOM 2995 O O . LYS A 1 381 ? -2.658 -14.363 36.903 1.00 90.94 381 LYS A O 1
ATOM 3000 N N . TYR A 1 382 ? -0.835 -14.934 38.072 1.00 93.12 382 TYR A N 1
ATOM 3001 C CA . TYR A 1 382 ? -1.460 -14.778 39.383 1.00 93.12 382 TYR A CA 1
ATOM 3002 C C . TYR A 1 382 ? -1.771 -13.304 39.677 1.00 93.12 382 TYR A C 1
ATOM 3004 O O . TYR A 1 382 ? -2.909 -12.972 40.000 1.00 93.12 382 TYR A O 1
ATOM 3012 N N . GLU A 1 383 ? -0.800 -12.414 39.468 1.00 93.50 383 GLU A N 1
ATOM 3013 C CA . GLU A 1 383 ? -0.940 -10.961 39.594 1.00 93.50 383 GLU A CA 1
ATOM 3014 C C . GLU A 1 383 ? -2.040 -10.415 38.679 1.00 93.50 383 GLU A C 1
ATOM 3016 O O . GLU A 1 383 ? -2.929 -9.713 39.155 1.00 93.50 383 GLU A O 1
ATOM 3021 N N . SER A 1 384 ? -2.068 -10.806 37.400 1.00 90.94 384 SER A N 1
ATOM 3022 C CA . SER A 1 384 ? -3.115 -10.381 36.465 1.00 90.94 384 SER A CA 1
ATOM 3023 C C . SER A 1 384 ? -4.500 -10.868 36.896 1.00 90.94 384 SER A C 1
ATOM 3025 O O . SER A 1 384 ? -5.491 -10.163 36.721 1.00 90.94 384 SER A O 1
ATOM 3027 N N . THR A 1 385 ? -4.589 -12.063 37.491 1.00 90.69 385 THR A N 1
ATOM 3028 C CA . THR A 1 385 ? -5.857 -12.604 38.005 1.00 90.69 385 THR A CA 1
ATOM 3029 C C . THR A 1 385 ? -6.311 -11.861 39.264 1.00 90.69 385 THR A C 1
ATOM 3031 O O . THR A 1 385 ? -7.496 -11.554 39.389 1.00 90.69 385 THR A O 1
ATOM 3034 N N . LEU A 1 386 ? -5.387 -11.504 40.161 1.00 91.69 386 LEU A N 1
ATOM 3035 C CA . LEU A 1 386 ? -5.677 -10.661 41.323 1.00 91.69 386 LEU A CA 1
ATOM 3036 C C . LEU A 1 386 ? -6.109 -9.257 40.910 1.00 91.69 386 LEU A C 1
ATOM 3038 O O . LEU A 1 386 ? -7.130 -8.767 41.378 1.00 91.69 386 LEU A O 1
ATOM 3042 N N . GLN A 1 387 ? -5.381 -8.618 39.998 1.00 91.06 387 GLN A N 1
ATOM 3043 C CA . GLN A 1 387 ? -5.732 -7.296 39.485 1.00 91.06 387 GLN A CA 1
ATOM 3044 C C . GLN A 1 387 ? -7.121 -7.314 38.837 1.00 91.06 387 GLN A C 1
ATOM 3046 O O . GLN A 1 387 ? -7.930 -6.404 39.030 1.00 91.06 387 GLN A O 1
ATOM 3051 N N . ARG A 1 388 ? -7.438 -8.393 38.121 1.00 90.25 388 ARG A N 1
ATOM 3052 C CA . ARG A 1 388 ? -8.757 -8.637 37.548 1.00 90.25 388 ARG A CA 1
ATOM 3053 C C . ARG A 1 388 ? -9.850 -8.807 38.615 1.00 90.25 388 ARG A C 1
ATOM 3055 O O . ARG A 1 388 ? -10.939 -8.270 38.434 1.00 90.25 388 ARG A O 1
ATOM 3062 N N . GLN A 1 389 ? -9.579 -9.503 39.719 1.00 90.81 389 GLN A N 1
ATOM 3063 C CA . GLN A 1 389 ? -10.510 -9.583 40.851 1.00 90.81 389 GLN A CA 1
ATOM 3064 C C . GLN A 1 389 ? -10.710 -8.233 41.537 1.00 90.81 389 GLN A C 1
ATOM 3066 O O . GLN A 1 389 ? -11.846 -7.858 41.791 1.00 90.81 389 GLN A O 1
ATOM 3071 N N . VAL A 1 390 ? -9.633 -7.485 41.789 1.00 89.00 390 VAL A N 1
ATOM 3072 C CA . VAL A 1 390 ? -9.677 -6.169 42.450 1.00 89.00 390 VAL A CA 1
ATOM 3073 C C . VAL A 1 390 ? -10.431 -5.139 41.608 1.00 89.00 390 VAL A C 1
ATOM 3075 O O . VAL A 1 390 ? -11.122 -4.282 42.146 1.00 89.00 390 VAL A O 1
ATOM 3078 N N . THR A 1 391 ? -10.332 -5.235 40.282 1.00 87.94 391 THR A N 1
ATOM 3079 C CA . THR A 1 391 ? -11.118 -4.417 39.342 1.00 87.94 391 THR A CA 1
ATOM 3080 C C . THR A 1 391 ? -12.509 -4.992 39.065 1.00 87.94 391 THR A C 1
ATOM 3082 O O . THR A 1 391 ? -13.245 -4.445 38.245 1.00 87.94 391 THR A O 1
ATOM 3085 N N . SER A 1 392 ? -12.873 -6.101 39.720 1.00 88.44 392 SER A N 1
ATOM 3086 C CA . SER A 1 392 ? -14.146 -6.815 39.572 1.00 88.44 392 SER A CA 1
ATOM 3087 C C . SER A 1 392 ? -14.503 -7.170 38.126 1.00 88.44 392 SER A C 1
ATOM 3089 O O . SER A 1 392 ? -15.677 -7.309 37.769 1.00 88.44 392 SER A O 1
ATOM 3091 N N . ARG A 1 393 ? -13.481 -7.355 37.284 1.00 91.75 393 ARG A N 1
ATOM 3092 C CA . ARG A 1 393 ? -13.609 -7.844 35.911 1.00 91.75 393 ARG A CA 1
ATOM 3093 C C . ARG A 1 393 ? -13.844 -9.359 35.964 1.00 91.75 393 ARG A C 1
ATOM 3095 O O . ARG A 1 393 ? -12.909 -10.160 35.989 1.00 91.75 393 ARG A O 1
ATOM 3102 N N . THR A 1 394 ? -15.103 -9.778 36.013 1.00 93.38 394 THR A N 1
ATOM 3103 C CA . THR A 1 394 ? -15.489 -11.200 35.944 1.00 93.38 394 THR A CA 1
ATOM 3104 C C . THR A 1 394 ? -14.998 -11.859 34.635 1.00 93.38 394 THR A C 1
ATOM 3106 O O . THR A 1 394 ? -14.617 -11.142 33.711 1.00 93.38 394 THR A O 1
ATOM 3109 N N . PRO A 1 395 ? -14.883 -13.199 34.542 1.00 92.94 395 PRO A N 1
ATOM 3110 C CA . PRO A 1 395 ? -14.360 -13.887 33.346 1.00 92.94 395 PRO A CA 1
ATOM 3111 C C . PRO A 1 395 ? -14.880 -13.427 31.984 1.00 92.94 395 PRO A C 1
ATOM 3113 O O . PRO A 1 395 ? -14.062 -13.101 31.122 1.00 92.94 395 PRO A O 1
ATOM 3116 N N . LEU A 1 396 ? -16.193 -13.365 31.790 1.00 93.88 396 LEU A N 1
ATOM 3117 C CA . LEU A 1 396 ? -16.810 -12.939 30.534 1.00 93.88 396 LEU A CA 1
ATOM 3118 C C . LEU A 1 396 ? -16.563 -11.457 30.273 1.00 93.88 396 LEU A C 1
ATOM 3120 O O . LEU A 1 396 ? -16.201 -11.079 29.162 1.00 93.88 396 LEU A O 1
ATOM 3124 N N . LEU A 1 397 ? -16.699 -10.629 31.312 1.00 95.12 397 LEU A N 1
ATOM 3125 C CA . LEU A 1 397 ? -16.441 -9.194 31.224 1.00 95.12 397 LEU A CA 1
ATOM 3126 C C . LEU A 1 397 ? -14.989 -8.919 30.816 1.00 95.12 397 LEU A C 1
ATOM 3128 O O . LEU A 1 397 ? -14.726 -8.130 29.915 1.00 95.12 397 LEU A O 1
ATOM 3132 N N . HIS A 1 398 ? -14.044 -9.598 31.461 1.00 95.06 398 HIS A N 1
ATOM 3133 C CA . HIS A 1 398 ? -12.629 -9.502 31.141 1.00 95.06 398 HIS A CA 1
ATOM 3134 C C . HIS A 1 398 ? -12.339 -9.974 29.721 1.00 95.06 398 HIS A C 1
ATOM 3136 O O . HIS A 1 398 ? -11.580 -9.310 29.032 1.00 95.06 398 HIS A O 1
ATOM 3142 N N . LYS A 1 399 ? -12.943 -11.081 29.277 1.00 95.62 399 LYS A N 1
ATOM 3143 C CA . LYS A 1 399 ? -12.754 -11.595 27.919 1.00 95.62 399 LYS A CA 1
ATOM 3144 C C . LYS A 1 399 ? -13.133 -10.545 26.869 1.00 95.62 399 LYS A C 1
ATOM 3146 O O . LYS A 1 399 ? -12.281 -10.202 26.060 1.00 95.62 399 LYS A O 1
ATOM 3151 N N . ILE A 1 400 ? -14.344 -9.988 26.958 1.00 97.19 400 ILE A N 1
ATOM 3152 C CA . ILE A 1 400 ? -14.843 -8.980 26.006 1.00 97.19 400 ILE A CA 1
ATOM 3153 C C . ILE A 1 400 ? -13.975 -7.721 26.023 1.00 97.19 400 ILE A C 1
ATOM 3155 O O . ILE A 1 400 ? -13.559 -7.222 24.980 1.00 97.19 400 ILE A O 1
ATOM 3159 N N . VAL A 1 401 ? -13.688 -7.201 27.220 1.00 96.44 401 VAL A N 1
ATOM 3160 C CA . VAL A 1 401 ? -12.904 -5.970 27.360 1.00 96.44 401 VAL A CA 1
ATOM 3161 C C . VAL A 1 401 ? -11.471 -6.179 26.874 1.00 96.44 401 VAL A C 1
ATOM 3163 O O . VAL A 1 401 ? -10.953 -5.327 26.163 1.00 96.44 401 VAL A O 1
ATOM 3166 N N . CYS A 1 402 ? -10.841 -7.310 27.196 1.00 95.50 402 CYS A N 1
ATOM 3167 C CA . CYS A 1 402 ? -9.474 -7.580 26.768 1.00 95.50 402 CYS A CA 1
ATOM 3168 C C . CYS A 1 402 ? -9.361 -7.946 25.291 1.00 95.50 402 CYS A C 1
ATOM 3170 O O . CYS A 1 402 ? -8.351 -7.589 24.705 1.00 95.50 402 CYS A O 1
ATOM 3172 N N . SER A 1 403 ? -10.350 -8.596 24.665 1.00 96.62 403 SER A N 1
ATOM 3173 C CA . SER A 1 403 ? -10.329 -8.778 23.204 1.00 96.62 403 SER A CA 1
ATOM 3174 C C . SER A 1 403 ? -10.251 -7.417 22.517 1.00 96.62 403 SER A C 1
ATOM 3176 O O . SER A 1 403 ? -9.336 -7.151 21.749 1.00 96.62 403 SER A O 1
ATOM 3178 N N . LEU A 1 404 ? -11.140 -6.508 22.910 1.00 96.88 404 LEU A N 1
ATOM 3179 C CA . LEU A 1 404 ? -11.217 -5.161 22.363 1.00 96.88 404 LEU A CA 1
ATOM 3180 C C . LEU A 1 404 ? -9.972 -4.305 22.687 1.00 96.88 404 LEU A C 1
ATOM 3182 O O . LEU A 1 404 ? -9.496 -3.566 21.827 1.00 96.88 404 LEU A O 1
ATOM 3186 N N . GLU A 1 405 ? -9.426 -4.405 23.906 1.00 96.69 405 GLU A N 1
ATOM 3187 C CA . GLU A 1 405 ? -8.172 -3.741 24.303 1.00 96.69 405 GLU A CA 1
ATOM 3188 C C . GLU A 1 405 ? -6.975 -4.270 23.497 1.00 96.69 405 GLU A C 1
ATOM 3190 O O . GLU A 1 405 ? -6.228 -3.463 22.951 1.00 96.69 405 GLU A O 1
ATOM 3195 N N . ASN A 1 406 ? -6.820 -5.592 23.379 1.00 96.06 406 ASN A N 1
ATOM 3196 C CA . ASN A 1 406 ? -5.703 -6.225 22.674 1.00 96.06 406 ASN A CA 1
ATOM 3197 C C . ASN A 1 406 ? -5.746 -5.942 21.167 1.00 96.06 406 ASN A C 1
ATOM 3199 O O . ASN A 1 406 ? -4.709 -5.668 20.568 1.00 96.06 406 ASN A O 1
ATOM 3203 N N . ASP A 1 407 ? -6.931 -5.982 20.552 1.00 95.62 407 ASP A N 1
ATOM 3204 C CA . ASP A 1 407 ? -7.089 -5.696 19.123 1.00 95.62 407 ASP A CA 1
ATOM 3205 C C . ASP A 1 407 ? -6.805 -4.216 18.823 1.00 95.62 407 ASP A C 1
ATOM 3207 O O . ASP A 1 407 ? -6.145 -3.889 17.834 1.00 95.62 407 ASP A O 1
ATOM 3211 N N . ALA A 1 408 ? -7.239 -3.306 19.704 1.00 96.25 408 ALA A N 1
ATOM 3212 C CA . ALA A 1 408 ? -6.926 -1.883 19.589 1.00 96.25 408 ALA A CA 1
ATOM 3213 C C . ALA A 1 408 ? -5.439 -1.583 19.836 1.00 96.25 408 ALA A C 1
ATOM 3215 O O . ALA A 1 408 ? -4.872 -0.737 19.146 1.00 96.25 408 ALA A O 1
ATOM 3216 N N . GLU A 1 409 ? -4.805 -2.266 20.792 1.00 95.75 409 GLU A N 1
ATOM 3217 C CA . GLU A 1 409 ? -3.369 -2.159 21.066 1.00 95.75 409 GLU A CA 1
ATOM 3218 C C . GLU A 1 409 ? -2.546 -2.672 19.881 1.00 95.75 409 GLU A C 1
ATOM 3220 O O . GLU A 1 409 ? -1.664 -1.965 19.402 1.00 95.75 409 GLU A O 1
ATOM 3225 N N . ALA A 1 410 ? -2.891 -3.835 19.321 1.00 93.88 410 ALA A N 1
ATOM 3226 C CA . ALA A 1 410 ? -2.240 -4.368 18.126 1.00 93.88 410 ALA A CA 1
ATOM 3227 C C . ALA A 1 410 ? -2.370 -3.407 16.931 1.00 93.88 410 ALA A C 1
ATOM 3229 O O . ALA A 1 410 ? -1.404 -3.177 16.200 1.00 93.88 410 ALA A O 1
ATOM 3230 N N . LEU A 1 411 ? -3.546 -2.793 16.756 1.00 94.25 411 LEU A N 1
ATOM 3231 C CA . LEU A 1 411 ? -3.767 -1.774 15.732 1.00 94.25 411 LEU A CA 1
ATOM 3232 C C . LEU A 1 411 ? -2.922 -0.517 15.981 1.00 94.25 411 LEU A C 1
ATOM 3234 O O . LEU A 1 411 ? -2.397 0.074 15.035 1.00 94.25 411 LEU A O 1
ATOM 3238 N N . GLN A 1 412 ? -2.781 -0.108 17.243 1.00 93.69 412 GLN A N 1
ATOM 3239 C CA . GLN A 1 412 ? -1.947 1.021 17.637 1.00 93.69 412 GLN A CA 1
ATOM 3240 C C . GLN A 1 412 ? -0.467 0.739 17.378 1.00 93.69 412 GLN A C 1
ATOM 3242 O O . GLN A 1 412 ? 0.199 1.593 16.798 1.00 93.69 412 GLN A O 1
ATOM 3247 N N . GLU A 1 413 ? 0.049 -0.428 17.764 1.00 91.81 413 GLU A N 1
ATOM 3248 C CA . GLU A 1 413 ? 1.441 -0.823 17.526 1.00 91.81 413 GLU A CA 1
ATOM 3249 C C . GLU A 1 413 ? 1.774 -0.828 16.028 1.00 91.81 413 GLU A C 1
ATOM 3251 O O . GLU A 1 413 ? 2.817 -0.317 15.616 1.00 91.81 413 GLU A O 1
ATOM 3256 N N . ASP A 1 414 ? 0.857 -1.326 15.194 1.00 88.19 414 ASP A N 1
ATOM 3257 C CA . ASP A 1 414 ? 0.997 -1.319 13.735 1.00 88.19 414 ASP A CA 1
ATOM 3258 C C . ASP A 1 414 ? 0.923 0.100 13.129 1.00 88.19 414 ASP A C 1
ATOM 3260 O O . ASP A 1 414 ? 1.480 0.362 12.054 1.00 88.19 414 ASP A O 1
ATOM 3264 N N . ALA A 1 415 ? 0.245 1.024 13.813 1.00 87.44 415 ALA A N 1
ATOM 3265 C CA . ALA A 1 415 ? 0.092 2.424 13.425 1.00 87.44 415 ALA A CA 1
ATOM 3266 C C . ALA A 1 415 ? 1.227 3.332 13.950 1.00 87.44 415 ALA A C 1
ATOM 3268 O O . ALA A 1 415 ? 1.500 4.398 13.379 1.00 87.44 415 ALA A O 1
ATOM 3269 N N . GLU A 1 416 ? 1.892 2.958 15.044 1.00 84.06 416 GLU A N 1
ATOM 3270 C CA . GLU A 1 416 ? 2.857 3.811 15.728 1.00 84.06 416 GLU A CA 1
ATOM 3271 C C . GLU A 1 416 ? 4.184 3.969 14.972 1.00 84.06 416 GLU A C 1
ATOM 3273 O O . GLU A 1 416 ? 4.776 3.039 14.433 1.00 84.06 416 GLU A O 1
ATOM 3278 N N . GLY A 1 417 ? 4.648 5.222 14.900 1.00 70.56 417 GLY A N 1
ATOM 3279 C CA . GLY A 1 417 ? 5.934 5.602 14.310 1.00 70.56 417 GLY A CA 1
ATOM 3280 C C . GLY A 1 417 ? 5.938 5.877 12.803 1.00 70.56 417 GLY A C 1
ATOM 3281 O O . GLY A 1 417 ? 6.960 6.344 12.300 1.00 70.56 417 GLY A O 1
ATOM 3282 N N . LYS A 1 418 ? 4.843 5.619 12.068 1.00 76.94 418 LYS A N 1
ATOM 3283 C CA . LYS A 1 418 ? 4.820 5.780 10.594 1.00 76.94 418 LYS A CA 1
ATOM 3284 C C . LYS A 1 418 ? 3.541 6.372 9.999 1.00 76.94 418 LYS A C 1
ATOM 3286 O O . LYS A 1 418 ? 3.470 6.540 8.781 1.00 76.94 418 LYS A O 1
ATOM 3291 N N . LEU A 1 419 ? 2.545 6.720 10.819 1.00 80.00 419 LEU A N 1
ATOM 3292 C CA . LEU A 1 419 ? 1.360 7.422 10.327 1.00 80.00 419 LEU A CA 1
ATOM 3293 C C . LEU A 1 419 ? 1.736 8.831 9.855 1.00 80.00 419 LEU A C 1
ATOM 3295 O O . LEU A 1 419 ? 2.137 9.677 10.652 1.00 80.00 419 LEU A O 1
ATOM 3299 N N . THR A 1 420 ? 1.576 9.090 8.560 1.00 88.19 420 THR A N 1
ATOM 3300 C CA . THR A 1 420 ? 1.603 10.456 8.030 1.00 88.19 420 THR A CA 1
ATOM 3301 C C . THR A 1 420 ? 0.387 11.231 8.546 1.00 88.19 420 THR A C 1
ATOM 3303 O O . THR A 1 420 ? -0.658 10.630 8.804 1.00 88.19 420 THR A O 1
ATOM 3306 N N . GLU A 1 421 ? 0.477 12.560 8.663 1.00 91.06 421 GLU A N 1
ATOM 3307 C CA . GLU A 1 421 ? -0.660 13.379 9.129 1.00 91.06 421 GLU A CA 1
ATOM 3308 C C . GLU A 1 421 ? -1.917 13.175 8.269 1.00 91.06 421 GLU A C 1
ATOM 3310 O O . GLU A 1 421 ? -3.020 13.081 8.799 1.00 91.06 421 GLU A O 1
ATOM 3315 N N . ASN A 1 422 ? -1.752 12.962 6.959 1.00 90.38 422 ASN A N 1
ATOM 3316 C CA . ASN A 1 422 ? -2.865 12.633 6.063 1.00 90.38 422 ASN A CA 1
ATOM 3317 C C . ASN A 1 422 ? -3.547 11.307 6.443 1.00 90.38 422 ASN A C 1
ATOM 3319 O O . ASN A 1 422 ? -4.771 11.208 6.419 1.00 90.38 422 ASN A O 1
ATOM 3323 N N . LEU A 1 423 ? -2.772 10.276 6.809 1.00 92.31 423 LEU A N 1
ATOM 3324 C CA . LEU A 1 423 ? -3.334 8.997 7.252 1.00 92.31 423 LEU A CA 1
ATOM 3325 C C . LEU A 1 423 ? -3.994 9.122 8.620 1.00 92.31 423 LEU A C 1
ATOM 3327 O O . LEU A 1 423 ? -5.053 8.540 8.825 1.00 92.31 423 LEU A O 1
ATOM 3331 N N . ARG A 1 424 ? -3.427 9.925 9.525 1.00 93.62 424 ARG A N 1
ATOM 3332 C CA . ARG A 1 424 ? -4.067 10.247 10.803 1.00 93.62 424 ARG A CA 1
ATOM 3333 C C . ARG A 1 424 ? -5.413 10.938 10.588 1.00 93.62 424 ARG A C 1
ATOM 3335 O O . ARG A 1 424 ? -6.398 10.489 11.163 1.00 93.62 424 ARG A O 1
ATOM 3342 N N . ALA A 1 425 ? -5.471 11.961 9.738 1.00 94.75 425 ALA A N 1
ATOM 3343 C CA . ALA A 1 425 ? -6.700 12.696 9.439 1.00 94.75 425 ALA A CA 1
ATOM 3344 C C . ALA A 1 425 ? -7.809 11.787 8.880 1.00 94.75 425 ALA A C 1
ATOM 3346 O O . ALA A 1 425 ? -8.972 11.949 9.235 1.00 94.75 425 ALA A O 1
ATOM 3347 N N . ALA A 1 426 ? -7.450 10.796 8.059 1.00 95.31 426 ALA A N 1
ATOM 3348 C CA . ALA A 1 426 ? -8.395 9.819 7.522 1.00 95.31 426 ALA A CA 1
ATOM 3349 C C . ALA A 1 426 ? -8.727 8.666 8.496 1.00 95.31 426 ALA A C 1
ATOM 3351 O O . ALA A 1 426 ? -9.810 8.090 8.415 1.00 95.31 426 ALA A O 1
ATOM 3352 N N . TYR A 1 427 ? -7.826 8.326 9.422 1.00 94.81 427 TYR A N 1
ATOM 3353 C CA . TYR A 1 427 ? -8.022 7.272 10.422 1.00 94.81 427 TYR A CA 1
ATOM 3354 C C . TYR A 1 427 ? -8.935 7.703 11.577 1.00 94.81 427 TYR A C 1
ATOM 3356 O O . TYR A 1 427 ? -9.786 6.922 11.994 1.00 94.81 427 TYR A O 1
ATOM 3364 N N . VAL A 1 428 ? -8.792 8.938 12.074 1.00 94.62 428 VAL A N 1
ATOM 3365 C CA . VAL A 1 428 ? -9.590 9.468 13.197 1.00 94.62 428 VAL A CA 1
ATOM 3366 C C . VAL A 1 428 ? -11.103 9.240 13.028 1.00 94.62 428 VAL A C 1
ATOM 3368 O O . VAL A 1 428 ? -11.684 8.640 13.932 1.00 94.62 428 VAL A O 1
ATOM 3371 N N . PRO A 1 429 ? -11.756 9.606 11.904 1.00 96.12 429 PRO A N 1
ATOM 3372 C CA . PRO A 1 429 ? -13.193 9.368 11.747 1.00 96.12 429 PRO A CA 1
ATOM 3373 C C . PRO A 1 429 ? -13.557 7.875 11.740 1.00 96.12 429 PRO A C 1
ATOM 3375 O O . PRO A 1 429 ? -14.583 7.499 12.294 1.00 96.12 429 PRO A O 1
ATOM 3378 N N . LEU A 1 430 ? -12.701 7.000 11.195 1.00 96.62 430 LEU A N 1
ATOM 3379 C CA . LEU A 1 430 ? -12.935 5.548 11.219 1.00 96.62 430 LEU A CA 1
ATOM 3380 C C . LEU A 1 430 ? -12.881 4.990 12.648 1.00 96.62 430 LEU A C 1
ATOM 3382 O O . LEU A 1 430 ? -13.689 4.137 13.017 1.00 96.62 430 LEU A O 1
ATOM 3386 N N . ALA A 1 431 ? -11.937 5.473 13.459 1.00 96.19 431 ALA A N 1
ATOM 3387 C CA . ALA A 1 431 ? -11.826 5.105 14.866 1.00 96.19 431 ALA A CA 1
ATOM 3388 C C . ALA A 1 431 ? -13.018 5.628 15.689 1.00 96.19 431 ALA A C 1
ATOM 3390 O O . ALA A 1 431 ? -13.526 4.925 16.562 1.00 96.19 431 ALA A O 1
ATOM 3391 N N . GLU A 1 432 ? -13.502 6.838 15.400 1.00 96.06 432 GLU A N 1
ATOM 3392 C CA . GLU A 1 432 ? -14.714 7.390 16.015 1.00 96.06 432 GLU A CA 1
ATOM 3393 C C . GLU A 1 432 ? -15.968 6.592 15.655 1.00 96.06 432 GLU A C 1
ATOM 3395 O O . GLU A 1 432 ? -16.770 6.285 16.538 1.00 96.06 432 GLU A O 1
ATOM 3400 N N . ASP A 1 433 ? -16.125 6.211 14.389 1.00 96.50 433 ASP A N 1
ATOM 3401 C CA . ASP A 1 433 ? -17.239 5.377 13.935 1.00 96.50 433 ASP A CA 1
ATOM 3402 C C . ASP A 1 433 ? -17.199 3.986 14.579 1.00 96.50 433 ASP A C 1
ATOM 3404 O O . ASP A 1 433 ? -18.238 3.464 14.988 1.00 96.50 433 ASP A O 1
ATOM 3408 N N . CYS A 1 434 ? -16.003 3.424 14.777 1.00 97.31 434 CYS A N 1
ATOM 3409 C CA . CYS A 1 434 ? -15.812 2.193 15.541 1.00 97.31 434 CYS A CA 1
ATOM 3410 C C . CYS A 1 434 ? -16.295 2.339 16.994 1.00 97.31 434 CYS A C 1
ATOM 3412 O O . CYS A 1 434 ? -17.126 1.553 17.455 1.00 97.31 434 CYS A O 1
ATOM 3414 N N . CYS A 1 435 ? -15.872 3.397 17.693 1.00 96.81 435 CYS A N 1
ATOM 3415 C CA . CYS A 1 435 ? -16.345 3.702 19.045 1.00 96.81 435 CYS A CA 1
ATOM 3416 C C . CYS A 1 435 ? -17.876 3.870 19.111 1.00 96.81 435 CYS A C 1
ATOM 3418 O O . CYS A 1 435 ? -18.517 3.339 20.020 1.00 96.81 435 CYS A O 1
ATOM 3420 N N . LYS A 1 436 ? -18.480 4.568 18.140 1.00 96.62 436 LYS A N 1
ATOM 3421 C CA . LYS A 1 436 ? -19.942 4.730 18.039 1.00 96.62 436 LYS A CA 1
ATOM 3422 C C . LYS A 1 436 ? -20.653 3.399 17.796 1.00 96.62 436 LYS A C 1
ATOM 3424 O O . LYS A 1 436 ? -21.707 3.167 18.378 1.00 96.62 436 LYS A O 1
ATOM 3429 N N . SER A 1 437 ? -20.082 2.515 16.982 1.00 97.50 437 SER A N 1
ATOM 3430 C CA . SER A 1 437 ? -20.619 1.174 16.708 1.00 97.50 437 SER A CA 1
ATOM 3431 C C . SER A 1 437 ? -20.621 0.289 17.962 1.00 97.50 437 SER A C 1
ATOM 3433 O O . SER A 1 437 ? -21.616 -0.384 18.251 1.00 97.50 437 SER A O 1
ATOM 3435 N N . VAL A 1 438 ? -19.559 0.361 18.775 1.00 97.62 438 VAL A N 1
ATOM 3436 C CA . VAL A 1 438 ? -19.481 -0.300 20.092 1.00 97.62 438 VAL A CA 1
ATOM 3437 C C . VAL A 1 438 ? -20.575 0.228 21.030 1.00 97.62 438 VAL A C 1
ATOM 3439 O O . VAL A 1 438 ? -21.338 -0.562 21.591 1.00 97.62 438 VAL A O 1
ATOM 3442 N N . LEU A 1 439 ? -20.720 1.555 21.147 1.00 97.50 439 LEU A N 1
ATOM 3443 C CA . LEU A 1 439 ? -21.779 2.196 21.944 1.00 97.50 439 LEU A CA 1
ATOM 3444 C C . LEU A 1 439 ? -23.182 1.785 21.477 1.00 97.50 439 LEU A C 1
ATOM 3446 O O . LEU A 1 439 ? -24.018 1.383 22.287 1.00 97.50 439 LEU A O 1
ATOM 3450 N N . ALA A 1 440 ? -23.434 1.833 20.168 1.00 97.81 440 ALA A N 1
ATOM 3451 C CA . ALA A 1 440 ? -24.711 1.463 19.568 1.00 97.81 440 ALA A CA 1
ATOM 3452 C C . ALA A 1 440 ? -25.045 -0.017 19.800 1.00 97.81 440 ALA A C 1
ATOM 3454 O O . ALA A 1 440 ? -26.199 -0.355 20.062 1.00 97.81 440 ALA A O 1
ATOM 3455 N N . SER A 1 441 ? -24.042 -0.898 19.764 1.00 98.31 441 SER A N 1
ATOM 3456 C CA . SER A 1 441 ? -24.211 -2.326 20.047 1.00 98.31 441 SER A CA 1
ATOM 3457 C C . SER A 1 441 ? -24.634 -2.570 21.498 1.00 98.31 441 SER A C 1
ATOM 3459 O O . SER A 1 441 ? -25.557 -3.349 21.745 1.00 98.31 441 SER A O 1
ATOM 3461 N N . ILE A 1 442 ? -24.034 -1.868 22.463 1.00 98.25 442 ILE A N 1
ATOM 3462 C CA . ILE A 1 442 ? -24.442 -1.938 23.876 1.00 98.25 442 ILE A CA 1
ATOM 3463 C C . ILE A 1 442 ? -25.851 -1.359 24.054 1.00 98.25 442 ILE A C 1
ATOM 3465 O O . ILE A 1 442 ? -26.721 -2.027 24.611 1.00 98.25 442 ILE A O 1
ATOM 3469 N N . SER A 1 443 ? -26.100 -0.156 23.529 1.00 98.00 443 SER A N 1
ATOM 3470 C CA . SER A 1 443 ? -27.396 0.529 23.610 1.00 98.00 443 SER A CA 1
ATOM 3471 C C . SER A 1 443 ? -28.535 -0.318 23.032 1.00 98.00 443 SER A C 1
ATOM 3473 O O . SER A 1 443 ? -29.562 -0.515 23.681 1.00 98.00 443 SER A O 1
ATOM 3475 N N . SER A 1 444 ? -28.327 -0.915 21.852 1.00 98.19 444 SER A N 1
ATOM 3476 C CA . SER A 1 444 ? -29.298 -1.805 21.207 1.00 98.19 444 SER A CA 1
ATOM 3477 C C . SER A 1 444 ? -29.654 -3.002 22.089 1.00 98.19 444 SER A C 1
ATOM 3479 O O . SER A 1 444 ? -30.819 -3.391 22.152 1.00 98.19 444 SER A O 1
ATOM 3481 N N . ASN A 1 445 ? -28.675 -3.581 22.790 1.00 98.25 445 ASN A N 1
ATOM 3482 C CA . ASN A 1 445 ? -28.927 -4.689 23.708 1.00 98.25 445 ASN A CA 1
ATOM 3483 C C . ASN A 1 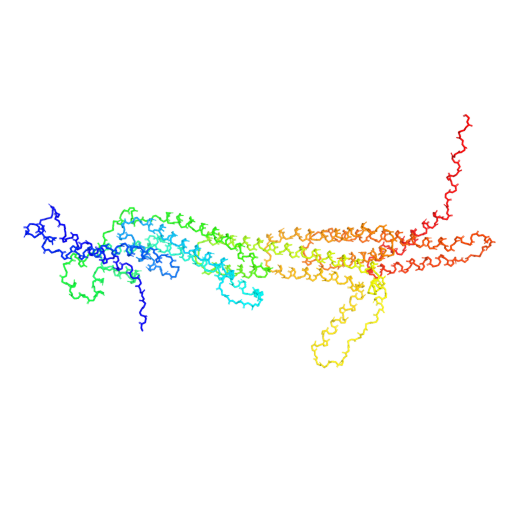445 ? -29.658 -4.235 24.978 1.00 98.25 445 ASN A C 1
ATOM 3485 O O . ASN A 1 445 ? -30.593 -4.918 25.379 1.00 98.25 445 ASN A O 1
ATOM 3489 N N . ILE A 1 446 ? -29.325 -3.073 25.556 1.00 97.94 446 ILE A N 1
ATOM 3490 C CA . ILE A 1 446 ? -30.071 -2.498 26.695 1.00 97.94 446 ILE A CA 1
ATOM 3491 C C . ILE A 1 446 ? -31.551 -2.321 26.320 1.00 97.94 446 ILE A C 1
ATOM 3493 O O . ILE A 1 446 ? -32.434 -2.800 27.023 1.00 97.94 446 ILE A O 1
ATOM 3497 N N . VAL A 1 447 ? -31.837 -1.716 25.162 1.00 97.38 447 VAL A N 1
ATOM 3498 C CA . VAL A 1 447 ? -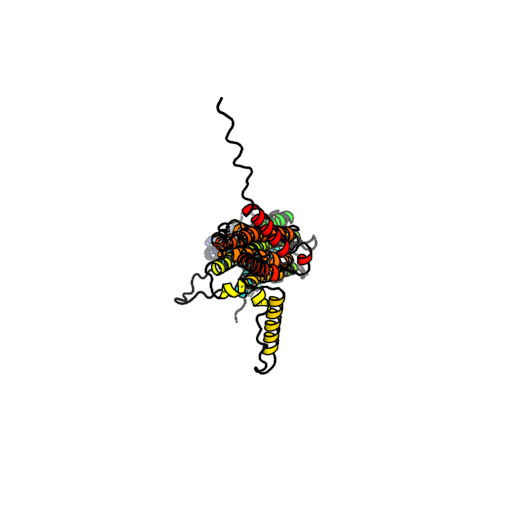33.214 -1.464 24.695 1.00 97.38 447 VAL A CA 1
ATOM 3499 C C . VAL A 1 447 ? -34.000 -2.754 24.429 1.00 97.38 447 VAL A C 1
ATOM 3501 O O . VAL A 1 447 ? -35.216 -2.765 24.598 1.00 97.38 447 VAL A O 1
ATOM 3504 N N . LYS A 1 448 ? -33.345 -3.854 24.036 1.00 97.56 448 LYS A N 1
ATOM 3505 C CA . LYS A 1 448 ? -34.012 -5.147 23.788 1.00 97.56 448 LYS A CA 1
ATOM 3506 C C . LYS A 1 448 ? -34.473 -5.850 25.073 1.00 97.56 448 LYS A C 1
ATOM 3508 O O . LYS A 1 448 ? -35.415 -6.640 25.015 1.00 97.56 448 LYS A O 1
ATOM 3513 N N . LEU A 1 449 ? -33.846 -5.576 26.216 1.00 96.94 449 LEU A N 1
ATOM 3514 C CA . LEU A 1 449 ? -34.107 -6.251 27.494 1.00 96.94 449 LEU A CA 1
ATOM 3515 C C . LEU A 1 449 ? -35.306 -5.620 28.222 1.00 96.94 449 LEU A C 1
ATOM 3517 O O . LEU A 1 449 ? -35.154 -4.856 29.172 1.00 96.94 449 LEU A O 1
ATOM 3521 N N . THR A 1 450 ? -36.518 -5.923 27.750 1.00 95.75 450 THR A N 1
ATOM 3522 C CA . THR A 1 450 ? -37.771 -5.305 28.236 1.00 95.75 450 THR A CA 1
ATOM 3523 C C . THR A 1 450 ? -38.670 -6.236 29.044 1.00 95.75 450 THR A C 1
ATOM 3525 O O . THR A 1 450 ? -39.635 -5.769 29.649 1.00 95.75 450 THR A O 1
ATOM 3528 N N . SER A 1 451 ? -38.389 -7.542 29.081 1.00 93.50 451 SER A N 1
ATOM 3529 C CA . SER A 1 451 ? -39.331 -8.526 29.634 1.00 93.50 451 SER A CA 1
ATOM 3530 C C . SER A 1 451 ? -39.379 -8.533 31.162 1.00 93.50 451 SER A C 1
ATOM 3532 O O . SER A 1 451 ? -40.324 -9.060 31.748 1.00 93.50 451 SER A O 1
ATOM 3534 N N . GLY A 1 452 ? -38.353 -7.982 31.816 1.00 93.50 452 GLY A N 1
ATOM 3535 C CA . GLY A 1 452 ? -38.188 -8.062 33.266 1.00 93.50 452 GLY A CA 1
ATOM 3536 C C . GLY A 1 452 ? -37.939 -9.483 33.779 1.00 93.50 452 GLY A C 1
ATOM 3537 O O . GLY A 1 452 ? -38.086 -9.732 34.975 1.00 93.50 452 GLY A O 1
ATOM 3538 N N . SER A 1 453 ? -37.581 -10.421 32.894 1.00 95.81 453 SER A N 1
ATOM 3539 C CA . SER A 1 453 ? -37.164 -11.764 33.288 1.00 95.81 453 SER A CA 1
ATOM 3540 C C . SER A 1 453 ? -35.893 -11.717 34.148 1.00 95.81 453 SER A C 1
ATOM 3542 O O . SER A 1 453 ? -35.096 -10.784 34.054 1.00 95.81 453 SER A O 1
ATOM 3544 N N . ASP A 1 454 ? -35.659 -12.745 34.968 1.00 93.19 454 ASP A N 1
ATOM 3545 C CA . ASP A 1 454 ? -34.418 -12.849 35.754 1.00 93.19 454 ASP A CA 1
ATOM 3546 C C . ASP A 1 454 ? -33.161 -12.832 34.859 1.00 93.19 454 ASP A C 1
ATOM 3548 O O . ASP A 1 454 ? -32.144 -12.227 35.199 1.00 93.19 454 ASP A O 1
ATOM 3552 N N . ALA A 1 455 ? -33.252 -13.428 33.666 1.00 94.06 455 ALA A N 1
ATOM 3553 C CA . ALA A 1 455 ? -32.196 -13.372 32.662 1.00 94.06 455 ALA A CA 1
ATOM 3554 C C . ALA A 1 455 ? -31.938 -11.942 32.153 1.00 94.06 455 ALA A C 1
ATOM 3556 O O . ALA A 1 455 ? -30.777 -11.555 31.998 1.00 94.06 455 ALA A O 1
ATOM 3557 N N . ASP A 1 456 ? -32.990 -11.146 31.932 1.00 95.62 456 ASP A N 1
ATOM 3558 C CA . ASP A 1 456 ? -32.865 -9.743 31.521 1.00 95.62 456 ASP A CA 1
ATOM 3559 C C . ASP A 1 456 ? -32.232 -8.905 32.633 1.00 95.62 456 ASP A C 1
ATOM 3561 O O . ASP A 1 456 ? -31.348 -8.095 32.366 1.00 95.62 456 ASP A O 1
ATOM 3565 N N . VAL A 1 457 ? -32.620 -9.141 33.891 1.00 95.06 457 VAL A N 1
ATOM 3566 C CA . VAL A 1 457 ? -32.031 -8.475 35.063 1.00 95.06 457 VAL A CA 1
ATOM 3567 C C . VAL A 1 457 ? -30.534 -8.777 35.162 1.00 95.06 457 VAL A C 1
ATOM 3569 O O . VAL A 1 457 ? -29.732 -7.853 35.313 1.00 95.06 457 VAL A O 1
ATOM 3572 N N . ARG A 1 458 ? -30.133 -10.049 35.023 1.00 94.44 458 ARG A N 1
ATOM 3573 C CA . ARG A 1 458 ? -28.716 -10.453 35.017 1.00 94.44 458 ARG A CA 1
ATOM 3574 C C . ARG A 1 458 ? -27.949 -9.852 33.837 1.00 94.44 458 ARG A C 1
ATOM 3576 O O . ARG A 1 458 ? -26.817 -9.404 34.010 1.00 94.44 458 ARG A O 1
ATOM 3583 N N . SER A 1 459 ? -28.576 -9.783 32.666 1.00 95.75 459 SER A N 1
ATOM 3584 C CA . SER A 1 459 ? -28.002 -9.184 31.456 1.00 95.75 459 SER A CA 1
ATOM 3585 C C . SER A 1 459 ? -27.812 -7.670 31.588 1.00 95.75 459 SER A C 1
ATOM 3587 O O . SER A 1 459 ? -26.747 -7.162 31.250 1.00 95.75 459 SER A O 1
ATOM 3589 N N . LEU A 1 460 ? -28.784 -6.943 32.147 1.00 96.31 460 LEU A N 1
ATOM 3590 C CA . LEU A 1 460 ? -28.665 -5.504 32.410 1.00 96.31 460 LEU A CA 1
ATOM 3591 C C . LEU A 1 460 ? -27.577 -5.205 33.445 1.00 96.31 460 LEU A C 1
ATOM 3593 O O . LEU A 1 460 ? -26.784 -4.290 33.239 1.00 96.31 460 LEU A O 1
ATOM 3597 N N . ALA A 1 461 ? -27.485 -6.010 34.509 1.00 94.44 461 ALA A N 1
ATOM 3598 C CA . ALA A 1 461 ? -26.406 -5.905 35.492 1.00 94.44 461 ALA A CA 1
ATOM 3599 C C . ALA A 1 461 ? -25.029 -6.236 34.888 1.00 94.44 461 ALA A C 1
ATOM 3601 O O . ALA A 1 461 ? -24.008 -5.710 35.319 1.00 94.44 461 ALA A O 1
ATOM 3602 N N . PHE A 1 462 ? -24.954 -7.118 33.891 1.00 95.50 462 PHE A N 1
ATOM 3603 C CA . PHE A 1 462 ? -23.720 -7.349 33.142 1.00 95.50 462 PHE A CA 1
ATOM 3604 C C . PHE A 1 462 ? -23.367 -6.153 32.248 1.00 95.50 462 PHE A C 1
ATOM 3606 O O . PHE A 1 462 ? -22.242 -5.660 32.316 1.00 95.50 462 PHE A O 1
ATOM 3613 N N . LEU A 1 463 ? -24.327 -5.636 31.476 1.00 96.56 463 LEU A N 1
ATOM 3614 C CA . LEU A 1 463 ? -24.131 -4.486 30.587 1.00 96.56 463 LEU A CA 1
ATOM 3615 C C . LEU A 1 463 ? -23.723 -3.223 31.355 1.00 96.56 463 LEU A C 1
ATOM 3617 O O . LEU A 1 463 ? -22.829 -2.516 30.900 1.00 96.56 463 LEU A O 1
ATOM 3621 N N . SER A 1 464 ? -24.282 -2.980 32.544 1.00 95.25 464 SER A N 1
ATOM 3622 C CA . SER A 1 464 ? -23.865 -1.859 33.396 1.00 95.25 464 SER A CA 1
ATOM 3623 C C . SER A 1 464 ? -22.407 -1.974 33.846 1.00 95.25 464 SER A C 1
ATOM 3625 O O . SER A 1 464 ? -21.707 -0.973 33.971 1.00 95.25 464 SER A O 1
ATOM 3627 N N . ARG A 1 465 ? -21.922 -3.194 34.101 1.00 94.50 465 ARG A N 1
ATOM 3628 C CA . ARG A 1 465 ? -20.517 -3.425 34.471 1.00 94.50 465 ARG A CA 1
ATOM 3629 C C . ARG A 1 465 ? -19.599 -3.343 33.257 1.00 94.50 465 ARG A C 1
ATOM 3631 O O . ARG A 1 465 ? -18.482 -2.851 33.381 1.00 94.50 465 ARG A O 1
ATOM 3638 N N . LEU A 1 466 ? -20.077 -3.775 32.090 1.00 96.00 466 LEU A N 1
ATOM 3639 C CA . LEU A 1 466 ? -19.367 -3.635 30.821 1.00 96.00 466 LEU A CA 1
ATOM 3640 C C . LEU A 1 466 ? -19.134 -2.169 30.458 1.00 96.00 466 LEU A C 1
ATOM 3642 O O . LEU A 1 466 ? -18.003 -1.807 30.141 1.00 96.00 466 LEU A O 1
ATOM 3646 N N . THR A 1 467 ? -20.155 -1.316 30.556 1.00 95.88 467 THR A N 1
ATOM 3647 C CA . THR A 1 467 ? -20.007 0.120 30.272 1.00 95.88 467 THR A CA 1
ATOM 3648 C C . THR A 1 467 ? -19.037 0.799 31.236 1.00 95.88 467 THR A C 1
ATOM 3650 O O . THR A 1 467 ? -18.194 1.578 30.798 1.00 95.88 467 THR A O 1
ATOM 3653 N N . GLU A 1 468 ? -19.073 0.460 32.528 1.00 93.56 468 GLU A N 1
ATOM 3654 C CA . GLU A 1 468 ? -18.126 0.994 33.519 1.00 93.56 468 GLU A CA 1
ATOM 3655 C C . GLU A 1 468 ? -16.689 0.494 33.269 1.00 93.56 468 GLU A C 1
ATOM 3657 O O . GLU A 1 468 ? -15.733 1.272 33.324 1.00 93.56 468 GLU A O 1
ATOM 3662 N N . ALA A 1 469 ? -16.518 -0.787 32.925 1.00 94.00 469 ALA A N 1
ATOM 3663 C CA . ALA A 1 469 ? -15.210 -1.354 32.607 1.00 94.00 469 ALA A CA 1
ATOM 3664 C C . ALA A 1 469 ? -14.599 -0.739 31.337 1.00 94.00 469 ALA A C 1
ATOM 3666 O O . ALA A 1 469 ? -13.402 -0.444 31.327 1.00 94.00 469 ALA A O 1
ATOM 3667 N N . LEU A 1 470 ? -15.408 -0.509 30.296 1.00 95.25 470 LEU A N 1
ATOM 3668 C CA . LEU A 1 470 ? -14.991 0.170 29.065 1.00 95.25 470 LEU A CA 1
ATOM 3669 C C . LEU A 1 470 ? -14.741 1.665 29.284 1.00 95.25 470 LEU A C 1
ATOM 3671 O O . LEU A 1 470 ? -13.817 2.222 28.698 1.00 95.25 470 LEU A O 1
ATOM 3675 N N . HIS A 1 471 ? -15.497 2.317 30.169 1.00 93.81 471 HIS A N 1
ATOM 3676 C CA . HIS A 1 471 ? -15.242 3.702 30.567 1.00 93.81 471 HIS A CA 1
ATOM 3677 C C . HIS A 1 471 ? -13.851 3.864 31.216 1.00 93.81 471 HIS A C 1
ATOM 3679 O O . HIS A 1 471 ? -13.157 4.854 30.966 1.00 93.81 471 HIS A O 1
ATOM 3685 N N . ALA A 1 472 ? -13.432 2.888 32.030 1.00 92.75 472 ALA A N 1
ATOM 3686 C CA . ALA A 1 472 ? -12.117 2.854 32.675 1.00 92.75 472 ALA A CA 1
ATOM 3687 C C . ALA A 1 472 ? -10.986 2.287 31.788 1.00 92.75 472 ALA A C 1
ATOM 3689 O O . ALA A 1 472 ? -9.816 2.401 32.150 1.00 92.75 472 ALA A O 1
ATOM 3690 N N . SER A 1 473 ? -11.322 1.671 30.655 1.00 94.12 473 SER A N 1
ATOM 3691 C CA . SER A 1 473 ? -10.381 0.987 29.764 1.00 94.12 473 SER A CA 1
ATOM 3692 C C . SER A 1 473 ? -9.449 1.956 29.009 1.00 94.12 473 SER A C 1
ATOM 3694 O O . SER A 1 473 ? -9.870 3.062 28.645 1.00 94.12 473 SER A O 1
ATOM 3696 N N . PRO A 1 474 ? -8.196 1.550 28.701 1.00 95.25 474 PRO A N 1
ATOM 3697 C CA . PRO A 1 474 ? -7.318 2.268 27.777 1.00 95.25 474 PRO A CA 1
ATOM 3698 C C . PRO A 1 474 ? -7.744 2.164 26.304 1.00 95.25 474 PRO A C 1
ATOM 3700 O O . PRO A 1 474 ? -7.155 2.859 25.481 1.00 95.25 474 PRO A O 1
ATOM 3703 N N . PHE A 1 475 ? -8.769 1.375 25.957 1.00 95.50 475 PHE A N 1
ATOM 3704 C CA . PHE A 1 475 ? -9.246 1.166 24.581 1.00 95.50 475 PHE A CA 1
ATOM 3705 C C . PHE A 1 475 ? -9.332 2.453 23.742 1.00 95.50 475 PHE A C 1
ATOM 3707 O O . PHE A 1 475 ? -8.808 2.525 22.631 1.00 95.50 475 PHE A O 1
ATOM 3714 N N . ARG A 1 476 ? -9.935 3.516 24.294 1.00 93.81 476 ARG A N 1
ATOM 3715 C CA . ARG A 1 476 ? -10.043 4.815 23.606 1.00 93.81 476 ARG A CA 1
ATOM 3716 C C . ARG A 1 476 ? -8.670 5.422 23.302 1.00 93.81 476 ARG A C 1
ATOM 3718 O O . ARG A 1 476 ? -8.476 5.997 22.229 1.00 93.81 476 ARG A O 1
ATOM 3725 N N . SER A 1 477 ? -7.753 5.339 24.263 1.00 94.31 477 SER A N 1
ATOM 3726 C CA . SER A 1 477 ? -6.392 5.859 24.135 1.00 94.31 477 SER A CA 1
ATOM 3727 C C . SER A 1 477 ? -5.628 5.104 23.053 1.00 94.31 477 SER A C 1
ATOM 3729 O O . SER A 1 477 ? -4.943 5.742 22.256 1.00 94.31 477 SER A O 1
ATOM 3731 N N . TYR A 1 478 ? -5.813 3.782 22.976 1.00 95.31 478 TYR A N 1
ATOM 3732 C CA . TYR A 1 478 ? -5.199 2.943 21.949 1.00 95.31 478 TYR A CA 1
ATOM 3733 C C . TYR A 1 478 ? -5.673 3.316 20.545 1.00 95.31 478 TYR A C 1
ATOM 3735 O O . TYR A 1 478 ? -4.863 3.569 19.652 1.00 95.31 478 TYR A O 1
ATOM 3743 N N . LEU A 1 479 ? -6.980 3.526 20.376 1.00 93.94 479 LEU A N 1
ATOM 3744 C CA . LEU A 1 479 ? -7.530 4.009 19.112 1.00 93.94 479 LEU A CA 1
ATOM 3745 C C . LEU A 1 479 ? -7.196 5.477 18.800 1.00 93.94 479 LEU A C 1
ATOM 3747 O O . LEU A 1 479 ? -7.491 5.926 17.695 1.00 93.94 479 LEU A O 1
ATOM 3751 N N . LYS A 1 480 ? -6.603 6.236 19.735 1.00 91.50 480 LYS A N 1
ATOM 3752 C CA . LYS A 1 480 ? -6.357 7.691 19.623 1.00 91.50 480 LYS A CA 1
ATOM 3753 C C . LYS A 1 480 ? -7.620 8.471 19.246 1.00 91.50 480 LYS A C 1
ATOM 3755 O O . LYS A 1 480 ? -7.565 9.492 18.562 1.00 91.50 480 LYS A O 1
ATOM 3760 N N . CYS A 1 481 ? -8.766 7.977 19.706 1.00 86.06 481 CYS A N 1
ATOM 3761 C CA . CYS A 1 481 ? -10.068 8.538 19.399 1.00 86.06 481 CYS A CA 1
ATOM 3762 C C . CYS A 1 481 ? -10.287 9.820 20.216 1.00 86.06 481 CYS A C 1
ATOM 3764 O O . CYS A 1 481 ? -10.282 9.805 21.457 1.00 86.06 481 CYS A O 1
ATOM 3766 N N . GLN A 1 482 ? -10.468 10.943 19.515 1.00 85.06 482 GLN A N 1
ATOM 3767 C CA . GLN A 1 482 ? -10.688 12.242 20.147 1.00 85.06 482 GLN A CA 1
ATOM 3768 C C . GLN A 1 482 ? -12.118 12.444 20.630 1.00 85.06 482 GLN A C 1
ATOM 3770 O O . GLN A 1 482 ? -12.308 13.380 21.394 1.00 85.06 482 GLN A O 1
ATOM 3775 N N . ALA A 1 483 ? -13.069 11.561 20.290 1.00 77.44 483 ALA A N 1
ATOM 3776 C CA . ALA A 1 483 ? -14.469 11.654 20.701 1.00 77.44 483 ALA A CA 1
ATOM 3777 C C . ALA A 1 483 ? -14.602 11.985 22.196 1.00 77.44 483 ALA A C 1
ATOM 3779 O O . ALA A 1 483 ? -14.538 11.106 23.064 1.00 77.44 483 ALA A O 1
ATOM 3780 N N . GLU A 1 484 ? -14.771 13.275 22.498 1.00 79.69 484 GLU A N 1
ATOM 3781 C CA . GLU A 1 484 ? -14.838 13.785 23.868 1.00 79.69 484 GLU A CA 1
ATOM 3782 C C . GLU A 1 484 ? -15.999 13.122 24.614 1.00 79.69 484 GLU A C 1
ATOM 3784 O O . GLU A 1 484 ? -15.884 12.804 25.800 1.00 79.69 484 GLU A O 1
ATOM 3789 N N . ASN A 1 485 ? -17.033 12.753 23.858 1.00 90.38 485 ASN A N 1
ATOM 3790 C CA . ASN A 1 485 ? -18.270 12.185 24.353 1.00 90.38 485 ASN A CA 1
ATOM 3791 C C . ASN A 1 485 ? -18.213 10.683 24.641 1.00 90.38 485 ASN A C 1
ATOM 3793 O O . ASN A 1 485 ? -19.052 10.232 25.399 1.00 90.38 485 ASN A O 1
ATOM 3797 N N . PHE A 1 486 ? -17.222 9.899 24.183 1.00 94.31 486 PHE A N 1
ATOM 3798 C CA . PHE A 1 486 ? -17.262 8.434 24.389 1.00 94.31 486 PHE A CA 1
ATOM 3799 C C . PHE A 1 486 ? -17.396 8.038 25.870 1.00 94.31 486 PHE A C 1
ATOM 3801 O O . PHE A 1 486 ? -18.116 7.107 26.220 1.00 94.31 486 PHE A O 1
ATOM 3808 N N . ARG A 1 487 ? -16.717 8.770 26.765 1.00 93.75 487 ARG A N 1
ATOM 3809 C CA . ARG A 1 487 ? -16.847 8.557 28.215 1.00 93.75 487 ARG A CA 1
ATOM 3810 C C . ARG A 1 487 ? -18.194 9.037 28.758 1.00 93.75 487 ARG A C 1
ATOM 3812 O O . ARG A 1 487 ? -18.734 8.389 29.648 1.00 93.75 487 ARG A O 1
ATOM 3819 N N . GLY A 1 488 ? -18.712 10.146 28.232 1.00 94.38 488 GLY A N 1
ATOM 3820 C CA . GLY A 1 488 ? -20.046 10.651 28.559 1.00 94.38 488 GLY A CA 1
ATOM 3821 C C . GLY A 1 488 ? -21.125 9.648 28.162 1.00 94.38 488 GLY A C 1
ATOM 3822 O O . GLY A 1 488 ? -21.868 9.194 29.023 1.00 94.38 488 GLY A O 1
ATOM 3823 N N . ASP A 1 489 ? -21.105 9.200 26.910 1.00 96.06 489 ASP A N 1
ATOM 3824 C CA . ASP A 1 489 ? -22.042 8.238 26.333 1.00 96.06 489 ASP A CA 1
ATOM 3825 C C . ASP A 1 489 ? -21.975 6.883 27.058 1.00 96.06 489 ASP A C 1
ATOM 3827 O O . ASP A 1 489 ? -23.005 6.306 27.395 1.00 96.06 489 ASP A O 1
ATOM 3831 N N . MET A 1 490 ? -20.776 6.378 27.393 1.00 96.12 490 MET A N 1
ATOM 3832 C CA . MET A 1 490 ? -20.643 5.174 28.232 1.00 96.12 490 MET A CA 1
ATOM 3833 C C . MET A 1 490 ? -21.257 5.367 29.623 1.00 96.12 490 MET A C 1
ATOM 3835 O O . MET A 1 490 ? -21.855 4.437 30.167 1.00 96.12 490 MET A O 1
ATOM 3839 N N . SER A 1 491 ? -21.115 6.560 30.208 1.00 93.88 491 SER A N 1
ATOM 3840 C CA . SER A 1 491 ? -21.723 6.894 31.497 1.00 93.88 491 SER A CA 1
ATOM 3841 C C . SER A 1 491 ? -23.246 6.979 31.398 1.00 93.88 491 SER A C 1
ATOM 3843 O O . SER A 1 491 ? -23.935 6.484 32.283 1.00 93.88 491 SER A O 1
ATOM 3845 N N . GLU A 1 492 ? -23.778 7.539 30.314 1.00 96.00 492 GLU A N 1
ATOM 3846 C CA . GLU A 1 492 ? -25.216 7.593 30.049 1.00 96.00 492 GLU A CA 1
ATOM 3847 C C . GLU A 1 492 ? -25.796 6.187 29.845 1.00 96.00 492 GLU A C 1
ATOM 3849 O O . GLU A 1 492 ? -26.794 5.834 30.471 1.00 96.00 492 GLU A O 1
ATOM 3854 N N . LEU A 1 493 ? -25.131 5.327 29.064 1.00 97.19 493 LEU A N 1
ATOM 3855 C CA . LEU A 1 493 ? -25.530 3.924 28.895 1.00 97.19 493 LEU A CA 1
ATOM 3856 C C . LEU A 1 493 ? -25.442 3.136 30.210 1.00 97.19 493 LEU A C 1
ATOM 3858 O O . LEU A 1 493 ? -26.290 2.282 30.489 1.00 97.19 493 LEU A O 1
ATOM 3862 N N . HIS A 1 494 ? -24.442 3.425 31.048 1.00 95.50 494 HIS A N 1
ATOM 3863 C CA . HIS A 1 494 ? -24.372 2.888 32.404 1.00 95.50 494 HIS A CA 1
ATOM 3864 C C . HIS A 1 494 ? -25.602 3.301 33.224 1.00 95.50 494 HIS A C 1
ATOM 3866 O O . HIS A 1 494 ? -26.298 2.440 33.759 1.00 95.50 494 HIS A O 1
ATOM 3872 N N . GLU A 1 495 ? -25.933 4.589 33.275 1.00 95.38 495 GLU A N 1
ATOM 3873 C CA . GLU A 1 495 ? -27.107 5.077 34.006 1.00 95.38 495 GLU A CA 1
ATOM 3874 C C . GLU A 1 495 ? -28.418 4.502 33.457 1.00 95.38 495 GLU A C 1
ATOM 3876 O O . GLU A 1 495 ? -29.283 4.085 34.233 1.00 95.38 495 GLU A O 1
ATOM 3881 N N . GLN A 1 496 ? -28.550 4.406 32.132 1.00 97.12 496 GLN A N 1
ATOM 3882 C CA . GLN A 1 496 ? -29.709 3.826 31.460 1.00 97.12 496 GLN A CA 1
ATOM 3883 C C . GLN A 1 496 ? -29.893 2.350 31.834 1.00 97.12 496 GLN A C 1
ATOM 3885 O O . GLN A 1 496 ? -30.992 1.953 32.235 1.00 97.12 496 GLN A O 1
ATOM 3890 N N . SER A 1 497 ? -28.827 1.546 31.752 1.00 96.75 497 SER A N 1
ATOM 3891 C CA . SER A 1 497 ? -28.865 0.123 32.124 1.00 96.75 497 SER A CA 1
ATOM 3892 C C . SER A 1 497 ? -29.192 -0.076 33.606 1.00 96.75 497 SER A C 1
ATOM 3894 O O . SER A 1 497 ? -30.068 -0.878 33.934 1.00 96.75 497 SER A O 1
ATOM 3896 N N . VAL A 1 498 ? -28.584 0.709 34.505 1.00 95.56 498 VAL A N 1
ATOM 3897 C CA . VAL A 1 498 ? -28.864 0.667 35.950 1.00 95.56 498 VAL A CA 1
ATOM 3898 C C . VAL A 1 498 ? -30.302 1.087 36.253 1.00 95.56 498 VAL A C 1
ATOM 3900 O O . VAL A 1 498 ? -30.944 0.497 37.122 1.00 95.56 498 VAL A O 1
ATOM 3903 N N . ASN A 1 499 ? -30.844 2.086 35.556 1.00 96.31 499 ASN A N 1
ATOM 3904 C CA . ASN A 1 499 ? -32.215 2.533 35.781 1.00 96.31 499 ASN A CA 1
ATOM 3905 C C . ASN A 1 499 ? -33.246 1.480 35.343 1.00 96.31 499 ASN A C 1
ATOM 3907 O O . ASN A 1 499 ? -34.172 1.184 36.098 1.00 96.31 499 ASN A O 1
ATOM 3911 N N . GLN A 1 500 ? -33.063 0.864 34.171 1.00 97.12 500 GLN A N 1
ATOM 3912 C CA . GLN A 1 500 ? -33.925 -0.236 33.717 1.00 97.12 500 GLN A CA 1
ATOM 3913 C C . GLN A 1 500 ? -33.836 -1.446 34.646 1.00 97.12 500 GLN A C 1
ATOM 3915 O O . GLN A 1 500 ? -34.857 -1.973 35.089 1.00 97.12 500 GLN A O 1
ATOM 3920 N N . TRP A 1 501 ? -32.616 -1.832 35.021 1.00 97.44 501 TRP A N 1
ATOM 3921 C CA . TRP A 1 501 ? -32.382 -2.884 36.001 1.00 97.44 501 TRP A CA 1
ATOM 3922 C C . TRP A 1 501 ? -33.117 -2.604 37.319 1.00 97.44 501 TRP A C 1
ATOM 3924 O O . TRP A 1 501 ? -33.824 -3.470 37.837 1.00 97.44 501 TRP A O 1
ATOM 3934 N N . ARG A 1 502 ? -33.024 -1.370 37.833 1.00 97.19 502 ARG A N 1
ATOM 3935 C CA . ARG A 1 502 ? -33.673 -0.947 39.081 1.00 97.19 502 ARG A CA 1
ATOM 3936 C C . ARG A 1 502 ? -35.185 -1.101 39.001 1.00 97.19 502 ARG A C 1
ATOM 3938 O O . ARG A 1 502 ? -35.790 -1.554 39.970 1.00 97.19 502 ARG A O 1
ATOM 3945 N N . ILE A 1 503 ? -35.796 -0.719 37.879 1.00 97.25 503 ILE A N 1
ATOM 3946 C CA . ILE A 1 503 ? -37.240 -0.868 37.661 1.00 97.25 503 ILE A CA 1
ATOM 3947 C C . ILE A 1 503 ? -37.643 -2.342 37.788 1.00 97.25 503 ILE A C 1
ATOM 3949 O O . ILE A 1 503 ? -38.568 -2.655 38.540 1.00 97.25 503 ILE A O 1
ATOM 3953 N N . PHE A 1 504 ? -36.919 -3.252 37.134 1.00 97.50 504 PHE A N 1
ATOM 3954 C CA . PHE A 1 504 ? -37.234 -4.681 37.178 1.00 97.50 504 PHE A CA 1
ATOM 3955 C C . PHE A 1 504 ? -37.008 -5.307 38.553 1.00 97.50 504 PHE A C 1
ATOM 3957 O O . PHE A 1 504 ? -37.890 -6.004 39.053 1.00 97.50 504 PHE A O 1
ATOM 3964 N N . VAL A 1 505 ? -35.884 -5.016 39.211 1.00 97.00 505 VAL A N 1
ATOM 3965 C CA . VAL A 1 505 ? -35.586 -5.566 40.543 1.00 97.00 505 VAL A CA 1
ATOM 3966 C C . VAL A 1 505 ? -36.578 -5.062 41.590 1.00 97.00 505 VAL A C 1
ATOM 3968 O O . VAL A 1 505 ? -37.068 -5.850 42.399 1.00 97.00 505 VAL A O 1
ATOM 3971 N N . VAL A 1 506 ? -36.920 -3.770 41.572 1.00 97.75 506 VAL A N 1
ATOM 3972 C CA . VAL A 1 506 ? -37.922 -3.204 42.489 1.00 97.75 506 VAL A CA 1
ATOM 3973 C C . VAL A 1 506 ? -39.293 -3.828 42.239 1.00 97.75 506 VAL A C 1
ATOM 3975 O O . VAL A 1 506 ? -39.952 -4.238 43.194 1.00 97.75 506 VAL A O 1
ATOM 3978 N N . SER A 1 507 ? -39.703 -3.968 40.976 1.00 97.12 507 SER A N 1
ATOM 3979 C CA . SER A 1 507 ? -40.970 -4.612 40.616 1.00 97.12 507 SER A CA 1
ATOM 3980 C C . SER A 1 507 ? -41.026 -6.079 41.065 1.00 97.12 507 SER A C 1
ATOM 3982 O O . SER A 1 507 ? -42.015 -6.515 41.664 1.00 97.12 507 SER A O 1
ATOM 3984 N N . ALA A 1 508 ? -39.940 -6.835 40.882 1.00 96.25 508 ALA A N 1
ATOM 3985 C CA . ALA A 1 508 ? -39.827 -8.217 41.344 1.00 96.25 508 ALA A CA 1
ATOM 3986 C C . ALA A 1 508 ? -39.883 -8.319 42.879 1.00 96.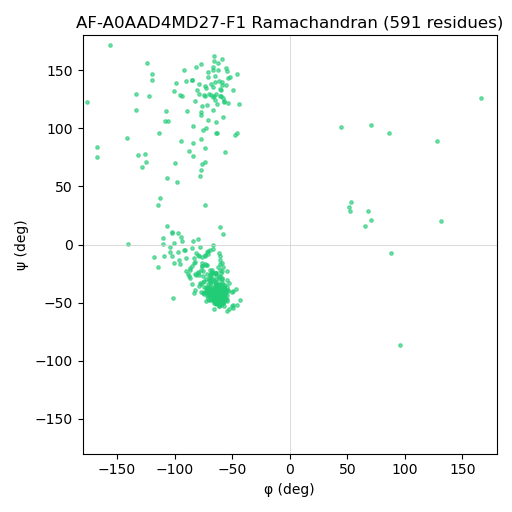25 508 ALA A C 1
ATOM 3988 O O . ALA A 1 508 ? -40.632 -9.136 43.420 1.00 96.25 508 ALA A O 1
ATOM 3989 N N . ALA A 1 509 ? -39.154 -7.456 43.594 1.00 96.12 509 ALA A N 1
ATOM 3990 C CA . ALA A 1 509 ? -39.162 -7.408 45.056 1.00 96.12 509 ALA A CA 1
ATOM 3991 C C . ALA A 1 509 ? -40.551 -7.054 45.615 1.00 96.12 509 ALA A C 1
ATOM 3993 O O . ALA A 1 509 ? -41.004 -7.682 46.572 1.00 96.12 509 ALA A O 1
ATOM 3994 N N . LEU A 1 510 ? -41.257 -6.103 44.994 1.00 96.06 510 LEU A N 1
ATOM 3995 C CA . LEU A 1 510 ? -42.633 -5.744 45.353 1.00 96.06 510 LEU A CA 1
ATOM 3996 C C . LEU A 1 510 ? -43.609 -6.882 45.087 1.00 96.06 510 LEU A C 1
ATOM 3998 O O . LEU A 1 510 ? -44.442 -7.180 45.938 1.00 96.06 510 LEU A O 1
ATOM 4002 N N . THR A 1 511 ? -43.488 -7.544 43.939 1.00 95.06 511 THR A N 1
ATOM 4003 C CA . THR A 1 511 ? -44.327 -8.695 43.592 1.00 95.06 511 THR A CA 1
ATOM 4004 C C . THR A 1 511 ? -44.138 -9.822 44.607 1.00 95.06 511 THR A C 1
ATOM 4006 O O . THR A 1 511 ? -45.115 -10.404 45.079 1.00 95.06 511 THR A O 1
ATOM 4009 N N . ASN A 1 512 ? -42.894 -10.102 45.006 1.00 93.50 512 ASN A N 1
ATOM 4010 C CA . ASN A 1 512 ? -42.585 -11.085 46.045 1.00 93.50 512 ASN A CA 1
ATOM 4011 C C . ASN A 1 512 ? -43.137 -10.664 47.411 1.00 93.50 512 ASN A C 1
ATOM 4013 O O . ASN A 1 512 ? -43.755 -11.475 48.096 1.00 93.50 512 ASN A O 1
ATOM 4017 N N . TYR A 1 513 ? -42.987 -9.393 47.786 1.00 94.25 513 TYR A N 1
ATOM 4018 C CA . TYR A 1 513 ? -43.570 -8.852 49.012 1.00 94.25 513 TYR A CA 1
ATOM 4019 C C . TYR A 1 513 ? -45.101 -9.007 49.036 1.00 94.25 513 TYR A C 1
ATOM 4021 O O . TYR A 1 513 ? -45.658 -9.521 50.005 1.00 94.25 513 TYR A O 1
ATOM 4029 N N . GLN A 1 514 ? -45.787 -8.624 47.955 1.00 92.62 514 GLN A N 1
ATOM 4030 C CA . GLN A 1 514 ? -47.245 -8.698 47.832 1.00 92.62 514 GLN A CA 1
ATOM 4031 C C . GLN A 1 514 ? -47.762 -10.137 47.899 1.00 92.62 514 GLN A C 1
ATOM 4033 O O . GLN A 1 514 ? -48.715 -10.397 48.634 1.00 92.62 514 GLN A O 1
ATOM 4038 N N . LYS A 1 515 ? -47.113 -11.073 47.193 1.00 92.31 515 LYS A N 1
ATOM 4039 C CA . LYS A 1 515 ? -47.451 -12.505 47.234 1.00 92.31 515 LYS A CA 1
ATOM 4040 C C . LYS A 1 515 ? -47.400 -13.058 48.659 1.00 92.31 515 LYS A C 1
ATOM 4042 O O . LYS A 1 515 ? -48.310 -13.770 49.069 1.00 92.31 515 LYS A O 1
ATOM 4047 N N . THR A 1 516 ? -46.383 -12.685 49.433 1.00 89.81 516 THR A N 1
ATOM 4048 C CA . THR A 1 516 ? -46.204 -13.171 50.811 1.00 89.81 516 THR A CA 1
ATOM 4049 C C . THR A 1 516 ? -47.098 -12.436 51.822 1.00 89.81 516 THR A C 1
ATOM 4051 O O . THR A 1 516 ? -47.432 -12.992 52.864 1.00 89.81 516 THR A O 1
ATOM 4054 N N . CYS A 1 517 ? -47.523 -11.198 51.539 1.00 85.38 517 CYS A N 1
ATOM 4055 C CA . CYS A 1 517 ? -48.373 -10.398 52.435 1.00 85.38 517 CYS A CA 1
ATOM 4056 C C . CYS A 1 517 ? -49.889 -10.573 52.230 1.00 85.38 517 CYS A C 1
ATOM 4058 O O . CYS A 1 517 ? -50.647 -10.316 53.167 1.00 85.38 517 CYS A O 1
ATOM 4060 N N . GLN A 1 518 ? -50.355 -11.015 51.056 1.00 75.62 518 GLN A N 1
ATOM 4061 C CA . GLN A 1 518 ? -51.783 -11.257 50.792 1.00 75.62 518 GLN A CA 1
ATOM 4062 C C . GLN A 1 518 ? -52.499 -12.182 51.804 1.00 75.62 518 GLN A C 1
ATOM 4064 O O . GLN A 1 518 ? -53.625 -11.844 52.173 1.00 75.62 518 GLN A O 1
ATOM 4069 N N . PRO A 1 519 ? -51.907 -13.280 52.319 1.00 64.75 519 PRO A N 1
ATOM 4070 C CA . PRO A 1 519 ? -52.623 -14.180 53.229 1.00 64.75 519 PRO A CA 1
ATOM 4071 C C . PRO A 1 519 ? -52.793 -13.662 54.672 1.00 64.75 519 PRO A C 1
ATOM 4073 O O . PRO A 1 519 ? -53.564 -14.244 55.427 1.00 64.75 519 PRO A O 1
ATOM 4076 N N . LEU A 1 520 ? -52.119 -12.576 55.075 1.00 62.09 520 LEU A N 1
ATOM 4077 C CA . LEU A 1 520 ? -52.045 -12.123 56.480 1.00 62.09 520 LEU A CA 1
ATOM 4078 C C . LEU A 1 520 ? -52.931 -10.911 56.822 1.00 62.09 520 LEU A C 1
ATOM 4080 O O . LEU A 1 520 ? -52.984 -10.494 57.977 1.00 62.09 520 LEU A O 1
ATOM 4084 N N . ARG A 1 521 ? -53.661 -10.336 55.855 1.00 61.31 521 ARG A N 1
ATOM 4085 C CA . ARG A 1 521 ? -54.507 -9.142 56.082 1.00 61.31 521 ARG A CA 1
ATOM 4086 C C . ARG A 1 521 ? -55.754 -9.384 56.952 1.00 61.31 521 ARG A C 1
ATOM 4088 O O . ARG A 1 521 ? -56.446 -8.422 57.270 1.00 61.31 521 ARG A O 1
ATOM 4095 N N . SER A 1 522 ? -56.045 -10.623 57.347 1.00 59.69 522 SER A N 1
ATOM 4096 C CA . SER A 1 522 ? -57.257 -11.001 58.091 1.00 59.69 522 SER A CA 1
ATOM 4097 C C . SER A 1 522 ? -57.089 -11.110 59.614 1.00 59.69 522 SER A C 1
ATOM 4099 O O . SER A 1 522 ? -58.095 -11.251 60.305 1.00 59.69 522 SER A O 1
ATOM 4101 N N . GLN A 1 523 ? -55.877 -11.001 60.172 1.00 58.72 523 GLN A N 1
ATOM 4102 C CA . GLN A 1 523 ? -55.668 -11.051 61.627 1.00 58.72 523 GLN A CA 1
ATOM 4103 C C . GLN A 1 523 ? -55.182 -9.706 62.174 1.00 58.72 523 GLN A C 1
ATOM 4105 O O . GLN A 1 523 ? -53.998 -9.377 62.157 1.00 58.72 523 GLN A O 1
ATOM 4110 N N . GLY A 1 524 ? -56.133 -8.914 62.670 1.00 59.75 524 GLY A N 1
ATOM 4111 C CA . GLY A 1 524 ? -55.855 -7.699 63.424 1.00 59.75 524 GLY A CA 1
ATOM 4112 C C . GLY A 1 524 ? -55.293 -8.031 64.804 1.00 59.75 524 GLY A C 1
ATOM 4113 O O . GLY A 1 524 ? -56.026 -8.509 65.661 1.00 59.75 524 GLY A O 1
ATOM 4114 N N . ASN A 1 525 ? -53.995 -7.797 65.002 1.00 56.06 525 ASN A N 1
ATOM 4115 C CA . ASN A 1 525 ? -53.451 -7.076 66.158 1.00 56.06 525 ASN A CA 1
ATOM 4116 C C . ASN A 1 525 ? -51.932 -6.908 66.010 1.00 56.06 525 ASN A C 1
ATOM 4118 O O . ASN A 1 525 ? -51.176 -7.855 65.815 1.00 56.06 525 ASN A O 1
ATOM 4122 N N . SER A 1 526 ? -51.515 -5.648 66.049 1.00 54.69 526 SER A N 1
ATOM 4123 C CA . SER A 1 526 ? -50.225 -5.123 65.617 1.00 54.69 526 SER A CA 1
ATOM 4124 C C . SER A 1 526 ? -49.172 -5.135 66.726 1.00 54.69 526 SER A C 1
ATOM 4126 O O . SER A 1 526 ? -49.262 -4.345 67.664 1.00 54.69 526 SER A O 1
ATOM 4128 N N . ASN A 1 527 ? -48.120 -5.934 66.543 1.00 58.75 527 ASN A N 1
ATOM 4129 C CA . ASN A 1 527 ? -46.815 -5.695 67.161 1.00 58.75 527 ASN A CA 1
ATOM 4130 C C . ASN A 1 527 ? -45.892 -5.013 66.137 1.00 58.75 527 ASN A C 1
ATOM 4132 O O . ASN A 1 527 ? -45.889 -5.377 64.963 1.00 58.75 527 ASN A O 1
ATOM 4136 N N . ALA A 1 528 ? -45.105 -4.030 66.578 1.00 65.56 528 ALA A N 1
ATOM 4137 C CA . ALA A 1 528 ? -44.269 -3.149 65.752 1.00 65.56 528 ALA A CA 1
ATOM 4138 C C . ALA A 1 528 ? -42.995 -3.810 65.163 1.00 65.56 528 ALA A C 1
ATOM 4140 O O . ALA A 1 528 ? -41.955 -3.164 65.050 1.00 65.56 528 ALA A O 1
ATOM 4141 N N . GLN A 1 529 ? -43.038 -5.097 64.811 1.00 74.06 529 GLN A N 1
ATOM 4142 C CA . GLN A 1 529 ? -41.903 -5.794 64.198 1.00 74.06 529 GLN A CA 1
ATOM 4143 C C . GLN A 1 529 ? -41.952 -5.693 62.662 1.00 74.06 529 GLN A C 1
ATOM 4145 O O . GLN A 1 529 ? -43.036 -5.785 62.080 1.00 74.06 529 GLN A O 1
ATOM 4150 N N . PRO A 1 530 ? -40.803 -5.514 61.977 1.00 78.12 530 PRO A N 1
ATOM 4151 C CA . PRO A 1 530 ? -40.757 -5.547 60.519 1.00 78.12 530 PRO A CA 1
ATOM 4152 C C . PRO A 1 530 ? -41.248 -6.910 60.028 1.00 78.12 530 PRO A C 1
ATOM 4154 O O . PRO A 1 530 ? -40.766 -7.952 60.472 1.00 78.12 530 PRO A O 1
ATOM 4157 N N . SER A 1 531 ? -42.212 -6.913 59.104 1.00 88.00 531 SER A N 1
ATOM 4158 C CA . SER A 1 531 ? -42.735 -8.163 58.547 1.00 88.00 531 SER A CA 1
ATOM 4159 C C . SER A 1 531 ? -41.603 -8.961 57.894 1.00 88.00 531 SER A C 1
ATOM 4161 O O . SER A 1 531 ? -40.809 -8.387 57.144 1.00 88.00 531 SER A O 1
ATOM 4163 N N . TRP A 1 532 ? -41.563 -10.275 58.114 1.00 90.19 532 TRP A N 1
ATOM 4164 C CA . TRP A 1 532 ? -40.602 -11.177 57.467 1.00 90.19 532 TRP A CA 1
ATOM 4165 C C . TRP A 1 532 ? -40.536 -10.973 55.942 1.00 90.19 532 TRP A C 1
ATOM 4167 O O . TRP A 1 532 ? -39.453 -10.896 55.369 1.00 90.19 532 TRP A O 1
ATOM 4177 N N . SER A 1 533 ? -41.687 -10.764 55.297 1.00 90.81 533 SER A N 1
ATOM 4178 C CA . SER A 1 533 ? -41.797 -10.476 53.861 1.00 90.81 533 SER A CA 1
ATOM 4179 C C . SER A 1 533 ? -41.027 -9.224 53.433 1.00 90.81 533 SER A C 1
ATOM 4181 O O . SER A 1 533 ? -40.399 -9.217 52.376 1.00 90.81 533 SER A O 1
ATOM 4183 N N . LEU A 1 534 ? -41.061 -8.160 54.248 1.00 92.38 534 LEU A N 1
ATOM 4184 C CA . LEU A 1 534 ? -40.305 -6.932 53.990 1.00 92.38 534 LEU A CA 1
ATOM 4185 C C . LEU A 1 534 ? -38.805 -7.197 54.111 1.00 92.38 534 LEU A C 1
ATOM 4187 O O . LEU A 1 534 ? -38.049 -6.789 53.236 1.00 92.38 534 LEU A O 1
ATOM 4191 N N . MET A 1 535 ? -38.382 -7.919 55.152 1.00 94.19 535 MET A N 1
ATOM 4192 C CA . MET A 1 535 ? -36.977 -8.295 55.325 1.00 94.19 535 MET A CA 1
ATOM 4193 C C . MET A 1 535 ? -36.475 -9.130 54.145 1.00 94.19 535 MET A C 1
ATOM 4195 O O . MET A 1 535 ? -35.404 -8.854 53.617 1.00 94.19 535 MET A O 1
ATOM 4199 N N . GLN A 1 536 ? -37.267 -10.092 53.666 1.00 93.88 536 GLN A N 1
ATOM 4200 C CA . GLN A 1 536 ? -36.918 -10.906 52.503 1.00 93.88 536 GLN A CA 1
ATOM 4201 C C . GLN A 1 536 ? -36.817 -10.075 51.213 1.00 93.88 536 GLN A C 1
ATOM 4203 O O . GLN A 1 536 ? -35.876 -10.259 50.441 1.00 93.88 536 GLN A O 1
ATOM 4208 N N . ALA A 1 537 ? -37.736 -9.131 50.988 1.00 94.62 537 ALA A N 1
ATOM 4209 C CA . ALA A 1 537 ? -37.672 -8.221 49.844 1.00 94.62 537 ALA A CA 1
ATOM 4210 C C . ALA A 1 537 ? -36.439 -7.301 49.909 1.00 94.62 537 ALA A C 1
ATOM 4212 O O . ALA A 1 537 ? -35.748 -7.130 48.907 1.00 94.62 537 ALA A O 1
ATOM 4213 N N . LEU A 1 538 ? -36.117 -6.763 51.091 1.00 94.94 538 LEU A N 1
ATOM 4214 C CA . LEU A 1 538 ? -34.928 -5.933 51.308 1.00 94.94 538 LEU A CA 1
ATOM 4215 C C . LEU A 1 538 ? -33.625 -6.723 51.136 1.00 94.94 538 LEU A C 1
ATOM 4217 O O . LEU A 1 538 ? -32.686 -6.209 50.534 1.00 94.94 538 LEU A O 1
ATOM 4221 N N . LEU A 1 539 ? -33.569 -7.975 51.596 1.00 93.50 539 LEU A N 1
ATOM 4222 C CA . LEU A 1 539 ? -32.425 -8.862 51.367 1.00 93.50 539 LEU A CA 1
ATOM 4223 C C . LEU A 1 539 ? -32.250 -9.178 49.876 1.00 93.50 539 LEU A C 1
ATOM 4225 O O . LEU A 1 539 ? -31.133 -9.113 49.372 1.00 93.50 539 LEU A O 1
ATOM 4229 N N . SER A 1 540 ? -33.347 -9.441 49.157 1.00 94.12 540 SER A N 1
ATOM 4230 C CA . SER A 1 540 ? -33.329 -9.642 47.701 1.00 94.12 540 SER A CA 1
ATOM 4231 C C . SER A 1 540 ? -32.880 -8.387 46.943 1.00 94.12 540 SER A C 1
ATOM 4233 O O . SER A 1 540 ? -32.176 -8.486 45.937 1.00 94.12 540 SER A O 1
ATOM 4235 N N . LEU A 1 541 ? -33.275 -7.197 47.405 1.00 94.81 541 LEU A N 1
ATOM 4236 C CA . LEU A 1 541 ? -32.806 -5.926 46.852 1.00 94.81 541 LEU A CA 1
ATOM 4237 C C . LEU A 1 541 ? -31.316 -5.732 47.124 1.00 94.81 541 LEU A C 1
ATOM 4239 O O . LEU A 1 541 ? -30.576 -5.413 46.202 1.00 94.81 541 LEU A O 1
ATOM 4243 N N . SER A 1 542 ? -30.868 -5.975 48.355 1.00 93.56 542 SER A N 1
ATOM 4244 C CA . SER A 1 542 ? -29.458 -5.879 48.743 1.00 93.56 542 SER A CA 1
ATOM 4245 C C . SER A 1 542 ? -28.580 -6.821 47.919 1.00 93.56 542 SER A C 1
ATOM 4247 O O . SER A 1 542 ? -27.582 -6.373 47.358 1.00 93.56 542 SER A O 1
ATOM 4249 N N . SER A 1 543 ? -28.971 -8.090 47.754 1.00 91.19 543 SER A N 1
ATOM 4250 C CA . SER A 1 543 ? -28.219 -9.038 46.922 1.00 91.19 543 SER A CA 1
ATOM 4251 C C . SER A 1 543 ? -28.143 -8.587 45.465 1.00 91.19 543 SER A C 1
ATOM 4253 O O . SER A 1 543 ? -27.099 -8.715 44.830 1.00 91.19 543 SER A O 1
ATOM 4255 N N . SER A 1 544 ? -29.232 -8.013 44.947 1.00 92.44 544 SER A N 1
ATOM 4256 C CA . SER A 1 544 ? -29.274 -7.476 43.589 1.00 92.44 544 SER A CA 1
ATOM 4257 C C . SER A 1 544 ? -28.363 -6.250 43.464 1.00 92.44 544 SER A C 1
ATOM 4259 O O . SER A 1 544 ? -27.558 -6.184 42.542 1.00 92.44 544 SER A O 1
ATOM 4261 N N . VAL A 1 545 ? -28.414 -5.301 44.400 1.00 92.88 545 VAL A N 1
ATOM 4262 C CA . VAL A 1 545 ? -27.546 -4.109 44.406 1.00 92.88 545 VAL A CA 1
ATOM 4263 C C . VAL A 1 545 ? -26.068 -4.498 44.439 1.00 92.88 545 VAL A C 1
ATOM 4265 O O . VAL A 1 545 ? -25.282 -3.967 43.654 1.00 92.88 545 VAL A O 1
ATOM 4268 N N . HIS A 1 546 ? -25.695 -5.494 45.247 1.00 87.88 546 HIS A N 1
ATOM 4269 C CA . HIS A 1 546 ? -24.326 -6.011 45.275 1.00 87.88 546 HIS A CA 1
ATOM 4270 C C . HIS A 1 546 ? -23.863 -6.592 43.930 1.00 87.88 546 HIS A C 1
ATOM 4272 O O . HIS A 1 546 ? -22.668 -6.552 43.640 1.00 87.88 546 HIS A O 1
ATOM 4278 N N . SER A 1 547 ? -24.778 -7.085 43.084 1.00 87.94 547 SER A N 1
ATOM 4279 C CA . SER A 1 547 ? -24.426 -7.586 41.747 1.00 87.94 547 SER A CA 1
ATOM 4280 C C . SER A 1 547 ? -23.956 -6.490 40.780 1.00 87.94 547 SER A C 1
ATOM 4282 O O . SER A 1 547 ? -23.218 -6.790 39.845 1.00 87.94 547 SER A O 1
ATOM 4284 N N . ILE A 1 548 ? -24.321 -5.225 41.024 1.00 88.31 548 ILE A N 1
ATOM 4285 C CA . ILE A 1 548 ? -23.875 -4.071 40.228 1.00 88.31 548 ILE A CA 1
ATOM 4286 C C . ILE A 1 548 ? -22.749 -3.317 40.935 1.00 88.31 548 ILE A C 1
ATOM 4288 O O . ILE A 1 548 ? -21.737 -2.998 40.314 1.00 88.31 548 ILE A O 1
ATOM 4292 N N . GLU A 1 549 ? -22.891 -3.049 42.235 1.00 84.69 549 GLU A N 1
ATOM 4293 C CA . GLU A 1 549 ? -21.951 -2.196 42.977 1.00 84.69 549 GLU A CA 1
ATOM 4294 C C . GLU A 1 549 ? -20.558 -2.810 43.132 1.00 84.69 549 GLU A C 1
ATOM 4296 O O . GLU A 1 549 ? -19.588 -2.068 43.277 1.00 84.69 549 GLU A O 1
ATOM 4301 N N . ALA A 1 550 ? -20.418 -4.137 43.057 1.00 76.50 550 ALA A N 1
ATOM 4302 C CA . ALA A 1 550 ? -19.120 -4.781 43.237 1.00 76.50 550 ALA A CA 1
ATOM 4303 C C . ALA A 1 550 ? -18.071 -4.343 42.201 1.00 76.50 550 ALA A C 1
ATOM 4305 O O . ALA A 1 550 ? -16.886 -4.470 42.485 1.00 76.50 550 ALA A O 1
ATOM 4306 N N . SER A 1 551 ? -18.461 -3.824 41.029 1.00 66.81 551 SER A N 1
ATOM 4307 C CA . SER A 1 551 ? -17.514 -3.308 40.027 1.00 66.81 551 SER A CA 1
ATOM 4308 C C . SER A 1 551 ? -17.363 -1.792 40.005 1.00 66.81 551 SER A C 1
ATOM 4310 O O . SER A 1 551 ? -16.648 -1.271 39.150 1.00 66.81 551 SER A O 1
ATOM 4312 N N . ALA A 1 552 ? -18.055 -1.070 40.886 1.00 63.59 552 ALA A N 1
ATOM 4313 C CA . ALA A 1 552 ? -18.034 0.380 40.863 1.00 63.59 552 ALA A CA 1
ATOM 4314 C C . ALA A 1 552 ? -16.703 0.902 41.413 1.00 63.59 552 ALA A C 1
ATOM 4316 O O . ALA A 1 552 ? -16.272 0.559 42.516 1.00 63.59 552 ALA A O 1
ATOM 4317 N N . ASN A 1 553 ? -16.061 1.778 40.643 1.00 70.56 553 ASN A N 1
ATOM 4318 C CA . ASN A 1 553 ? -14.856 2.461 41.078 1.00 70.56 553 ASN A CA 1
ATOM 4319 C C . ASN A 1 553 ? -15.188 3.299 42.339 1.00 70.56 553 ASN A C 1
ATOM 4321 O O . ASN A 1 553 ? -16.140 4.091 42.299 1.00 70.56 553 ASN A O 1
ATOM 4325 N N . PRO A 1 554 ? -14.441 3.177 43.455 1.00 67.06 554 PRO A N 1
ATOM 4326 C CA . PRO A 1 554 ? -14.738 3.862 44.723 1.00 67.06 554 PRO A CA 1
ATOM 4327 C C . PRO A 1 554 ? -14.883 5.384 44.598 1.00 67.06 554 PRO A C 1
ATOM 4329 O O . PRO A 1 554 ? -15.555 6.018 45.410 1.00 67.06 554 PRO A O 1
ATOM 4332 N N . ILE A 1 555 ? -14.296 5.976 43.556 1.00 66.81 555 ILE A N 1
ATOM 4333 C CA . ILE A 1 555 ? -14.404 7.405 43.257 1.00 66.81 555 ILE A CA 1
ATOM 4334 C C . ILE A 1 555 ? -15.821 7.780 42.783 1.00 66.81 555 ILE A C 1
ATOM 4336 O O . ILE A 1 555 ? -16.340 8.817 43.196 1.00 66.81 555 ILE A O 1
ATOM 4340 N N . ARG A 1 556 ? -16.483 6.938 41.975 1.00 63.12 556 ARG A N 1
ATOM 4341 C CA . ARG A 1 556 ? -17.860 7.172 41.491 1.00 63.12 556 ARG A CA 1
ATOM 4342 C C . ARG A 1 556 ? -18.925 6.835 42.533 1.00 63.12 556 ARG A C 1
ATOM 4344 O O . ARG A 1 556 ? -19.968 7.479 42.556 1.00 63.12 556 ARG A O 1
ATOM 4351 N N . LEU A 1 557 ? -18.634 5.928 43.466 1.00 55.50 557 LEU A N 1
ATOM 4352 C CA . LEU A 1 557 ? -19.518 5.606 44.597 1.00 55.50 557 LEU A CA 1
ATOM 4353 C C . LEU A 1 557 ? -19.839 6.819 45.497 1.00 55.50 557 LEU A C 1
ATOM 4355 O O . LEU A 1 557 ? -20.809 6.778 46.252 1.00 55.50 557 LEU A O 1
ATOM 4359 N N . ARG A 1 558 ? -19.084 7.924 45.396 1.00 56.09 558 ARG A N 1
ATOM 4360 C CA . ARG A 1 558 ? -19.375 9.174 46.118 1.00 56.09 558 ARG A CA 1
ATOM 4361 C C . ARG A 1 558 ? -20.531 10.002 45.538 1.00 56.09 558 ARG A C 1
ATOM 4363 O O . ARG A 1 558 ? -21.003 10.882 46.252 1.00 56.09 558 ARG A O 1
ATOM 4370 N N . SER A 1 559 ? -20.996 9.777 44.301 1.00 53.00 559 SER A N 1
ATOM 4371 C CA . SER A 1 559 ? -21.969 10.693 43.665 1.00 53.00 559 SER A CA 1
ATOM 4372 C C . SER A 1 559 ? -23.451 10.405 43.965 1.00 53.00 559 SER A C 1
ATOM 4374 O O . SER A 1 559 ? -24.259 11.321 43.844 1.00 53.00 559 SER A O 1
ATOM 4376 N N . ARG A 1 560 ? -23.817 9.192 44.402 1.00 65.06 560 ARG A N 1
ATOM 4377 C CA . ARG A 1 560 ? -25.084 8.767 45.055 1.00 65.06 560 ARG A CA 1
ATOM 4378 C C . ARG A 1 560 ? -25.093 7.241 45.009 1.00 65.06 560 ARG A C 1
ATOM 4380 O O . ARG A 1 560 ? -24.935 6.683 43.926 1.00 65.06 560 ARG A O 1
ATOM 4387 N N . SER A 1 561 ? -25.265 6.553 46.137 1.00 84.12 561 SER A N 1
ATOM 4388 C CA . SER A 1 561 ? -25.197 5.086 46.112 1.00 84.12 561 SER A CA 1
ATOM 4389 C C . SER A 1 561 ? -26.375 4.509 45.317 1.00 84.12 561 SER A C 1
ATOM 4391 O O . SER A 1 561 ? -27.526 4.941 45.461 1.00 84.12 561 SER A O 1
ATOM 4393 N N . ILE A 1 562 ? -26.094 3.532 44.450 1.00 90.94 562 ILE A N 1
ATOM 4394 C CA . ILE A 1 562 ? -27.121 2.809 43.686 1.00 90.94 562 ILE A CA 1
ATOM 4395 C C . ILE A 1 562 ? -28.118 2.184 44.667 1.00 90.94 562 ILE A C 1
ATOM 4397 O O . ILE A 1 562 ? -29.328 2.219 44.413 1.00 90.94 562 ILE A O 1
ATOM 4401 N N . ALA A 1 563 ? -27.626 1.705 45.814 1.00 91.62 563 ALA A N 1
ATOM 4402 C CA . ALA A 1 563 ? -28.415 1.281 46.963 1.00 91.62 563 ALA A CA 1
ATOM 4403 C C . ALA A 1 563 ? -29.475 2.310 47.391 1.00 91.62 563 ALA A C 1
ATOM 4405 O O . ALA A 1 563 ? -30.658 1.981 47.457 1.00 91.62 563 ALA A O 1
ATOM 4406 N N . GLU A 1 564 ? -29.087 3.561 47.651 1.00 93.81 564 GLU A N 1
ATOM 4407 C CA . GLU A 1 564 ? -29.986 4.606 48.153 1.00 93.81 564 GLU A CA 1
ATOM 4408 C C . GLU A 1 564 ? -31.100 4.934 47.152 1.00 93.81 564 GLU A C 1
ATOM 4410 O O . GLU A 1 564 ? -32.271 5.007 47.530 1.00 93.81 564 GLU A O 1
ATOM 4415 N N . ILE A 1 565 ? -30.765 5.087 45.867 1.00 94.69 565 ILE A N 1
ATOM 4416 C CA . ILE A 1 565 ? -31.765 5.387 44.829 1.00 94.69 565 ILE A CA 1
ATOM 4417 C C . ILE A 1 565 ? -32.714 4.195 44.636 1.00 94.69 565 ILE A C 1
ATOM 4419 O O . ILE A 1 565 ? -33.923 4.375 44.487 1.00 94.69 565 ILE A O 1
ATOM 4423 N N . THR A 1 566 ? -32.187 2.971 44.681 1.00 95.81 566 THR A N 1
ATOM 4424 C CA . THR A 1 566 ? -32.983 1.741 44.557 1.00 95.81 566 THR A CA 1
ATOM 4425 C C . THR A 1 566 ? -33.934 1.569 45.739 1.00 95.81 566 THR A C 1
ATOM 4427 O O . THR A 1 566 ? -35.112 1.279 45.536 1.00 95.81 566 THR A O 1
ATOM 4430 N N . LEU A 1 567 ? -33.468 1.836 46.963 1.00 95.50 567 LEU A N 1
ATOM 4431 C CA . LEU A 1 567 ? -34.300 1.821 48.166 1.00 95.50 567 LEU A CA 1
ATOM 4432 C C . LEU A 1 567 ? -35.389 2.893 48.120 1.00 95.50 567 LEU A C 1
ATOM 4434 O O . LEU A 1 567 ? -36.538 2.581 48.413 1.00 95.50 567 LEU A O 1
ATOM 4438 N N . ARG A 1 568 ? -35.070 4.124 47.699 1.00 96.06 568 ARG A N 1
ATOM 4439 C CA . ARG A 1 568 ? -36.075 5.185 47.505 1.00 96.06 568 ARG A CA 1
ATOM 4440 C C . ARG A 1 568 ? -37.134 4.802 46.475 1.00 96.06 568 ARG A C 1
ATOM 4442 O O . ARG A 1 568 ? -38.315 5.064 46.682 1.00 96.06 568 ARG A O 1
ATOM 4449 N N . HIS A 1 569 ? -36.728 4.176 45.372 1.00 96.69 569 HIS A N 1
ATOM 4450 C CA . HIS A 1 569 ? -37.669 3.718 44.355 1.00 96.69 569 HIS A CA 1
ATOM 4451 C C . HIS A 1 569 ? -38.576 2.601 44.890 1.00 96.69 569 HIS A C 1
ATOM 4453 O O . HIS A 1 569 ? -39.785 2.623 44.655 1.00 96.69 569 HIS A O 1
ATOM 4459 N N . PHE A 1 570 ? -38.016 1.666 45.663 1.00 97.25 570 PHE A N 1
ATOM 4460 C CA . PHE A 1 570 ? -38.785 0.626 46.341 1.00 97.25 570 PHE A CA 1
ATOM 4461 C C . PHE A 1 570 ? -39.771 1.203 47.357 1.00 97.25 570 PHE A C 1
ATOM 4463 O O . PHE A 1 570 ? -40.939 0.825 47.327 1.00 97.25 570 PHE A O 1
ATOM 4470 N N . THR A 1 571 ? -39.352 2.136 48.218 1.00 96.19 571 THR A N 1
ATOM 4471 C CA . THR A 1 571 ? -40.240 2.734 49.224 1.00 96.19 571 THR A CA 1
ATOM 4472 C C . THR A 1 571 ? -41.370 3.527 48.582 1.00 96.19 571 THR A C 1
ATOM 4474 O O . THR A 1 571 ? -42.514 3.320 48.969 1.00 96.19 571 THR A O 1
ATOM 4477 N N . ALA A 1 572 ? -41.085 4.353 47.571 1.00 96.25 572 ALA A N 1
ATOM 4478 C CA . ALA A 1 572 ? -42.105 5.104 46.835 1.00 96.25 572 ALA A CA 1
ATOM 4479 C C . ALA A 1 572 ? -43.116 4.177 46.135 1.00 96.25 572 ALA A C 1
ATOM 4481 O O . ALA A 1 572 ? -44.328 4.388 46.187 1.00 96.25 572 ALA A O 1
ATOM 4482 N N . SER A 1 573 ? -42.627 3.105 45.512 1.00 96.31 573 SER A N 1
ATOM 4483 C CA . SER A 1 573 ? -43.486 2.122 44.847 1.00 96.31 573 SER A CA 1
ATOM 4484 C C . SER A 1 573 ? -44.312 1.307 45.849 1.00 96.31 573 SER A C 1
ATOM 4486 O O . SER A 1 573 ? -45.485 1.025 45.606 1.00 96.31 573 SER A O 1
ATOM 4488 N N . LEU A 1 574 ? -43.732 0.970 47.005 1.00 94.38 574 LEU A N 1
ATOM 4489 C CA . LEU A 1 574 ? -44.420 0.286 48.097 1.00 94.38 574 LEU A CA 1
ATOM 4490 C C . LEU A 1 574 ? -45.521 1.163 48.699 1.00 94.38 574 LEU A C 1
ATOM 4492 O O . LEU A 1 574 ? -46.631 0.673 48.899 1.00 94.38 574 LEU A O 1
ATOM 4496 N N . THR A 1 575 ? -45.251 2.447 48.958 1.00 93.44 575 THR A N 1
ATOM 4497 C CA . THR A 1 575 ? -46.265 3.379 49.472 1.00 93.44 575 THR A CA 1
ATOM 4498 C C . THR A 1 575 ? -47.428 3.497 48.501 1.00 93.44 575 THR A C 1
ATOM 4500 O O . THR A 1 575 ? -48.567 3.315 48.920 1.00 93.44 575 THR A O 1
ATOM 4503 N N . ASN A 1 576 ? -47.149 3.656 47.204 1.00 92.69 576 ASN A N 1
ATOM 4504 C CA . ASN A 1 576 ? -48.182 3.741 46.169 1.00 92.69 576 ASN A CA 1
ATOM 4505 C C . ASN A 1 576 ? -49.030 2.461 46.081 1.00 92.69 576 ASN A C 1
ATOM 4507 O O . ASN A 1 576 ? -50.240 2.532 45.890 1.00 92.69 576 ASN A O 1
ATOM 4511 N N . ALA A 1 577 ? -48.422 1.285 46.265 1.00 90.00 577 ALA A N 1
ATOM 4512 C CA . ALA A 1 577 ? -49.143 0.013 46.270 1.00 90.00 577 ALA A CA 1
ATOM 4513 C C . ALA A 1 577 ? -49.998 -0.206 47.537 1.00 90.00 577 ALA A C 1
ATOM 4515 O O . ALA A 1 577 ? -51.005 -0.917 47.492 1.00 90.00 577 ALA A O 1
ATOM 4516 N N . VAL A 1 578 ? -49.595 0.358 48.682 1.00 86.31 578 VAL A N 1
ATOM 4517 C CA . VAL A 1 578 ? -50.277 0.193 49.980 1.00 86.31 578 VAL A CA 1
ATOM 4518 C C . VAL A 1 578 ? -51.381 1.224 50.198 1.00 86.31 578 VAL A C 1
ATOM 4520 O O . VAL A 1 578 ? -52.350 0.915 50.894 1.00 86.31 578 VAL A O 1
ATOM 4523 N N . THR A 1 579 ? -51.281 2.406 49.591 1.00 84.56 579 THR A N 1
ATOM 4524 C CA . THR A 1 579 ? -52.349 3.408 49.532 1.00 84.56 579 THR A CA 1
ATOM 4525 C C . THR A 1 579 ? -53.052 3.331 48.173 1.00 84.56 579 THR A C 1
ATOM 4527 O O . THR A 1 579 ? -52.870 4.239 47.360 1.00 84.56 579 THR A O 1
ATOM 4530 N N . PRO A 1 580 ? -53.832 2.267 47.872 1.00 67.62 580 PRO A N 1
ATOM 4531 C CA . PRO A 1 580 ? -54.651 2.277 46.675 1.00 67.62 580 PRO A CA 1
ATOM 4532 C C . PRO A 1 580 ? -55.571 3.483 46.789 1.00 67.62 580 PRO A C 1
ATOM 4534 O O . PRO A 1 580 ? -56.212 3.686 47.824 1.00 67.62 580 PRO A O 1
ATOM 4537 N N . ASP A 1 581 ? -55.532 4.305 45.754 1.00 57.88 581 ASP A N 1
ATOM 4538 C CA . ASP A 1 581 ? -56.150 5.613 45.669 1.00 57.88 581 ASP A CA 1
ATOM 4539 C C . ASP A 1 581 ? -57.610 5.578 46.160 1.00 57.88 581 ASP A C 1
ATOM 4541 O O . ASP A 1 581 ? -58.543 5.256 45.426 1.00 57.88 581 ASP A O 1
ATOM 4545 N N . ARG A 1 582 ? -57.825 5.892 47.447 1.00 57.38 582 ARG A N 1
ATOM 4546 C CA . ARG A 1 582 ? -59.167 6.041 48.035 1.00 57.38 582 ARG A CA 1
ATOM 4547 C C . ARG A 1 582 ? -59.901 7.255 47.440 1.00 57.38 582 ARG A C 1
ATOM 4549 O O . ARG A 1 582 ? -61.060 7.475 47.790 1.00 57.38 582 ARG A O 1
ATOM 4556 N N . GLY A 1 583 ? -59.252 8.035 46.566 1.00 57.03 583 GLY A N 1
ATOM 4557 C CA . GLY A 1 583 ? -59.795 9.221 45.911 1.00 57.03 583 GLY A CA 1
ATOM 4558 C C . GLY A 1 583 ? -60.577 8.966 44.618 1.00 57.03 583 GLY A C 1
ATOM 4559 O O . GLY A 1 583 ? -61.428 9.783 44.282 1.00 57.03 583 GLY A O 1
ATOM 4560 N N . ALA A 1 584 ? -60.381 7.843 43.918 1.00 55.28 584 ALA A N 1
ATOM 4561 C CA . ALA A 1 584 ? -60.968 7.648 42.582 1.00 55.28 584 ALA A CA 1
ATOM 4562 C C . ALA A 1 584 ? -62.421 7.119 42.567 1.00 55.28 584 ALA A C 1
ATOM 4564 O O . ALA A 1 584 ? -63.023 7.009 41.504 1.00 55.28 584 ALA A O 1
ATOM 4565 N N . GLN A 1 585 ? -63.019 6.811 43.725 1.00 53.31 585 GLN A N 1
ATOM 4566 C CA . GLN A 1 585 ? -64.369 6.223 43.803 1.00 53.31 585 GLN A CA 1
ATOM 4567 C C . GLN A 1 585 ? -65.488 7.215 44.180 1.00 53.31 585 GLN A C 1
ATOM 4569 O O . GLN A 1 585 ? -66.611 6.792 44.444 1.00 53.31 585 GLN A O 1
ATOM 4574 N N . LYS A 1 586 ? -65.218 8.531 44.213 1.00 55.19 586 LYS A N 1
ATOM 4575 C CA . LYS A 1 586 ? -66.212 9.560 44.593 1.00 55.19 586 LYS A CA 1
ATOM 4576 C C . LYS A 1 586 ? -66.714 10.471 43.460 1.00 55.19 586 LYS A C 1
ATOM 4578 O O . LYS A 1 586 ? -67.500 11.366 43.752 1.00 55.19 586 LYS A O 1
ATOM 4583 N N . SER A 1 587 ? -66.339 10.237 42.199 1.00 53.25 587 SER A N 1
ATOM 4584 C CA . SER A 1 587 ? -66.653 11.166 41.091 1.00 53.25 587 SER A CA 1
ATOM 4585 C C . SER A 1 587 ? -67.791 10.748 40.146 1.00 53.25 587 SER A C 1
ATOM 4587 O O . SER A 1 587 ? -68.172 11.563 39.319 1.00 53.25 587 SER A O 1
ATOM 4589 N N . ASP A 1 588 ? -68.364 9.542 40.265 1.00 49.00 588 ASP A N 1
ATOM 4590 C CA . ASP A 1 588 ? -69.396 9.035 39.326 1.00 49.00 588 ASP A CA 1
ATOM 4591 C C . ASP A 1 588 ? -70.830 8.996 39.896 1.00 49.00 588 ASP A C 1
ATOM 4593 O O . ASP A 1 588 ? -71.736 8.386 39.329 1.00 49.00 588 ASP A O 1
ATOM 4597 N N . VAL A 1 589 ? -71.086 9.689 41.008 1.00 53.84 589 VAL A N 1
ATOM 4598 C CA . VAL A 1 589 ? -72.444 9.866 41.552 1.00 53.84 589 VAL A CA 1
ATOM 4599 C C . VAL A 1 589 ? -72.732 11.355 41.708 1.00 53.84 589 VAL A C 1
ATOM 4601 O O . VAL A 1 589 ? -72.734 11.836 42.825 1.00 53.84 589 VAL A O 1
ATOM 4604 N N . ILE A 1 590 ? -72.911 12.086 40.601 1.00 53.59 590 ILE A N 1
ATOM 4605 C CA . ILE A 1 590 ? -73.782 13.276 40.434 1.00 53.59 590 ILE A CA 1
ATOM 4606 C C . ILE A 1 590 ? -73.863 13.537 38.913 1.00 53.59 590 ILE A C 1
ATOM 4608 O O . ILE A 1 590 ? -73.094 14.306 38.359 1.00 53.59 590 ILE A O 1
ATOM 4612 N N . HIS A 1 591 ? -74.767 12.844 38.216 1.00 52.00 591 HIS A N 1
ATOM 4613 C CA . HIS A 1 591 ? -75.488 13.369 37.043 1.00 52.00 591 HIS A CA 1
ATOM 4614 C C . HIS A 1 591 ? -76.650 12.428 36.690 1.00 52.00 591 HIS A C 1
ATOM 4616 O O . HIS A 1 591 ? -76.625 11.648 35.743 1.00 52.00 591 HIS A O 1
ATOM 4622 N N . LYS A 1 592 ? -77.695 12.513 37.515 1.00 48.22 592 LYS A N 1
ATOM 4623 C CA . LYS A 1 592 ? -79.086 12.295 37.111 1.00 48.22 592 LYS A CA 1
ATOM 4624 C C . LYS A 1 592 ? -79.948 13.313 37.852 1.00 48.22 592 LYS A C 1
ATOM 4626 O O . LYS A 1 592 ? -80.374 13.050 38.973 1.00 48.22 592 LYS A O 1
ATOM 4631 N N . GLN A 1 593 ? -80.154 14.460 37.215 1.00 41.50 593 GLN A N 1
ATOM 4632 C CA . GLN A 1 593 ? -81.423 15.184 37.158 1.00 41.50 593 GLN A CA 1
ATOM 4633 C C . GLN A 1 593 ? -81.361 16.196 36.023 1.00 41.50 593 GLN A C 1
ATOM 4635 O O . GLN A 1 593 ? -80.317 16.878 35.926 1.00 41.50 593 GLN A O 1
#

Foldseek 3Di:
DPDPPLVQLLLLLVVLVLLVVVLCVQQDQPVPDPDGVVVVVDRSCVVPVVSVVVCVVSVVVLVVSLVVLLLCLLDLPDDLLSVLSSLVSNCLSVVFFSLVSLVSSLVSLVVSLVVLLVVLVPPPDPDDDPPDDDPDPDPLVVLLVSLLVSLVVNVSSLLSSLVSLCQAANAPDPVRGHLNLVLLCLLPDPDPPPDPPHDPSSNDFLQVSLCPDPPSVVCVPDDPCSSRDGRDDDCVDSRSHDDNVSSVVVSVVSLVVSLVSCLVSSLVSLLPNQFLVSLVVSLVVVVVVLVVGDDDPVSSVSNNVSSVVSSLVSNLVNLLVLLVVLLVVLLVLLVVLLVCLLVVPPLVVCLQFLVCLLPPDDDQQDPPDDDDDVVVVSVVVVVVSNVCSQLSCRPSLCVSQVSLQVSLLVSLVSCPPDDDVVSVVSLQVSLVVSLVSSLVSLVVLLVVLQPLDPSSLSSLLSSLLSLQSNLVHCSCVSSVHPPPCSNVSSVVSNVSSLVSSLVSLLVVLVVQLCVVCVVPPPDDDDDPDDDPSNVVSLVSLVSSLSSNCSNDDVVVCVPDRSSVVSVVVNVVVNVCVVCPPPPPPPDPPDDDD

InterPro domains:
  IPR033370 Conserved oligomeric Golgi complex subunit 1 [PTHR31658] (4-336)

pLDDT: mean 87.92, std 13.6, range [24.8, 98.56]

Mean predicted aligned error: 9.47 Å

Secondary structure (DSSP, 8-state):
--------HHHHHHHHHHHHHHHHHHH---TTSTT-GGGGT--HHHH-HHHHHHHHHHHTHHHHHHHHHHHHTT-TT--HHHHHHHHHHHHHHHT--HHHHHHHHHHHHHHHHHHHHHHHTT-S--S----SS--PPPPHHHHHHHHHHHHHHHHHHHHHHHHHHHHHH--SSSSS--HHHHHHHHHH--S----TTS-TTT---HHHHHHTSTTHHHHTTS-HHHHT------TTSTTT---HHHHHHHHHHHHHHHHHHHHHHHHHHHHT--SHHHHHHHHHHHHHHHHHS---HHHHHHHHHHHHHHHHHHHHHHHHHHHHHHHHHHHHHHHHHHHHHHHT-TTHHHHH-HHHHHTPPPPPPPTTS-SSHHHHHHHHHHHHHHHHHHTT--HHHHHHHHHHHHHHHHHHHHHTTT--HHHHHHHHHHHHHHHHHHHHHHHHHHHH--S--HHHHHHHHHHHHHHHHHHHSTHHHHTT---TTHHHHHHHHHHHHHHHHHHHHHHHHHHHHHHHHGGGTT------PPPHHHHHHHHHHHHHHHHHHTT--TTGGGS--HHHHHHHHHHHHHHHHHS--TTTTSSSS----

Organism: NCBI:txid376703